Protein AF-A0A7K3L4Z4-F1 (afdb_monomer)

Radius of gyration: 36.58 Å; Cα contacts (8 Å, |Δi|>4): 1259; chains: 1; bounding box: 132×118×96 Å

Nearest PDB structures (foldseek):
  4g1m-assembly1_A  TM=2.854E-01  e=3.811E-04  Homo sapiens
  5mho-assembly1_A  TM=2.994E-01  e=3.470E-02  Homo sapiens
  1tza-assembly1_B  TM=4.484E-01  e=6.308E-01  Shewanella oneidensis MR-1
  8fsj-assembly1_C  TM=2.253E-01  e=1.834E-01  Homo sapiens
  3q6g-assembly1_H  TM=2.573E-01  e=1.949E+00  Macaca mulatta

Sequence (613 aa):
MKAVSTAMAVLLAVTVFDTTGLAPLVQDAAAAPSAPAGALAQPAATGEDAGDAATPSDDSAADAVPAGSSDPASSGDEPSSDAAGAAPSAGDAADAADPAEQDVVDEEVVKALMPTGLTAAEEVLPQVKGGTDDVLRRLSPALVLYGAPLASNGAFLVKGQRLKGAYELGNLSALLEGGYLGGSEQGDAVVLTFDVPYLYEAADGSLRTTLSQEEWKARRGITRPGALDRGGQRAALFAEGEPEGWSFWQQHGDGYLRLSADALKEGVSGRIVARWDGNGGKLDASTPVPNLEFGLVGSVDAAARATVTYGYEAHSFTPRATEADPAPAVQRGDALRKAAGSFTLVNDETTAKASLEAELASQPKIADGGGYLASLIRVSVPKDAPTVRTVAVSAAYPADNEGRHGVPLDALMAYRLDDLGATVENRDEAGAVDTSDATRADARFVGVPGKGGAVVLDVTALTDEQRATLDPADAGALEALGVSPLPYAVAEDGRIQVLLEGSDATVEPEGQRVLYVAAPYAEAALDASADDPAAFEPVEVVVDAQVTAIAKGSTVAIAQHAVLSAAFQREPQAPAVDPDAATDNPEPPAADDPAPADPEPPAAADPAPAPDG

Mean predicted aligned error: 13.96 Å

Solvent-accessible surface area (backbone atoms only — not comparable to full-atom values): 35281 Å² total; per-residue (Å²): 118,72,70,62,57,52,53,51,52,51,51,49,48,48,72,74,44,52,94,75,34,92,57,44,86,41,83,84,80,72,88,69,85,74,79,79,93,69,83,83,77,86,80,82,91,78,91,78,91,85,85,86,88,85,85,80,89,87,81,90,83,90,89,81,88,86,90,83,90,85,86,84,90,85,87,83,82,86,87,90,83,90,81,90,80,80,86,82,79,91,76,74,87,72,77,81,68,52,63,75,66,72,64,64,77,60,63,68,59,28,61,66,24,53,60,83,82,58,39,57,47,69,82,68,43,59,59,56,73,51,69,85,42,73,44,50,77,45,50,51,70,42,60,42,68,22,70,34,40,32,38,79,85,67,34,30,36,29,51,95,48,50,29,35,30,44,47,42,48,51,61,32,31,42,47,35,55,69,15,27,33,24,36,84,53,93,42,24,29,33,35,38,35,36,41,24,30,35,46,46,72,43,83,84,70,47,81,46,73,42,46,47,67,31,55,55,30,49,79,68,72,50,84,66,47,56,66,78,67,78,65,48,35,24,34,25,43,28,24,97,43,66,48,75,46,42,46,45,32,36,52,54,90,80,25,28,37,79,57,49,40,67,49,26,56,73,42,41,61,12,40,35,37,41,29,44,56,32,80,72,16,36,49,39,59,84,58,74,62,57,66,37,32,36,38,74,36,41,88,58,52,58,86,44,75,43,61,36,34,31,24,38,38,39,27,36,36,33,55,44,63,39,94,93,40,72,75,49,72,71,42,31,4,75,23,70,36,80,68,62,36,62,51,34,41,27,46,33,77,74,56,61,50,68,52,69,48,75,46,71,56,55,86,29,43,35,55,99,66,23,35,45,52,35,33,32,38,39,38,36,25,48,71,85,19,46,46,30,45,30,36,34,42,33,45,32,38,62,35,37,55,86,62,24,52,25,50,53,55,50,48,48,35,31,17,24,47,48,101,86,68,47,84,40,77,30,56,41,98,85,68,46,53,49,71,46,71,67,52,42,72,74,48,38,24,33,23,43,52,70,76,37,14,38,38,27,32,74,47,53,92,50,52,74,72,56,56,67,66,66,51,69,51,40,55,67,63,35,51,76,71,72,45,62,63,42,63,28,40,52,41,96,90,55,26,37,38,36,77,37,53,62,78,81,19,48,30,47,49,68,31,62,44,30,37,36,45,26,41,57,38,52,45,90,30,52,52,72,26,93,90,39,87,58,31,29,50,69,31,52,37,43,37,33,38,36,36,30,24,60,40,100,89,38,53,32,35,43,35,37,75,46,78,48,76,49,49,38,30,57,57,81,74,75,77,77,79,59,89,78,64,67,80,81,69,78,77,79,81,80,81,90,82,87,82,86,90,85,81,87,83,84,82,90,81,84,89,86,80,90,83,90,134

Foldseek 3Di:
DVVVVVVVVVVLVCVQDPVQPLPPPFPPPDPDDDDDDDDDDDDDDDDDDDDDDDDDDDDDDDDDDDDDDDDDDDDDDDDDDDDDDDDDDDDDPDPPPDLVVQQDFDPVLLVLQADPDFDFPLQAAQPFADADDPPQQLWDKTWNKFDFWAFSVQATAAAPHWIKTFIGRFQNQQSQLQWWFFLPDRRQWKKKKKAWWFWDQGSVRDIDTDLAQSSSCRRVVNRHHDDHPLQGKTKFKAACFQPPQKWKWRDHPRTTDTDGRVNRHSTDHHMMMIIGPPPNRTGGSVDRTDIMIIHIHHPADQPDKIKMFMWIWGFWIFHDADPVRNGGDIHGHTNTDRGPGMGMYGNHDFLADKDWDKDFLDAWADDPQKTKGKMKIKIAAAQRHFKWFKKKKKKFFRAGNVRFLGADLQQAQQWWADPVRDIDGQADPVRGHPSDPVCLVPTWGWDDAQPGHKFKKWCQVPDSVLSSVDGSNDPPSCVVSVIDIDIWGAHPSRMTMDMDGDPRRIAGHRGMTMMMIMGMHGNVRWAQDPVDNQKTDKTKMKMKMKIWGQTPNTIMIHIDIDIDIHIYGYDPPDPPPPPPPDPPPPDDDDDDDDDDDDDDDDDDDDDDDDDDD

Secondary structure (DSSP, 8-state):
-HHHHHHHHHHHHHHH--TT-SS-S-SSS-S---S---------------------------------------------------PPP---------TTTTTPPPHHHHHHTPPSSPEEHHHHS-------S--GGG---EEEEESSPEETTSEEE-TTS-EEEEEE---HHHHHTT-EES-SSTT---EEEEEE-EEEE-TTS-EEEES-HHHHHHHTT---SS---TTS-EEEEE-SS--TTEEEEEEETTEEEEPPHHHHHH-B-EEEEEEE-GGGG-B-TTPPPPEEEEEEESS--TT-EEEEEEEEEEEEEEPPP-SS-SSPPPEEEEEEEEEEEEEEEES---S---EEEEEESS--EEETTEEEEEEEEEEE--TTSPPEEEEEEEEE----TTS-SS--HHHHTSEEE-TTS-EEE-B-TTSSB---HHHHHH--B--BTTTBS-EEEE-TTS-HHHHTT--TT-HHHHHHTT--PPPBEE-TTS-EEEEE-HHHH-B-TT-EEEEEEEEEEEGGGSPBPSS-TTBB--EEEEEEEEEEEEETTEEEEEEEEEEEEE--EE--PPPP--TTS----PPPPPPP--PPP--PPPPP---------

pLDDT: mean 78.79, std 24.91, range [22.38, 98.25]

Structure (mmCIF, N/CA/C/O backbone):
data_AF-A0A7K3L4Z4-F1
#
_entry.id   AF-A0A7K3L4Z4-F1
#
loop_
_atom_site.group_PDB
_atom_site.id
_atom_site.type_symbol
_atom_site.label_atom_id
_atom_site.label_alt_id
_atom_site.label_comp_id
_atom_site.label_asym_id
_atom_site.label_entity_id
_atom_site.label_seq_id
_atom_site.pdbx_PDB_ins_code
_atom_site.Cartn_x
_atom_site.Cartn_y
_atom_site.Cartn_z
_atom_site.occupancy
_atom_site.B_iso_or_equiv
_atom_site.auth_seq_id
_atom_site.auth_comp_id
_atom_site.auth_asym_id
_atom_site.auth_atom_id
_atom_site.pdbx_PDB_model_num
ATOM 1 N N . MET A 1 1 ? -3.339 -38.626 16.111 1.00 33.72 1 MET A N 1
ATOM 2 C CA . MET A 1 1 ? -3.167 -38.087 14.741 1.00 33.72 1 MET A CA 1
ATOM 3 C C . MET A 1 1 ? -3.962 -36.811 14.450 1.00 33.72 1 MET A C 1
ATOM 5 O O . MET A 1 1 ? -3.432 -35.989 13.725 1.00 33.72 1 MET A O 1
ATOM 9 N N . LYS A 1 2 ? -5.163 -36.572 15.011 1.00 27.14 2 LYS A N 1
ATOM 10 C CA . LYS A 1 2 ? -5.924 -35.327 14.747 1.00 27.14 2 LYS A CA 1
ATOM 11 C C . LYS A 1 2 ? -5.312 -34.042 15.345 1.00 27.14 2 LYS A C 1
ATOM 13 O O . LYS A 1 2 ? -5.391 -33.007 14.708 1.00 27.14 2 LYS A O 1
ATOM 18 N N . ALA A 1 3 ? -4.636 -34.114 16.496 1.00 24.62 3 ALA A N 1
ATOM 19 C CA . ALA A 1 3 ? -4.062 -32.933 17.160 1.00 24.62 3 ALA A CA 1
ATOM 20 C C . ALA A 1 3 ? -2.827 -32.334 16.450 1.00 24.62 3 ALA A C 1
ATOM 22 O O . ALA A 1 3 ? -2.607 -31.133 16.510 1.00 24.62 3 ALA A O 1
ATOM 23 N N . VAL A 1 4 ? -2.052 -33.153 15.727 1.00 26.59 4 VAL A N 1
ATOM 24 C CA . VAL A 1 4 ? -0.869 -32.685 14.977 1.00 26.59 4 VAL A CA 1
ATOM 25 C C . VAL A 1 4 ? -1.280 -31.997 13.667 1.00 26.59 4 VAL A C 1
ATOM 27 O O . VAL A 1 4 ? -0.635 -31.050 13.242 1.00 26.59 4 VAL A O 1
ATOM 30 N N . SER A 1 5 ? -2.406 -32.406 13.066 1.00 27.70 5 SER A N 1
ATOM 31 C CA . SER A 1 5 ? -2.930 -31.804 11.831 1.00 27.70 5 SER A CA 1
ATOM 32 C C . SER A 1 5 ? -3.550 -30.421 12.051 1.00 27.70 5 SER A C 1
ATOM 34 O O . SER A 1 5 ? -3.483 -29.588 11.155 1.00 27.70 5 SER A O 1
ATOM 36 N N . THR A 1 6 ? -4.139 -30.166 13.224 1.00 27.92 6 THR A N 1
ATOM 37 C CA . THR A 1 6 ? -4.679 -28.844 13.581 1.00 27.92 6 THR A CA 1
ATOM 38 C C . THR A 1 6 ? -3.555 -27.875 13.948 1.00 27.92 6 THR A C 1
ATOM 40 O O . THR A 1 6 ? -3.563 -26.746 13.478 1.00 27.92 6 THR A O 1
ATOM 43 N N . ALA A 1 7 ? -2.534 -28.329 14.685 1.00 27.42 7 ALA A N 1
ATOM 44 C CA . ALA A 1 7 ? -1.373 -27.502 15.017 1.00 27.42 7 ALA A CA 1
ATOM 45 C C . ALA A 1 7 ? -0.543 -27.115 13.779 1.00 27.42 7 ALA A C 1
ATOM 47 O O . ALA A 1 7 ? -0.061 -25.994 13.706 1.00 27.42 7 ALA A O 1
ATOM 48 N N . MET A 1 8 ? -0.420 -27.996 12.777 1.00 28.31 8 MET A N 1
ATOM 49 C CA . MET A 1 8 ? 0.287 -27.659 11.535 1.00 28.31 8 MET A CA 1
ATOM 50 C C . MET A 1 8 ? -0.520 -26.740 10.605 1.00 28.31 8 MET A C 1
ATOM 52 O O . MET A 1 8 ? 0.080 -25.948 9.891 1.00 28.31 8 MET A O 1
ATOM 56 N N . ALA A 1 9 ? -1.858 -26.796 10.633 1.00 30.27 9 ALA A N 1
ATOM 57 C CA . ALA A 1 9 ? -2.707 -25.838 9.919 1.00 30.27 9 ALA A CA 1
ATOM 58 C C . ALA A 1 9 ? -2.660 -24.438 10.558 1.00 30.27 9 ALA A C 1
ATOM 60 O O . ALA A 1 9 ? -2.645 -23.451 9.834 1.00 30.27 9 ALA A O 1
ATOM 61 N N . VAL A 1 10 ? -2.565 -24.365 11.892 1.00 31.36 10 VAL A N 1
ATOM 62 C CA . VAL A 1 10 ? -2.358 -23.112 12.641 1.00 31.36 10 VAL A CA 1
ATOM 63 C C . VAL A 1 10 ? -0.946 -22.564 12.416 1.00 31.36 10 VAL A C 1
ATOM 65 O O . VAL A 1 10 ? -0.794 -21.381 12.151 1.00 31.36 10 VAL A O 1
ATOM 68 N N . LEU A 1 11 ? 0.091 -23.412 12.414 1.00 28.55 11 LEU A N 1
ATOM 69 C CA . LEU A 1 11 ? 1.459 -22.967 12.128 1.00 28.55 11 LEU A CA 1
ATOM 70 C C . LEU A 1 11 ? 1.606 -22.469 10.680 1.00 28.55 11 LEU A C 1
ATOM 72 O O . LEU A 1 11 ? 2.310 -21.496 10.450 1.00 28.55 11 LEU A O 1
ATOM 76 N N . LEU A 1 12 ? 0.912 -23.091 9.713 1.00 34.38 12 LEU A N 1
ATOM 77 C CA . LEU A 1 12 ? 0.917 -22.630 8.322 1.00 34.38 12 LEU A CA 1
ATOM 78 C C . LEU A 1 12 ? 0.081 -21.357 8.126 1.00 34.38 12 LEU A C 1
ATOM 80 O O . LEU A 1 12 ? 0.467 -20.506 7.330 1.00 34.38 12 LEU A O 1
ATOM 84 N N . ALA A 1 13 ? -1.034 -21.216 8.854 1.00 31.83 13 ALA A N 1
ATOM 85 C CA . ALA A 1 13 ? -1.795 -19.972 8.907 1.00 31.83 13 ALA A CA 1
ATOM 86 C C . ALA A 1 13 ? -0.911 -18.842 9.439 1.00 31.83 13 ALA A C 1
ATOM 88 O O . ALA A 1 13 ? -0.852 -17.822 8.783 1.00 31.83 13 ALA A O 1
ATOM 89 N N . VAL A 1 14 ? -0.116 -19.067 10.490 1.00 32.03 14 VAL A N 1
ATOM 90 C CA . VAL A 1 14 ? 0.830 -18.082 11.056 1.00 32.03 14 VAL A CA 1
ATOM 91 C C . VAL A 1 14 ? 2.070 -17.836 10.175 1.00 32.03 14 VAL A C 1
ATOM 93 O O . VAL A 1 14 ? 2.624 -16.751 10.203 1.00 32.03 14 VAL A O 1
ATOM 96 N N . THR A 1 15 ? 2.514 -18.777 9.334 1.00 37.88 15 THR A N 1
ATOM 97 C CA . THR A 1 15 ? 3.604 -18.494 8.366 1.00 37.88 15 THR A CA 1
ATOM 98 C C . THR A 1 15 ? 3.130 -17.812 7.078 1.00 37.88 15 THR A C 1
ATOM 100 O O . THR A 1 15 ? 3.952 -17.323 6.312 1.00 37.88 15 THR A O 1
ATOM 103 N N . VAL A 1 16 ? 1.820 -17.817 6.802 1.00 39.28 16 VAL A N 1
ATOM 104 C CA . VAL A 1 16 ? 1.197 -17.076 5.684 1.00 39.28 16 VAL A CA 1
ATOM 105 C C . VAL A 1 16 ? 0.550 -15.770 6.184 1.00 39.28 16 VAL A C 1
ATOM 107 O O . VAL A 1 16 ? 0.394 -14.828 5.415 1.00 39.28 16 VAL A O 1
ATOM 110 N N . PHE A 1 17 ? 0.221 -15.701 7.475 1.00 37.19 17 PHE A N 1
ATOM 111 C CA . PHE A 1 17 ? -0.118 -14.508 8.242 1.00 37.19 17 PHE A CA 1
ATOM 112 C C . PHE A 1 17 ? 1.053 -14.138 9.142 1.00 37.19 17 PHE A C 1
ATOM 114 O O . PHE A 1 17 ? 1.045 -14.412 10.342 1.00 37.19 17 PHE A O 1
ATOM 121 N N . ASP A 1 18 ? 2.034 -13.454 8.567 1.00 33.19 18 ASP A N 1
ATOM 122 C CA . ASP A 1 18 ? 2.778 -12.518 9.389 1.00 33.19 18 ASP A CA 1
ATOM 123 C C . ASP A 1 18 ? 1.788 -11.421 9.812 1.00 33.19 18 ASP A C 1
ATOM 125 O O . ASP A 1 18 ? 1.294 -10.652 8.983 1.00 33.19 18 ASP A O 1
ATOM 129 N N . THR A 1 19 ? 1.437 -11.373 11.097 1.00 34.94 19 THR A N 1
ATOM 130 C CA . THR A 1 19 ? 0.575 -10.338 11.694 1.00 34.94 19 THR A CA 1
ATOM 131 C C . THR A 1 19 ? 1.284 -8.979 11.779 1.00 34.94 19 THR A C 1
ATOM 133 O O . THR A 1 19 ? 0.999 -8.172 12.653 1.00 34.94 19 THR A O 1
ATOM 136 N N . THR A 1 20 ? 2.253 -8.735 10.899 1.00 38.78 20 THR A N 1
ATOM 137 C CA . THR A 1 20 ? 2.861 -7.436 10.615 1.00 38.78 20 THR A CA 1
ATOM 138 C C . THR A 1 20 ? 2.560 -6.963 9.185 1.00 38.78 20 THR A C 1
ATOM 140 O O . THR A 1 20 ? 2.729 -5.783 8.902 1.00 38.78 20 THR A O 1
ATOM 143 N N . GLY A 1 21 ? 2.014 -7.816 8.303 1.00 34.69 21 GLY A N 1
ATOM 144 C CA . GLY A 1 21 ? 1.863 -7.523 6.876 1.00 34.69 21 GLY A CA 1
ATOM 145 C C . GLY A 1 21 ? 0.483 -7.861 6.317 1.00 34.69 21 GLY A C 1
ATOM 146 O O . GLY A 1 21 ? 0.292 -8.912 5.717 1.00 34.69 21 GLY A O 1
ATOM 147 N N . LEU A 1 22 ? -0.473 -6.934 6.429 1.00 44.34 22 LEU A N 1
ATOM 148 C CA . LEU A 1 22 ? -1.529 -6.816 5.407 1.00 44.34 22 LEU A CA 1
ATOM 149 C C . LEU A 1 22 ? -1.116 -5.878 4.264 1.00 44.34 22 LEU A C 1
ATOM 151 O O . LEU A 1 22 ? -1.677 -5.978 3.180 1.00 44.34 22 LEU A O 1
ATOM 155 N N . ALA A 1 23 ? -0.035 -5.115 4.449 1.00 41.19 23 ALA A N 1
ATOM 156 C CA . ALA A 1 23 ? 0.979 -4.923 3.429 1.00 41.19 23 ALA A CA 1
ATOM 157 C C . ALA A 1 23 ? 2.328 -4.481 4.044 1.00 41.19 23 ALA A C 1
ATOM 159 O O . ALA A 1 23 ? 2.341 -3.900 5.124 1.00 41.19 23 ALA A O 1
ATOM 160 N N . PRO A 1 24 ? 3.439 -4.737 3.334 1.00 41.66 24 PRO A N 1
ATOM 161 C CA . PRO A 1 24 ? 3.475 -5.640 2.206 1.00 41.66 24 PRO A CA 1
ATOM 162 C C . PRO A 1 24 ? 3.669 -7.059 2.735 1.00 41.66 24 PRO A C 1
ATOM 164 O O . PRO A 1 24 ? 4.618 -7.359 3.454 1.00 41.66 24 PRO A O 1
ATOM 167 N N . LEU A 1 25 ? 2.805 -7.962 2.279 1.00 35.03 25 LEU A N 1
ATOM 168 C CA . LEU A 1 25 ? 3.093 -9.387 2.125 1.00 35.03 25 LEU A CA 1
ATOM 169 C C . LEU A 1 25 ? 4.268 -9.589 1.146 1.00 35.03 25 LEU A C 1
ATOM 171 O O . LEU A 1 25 ? 4.121 -10.277 0.150 1.00 35.03 25 LEU A O 1
ATOM 175 N N . VAL A 1 26 ? 5.410 -8.941 1.400 1.00 37.00 26 VAL A N 1
ATOM 176 C CA . VAL A 1 26 ? 6.740 -9.108 0.809 1.00 37.00 26 VAL A CA 1
ATOM 177 C C . VAL A 1 26 ? 7.742 -8.329 1.690 1.00 37.00 26 VAL A C 1
ATOM 179 O O . VAL A 1 26 ? 8.224 -7.267 1.304 1.00 37.00 26 VAL A O 1
ATOM 182 N N . GLN A 1 27 ? 8.086 -8.831 2.877 1.00 30.47 27 GLN A N 1
ATOM 183 C CA . GLN A 1 27 ? 9.375 -8.469 3.494 1.00 30.47 27 GLN A CA 1
ATOM 184 C C . GLN A 1 27 ? 10.293 -9.664 3.772 1.00 30.47 27 GLN A C 1
ATOM 186 O O . GLN A 1 27 ? 11.498 -9.457 3.803 1.00 30.47 27 GLN A O 1
ATOM 191 N N . ASP A 1 28 ? 9.796 -10.908 3.753 1.00 27.64 28 ASP A N 1
ATOM 192 C CA . ASP A 1 28 ? 10.644 -12.102 3.919 1.00 27.64 28 ASP A CA 1
ATOM 193 C C . ASP A 1 28 ? 10.406 -13.195 2.860 1.00 27.64 28 ASP A C 1
ATOM 195 O O . ASP A 1 28 ? 10.155 -14.365 3.149 1.00 27.64 28 ASP A O 1
ATOM 199 N N . ALA A 1 29 ? 10.563 -12.830 1.586 1.00 29.42 29 ALA A N 1
ATOM 200 C CA . ALA A 1 29 ? 10.849 -13.794 0.522 1.00 29.42 29 ALA A CA 1
ATOM 201 C C . ALA A 1 29 ? 12.264 -13.542 -0.028 1.00 29.42 29 ALA A C 1
ATOM 203 O O . ALA A 1 29 ? 12.453 -12.841 -1.017 1.00 29.42 29 ALA A O 1
ATOM 204 N N . ALA A 1 30 ? 13.243 -14.151 0.648 1.00 27.42 30 ALA A N 1
ATOM 205 C CA . ALA A 1 30 ? 14.653 -14.288 0.275 1.00 27.42 30 ALA A CA 1
ATOM 206 C C . ALA A 1 30 ? 15.482 -12.989 0.173 1.00 27.42 30 ALA A C 1
ATOM 208 O O . ALA A 1 30 ? 15.667 -12.407 -0.896 1.00 27.42 30 ALA A O 1
ATOM 209 N N . ALA A 1 31 ? 16.172 -12.649 1.266 1.00 24.00 31 ALA A N 1
ATOM 210 C CA . ALA A 1 31 ? 17.504 -12.069 1.141 1.00 24.00 31 ALA A CA 1
ATOM 211 C C . ALA A 1 31 ? 18.387 -13.049 0.333 1.00 24.00 31 ALA A C 1
ATOM 213 O O . ALA A 1 31 ? 18.683 -14.138 0.807 1.00 24.00 31 ALA A O 1
ATOM 214 N N . ALA A 1 32 ? 18.715 -12.664 -0.907 1.00 24.56 32 ALA A N 1
ATOM 215 C CA . ALA A 1 32 ? 19.722 -13.205 -1.831 1.00 24.56 32 ALA A CA 1
ATOM 216 C C . ALA A 1 32 ? 20.057 -14.720 -1.769 1.00 24.56 32 ALA A C 1
ATOM 218 O O . ALA A 1 32 ? 20.702 -15.169 -0.822 1.00 24.56 32 ALA A O 1
ATOM 219 N N . PRO A 1 33 ? 19.874 -15.503 -2.855 1.00 25.23 33 PRO A N 1
ATOM 220 C CA . PRO A 1 33 ? 20.852 -16.539 -3.137 1.00 25.23 33 PRO A CA 1
ATOM 221 C C . PRO A 1 33 ? 22.155 -15.839 -3.537 1.00 25.23 33 PRO A C 1
ATOM 223 O O . PRO A 1 33 ? 22.236 -15.136 -4.547 1.00 25.23 33 PRO A O 1
ATOM 226 N N . SER A 1 34 ? 23.178 -16.018 -2.710 1.00 26.22 34 SER A N 1
ATOM 227 C CA . SER A 1 34 ? 24.573 -15.798 -3.069 1.00 26.22 34 SER A CA 1
ATOM 228 C C . SER A 1 34 ? 24.851 -16.325 -4.482 1.00 26.22 34 SER A C 1
ATOM 230 O O . SER A 1 34 ? 24.345 -17.376 -4.874 1.00 26.22 34 SER A O 1
ATOM 232 N N . ALA A 1 35 ? 25.666 -15.576 -5.222 1.00 24.94 35 ALA A N 1
ATOM 233 C CA . ALA A 1 35 ? 26.183 -15.882 -6.553 1.00 24.94 35 ALA A CA 1
ATOM 234 C C . ALA A 1 35 ? 26.590 -17.371 -6.749 1.00 24.94 35 ALA A C 1
ATOM 236 O O . ALA A 1 35 ? 26.919 -18.065 -5.783 1.00 24.94 35 ALA A O 1
ATOM 237 N N . PRO A 1 36 ? 26.577 -17.871 -7.999 1.00 23.84 36 PRO A N 1
ATOM 238 C CA . PRO A 1 36 ? 26.465 -19.292 -8.313 1.00 23.84 36 PRO A CA 1
ATOM 239 C C . PRO A 1 36 ? 27.684 -20.095 -7.855 1.00 23.84 36 PRO A C 1
ATOM 241 O O . PRO A 1 36 ? 28.824 -19.640 -7.949 1.00 23.84 36 PRO A O 1
ATOM 244 N N . ALA A 1 37 ? 27.438 -21.330 -7.412 1.00 23.88 37 ALA A N 1
ATOM 245 C CA . ALA A 1 37 ? 28.469 -22.311 -7.106 1.00 23.88 37 ALA A CA 1
ATOM 246 C C . ALA A 1 37 ? 29.224 -22.719 -8.385 1.00 23.88 37 ALA A C 1
ATOM 248 O O . ALA A 1 37 ? 28.903 -23.707 -9.041 1.00 23.88 37 ALA A O 1
ATOM 249 N N . GLY A 1 38 ? 30.248 -21.941 -8.731 1.00 22.38 38 GLY A N 1
ATOM 250 C CA . GLY A 1 38 ? 31.360 -22.389 -9.555 1.00 22.38 38 GLY A CA 1
ATOM 251 C C . GLY A 1 38 ? 32.245 -23.345 -8.752 1.00 22.38 38 GLY A C 1
ATOM 252 O O . GLY A 1 38 ? 32.644 -23.039 -7.632 1.00 22.38 38 GLY A O 1
ATOM 253 N N . ALA A 1 39 ? 32.497 -24.513 -9.340 1.00 26.44 39 ALA A N 1
ATOM 254 C CA . ALA A 1 39 ? 33.484 -25.536 -8.996 1.00 26.44 39 ALA A CA 1
ATOM 255 C C . ALA A 1 39 ? 34.453 -25.214 -7.835 1.00 26.44 39 ALA A C 1
ATOM 257 O O . ALA A 1 39 ? 35.447 -24.509 -8.011 1.00 26.44 39 ALA A O 1
ATOM 258 N N . LEU A 1 40 ? 34.245 -25.848 -6.677 1.00 23.59 40 LEU A N 1
ATOM 259 C CA . LEU A 1 40 ? 35.298 -25.982 -5.672 1.00 23.59 40 LEU A CA 1
ATOM 260 C C . LEU A 1 40 ? 36.107 -27.250 -5.949 1.00 23.59 40 LEU A C 1
ATOM 262 O O . LEU A 1 40 ? 35.756 -28.357 -5.541 1.00 23.59 40 LEU A O 1
ATOM 266 N N . ALA A 1 41 ? 37.218 -27.051 -6.654 1.00 23.09 41 ALA A N 1
ATOM 267 C CA . ALA A 1 41 ? 38.372 -27.928 -6.573 1.00 23.09 41 ALA A CA 1
ATOM 268 C C . ALA A 1 41 ? 38.924 -27.901 -5.136 1.00 23.09 41 ALA A C 1
ATOM 270 O O . ALA A 1 41 ? 39.116 -26.834 -4.554 1.00 23.09 41 ALA A O 1
ATOM 271 N N . GLN A 1 42 ? 39.187 -29.082 -4.575 1.00 24.86 42 GLN A N 1
ATOM 272 C CA . GLN A 1 42 ? 39.940 -29.252 -3.332 1.00 24.86 42 GLN A CA 1
ATOM 273 C C . GLN A 1 42 ? 41.319 -28.583 -3.427 1.00 24.86 42 GLN A C 1
ATOM 275 O O . GLN A 1 42 ? 42.036 -28.820 -4.403 1.00 24.86 42 GLN A O 1
ATOM 280 N N . PRO A 1 43 ? 41.772 -27.904 -2.362 1.00 24.75 43 PRO A N 1
ATOM 281 C CA . PRO A 1 43 ? 43.183 -27.820 -2.056 1.00 24.75 43 PRO A CA 1
ATOM 282 C C . PRO A 1 43 ? 43.532 -28.606 -0.788 1.00 24.75 43 PRO A C 1
ATOM 284 O O . PRO A 1 43 ? 42.751 -28.761 0.149 1.00 24.75 43 PRO A O 1
ATOM 287 N N . ALA A 1 44 ? 44.745 -29.138 -0.844 1.00 22.88 44 ALA A N 1
ATOM 288 C CA . ALA A 1 44 ? 45.369 -30.060 0.077 1.00 22.88 44 ALA A CA 1
ATOM 289 C C . ALA A 1 44 ? 45.643 -29.494 1.482 1.00 22.88 44 ALA A C 1
ATOM 291 O O . ALA A 1 44 ? 45.697 -28.290 1.717 1.00 22.88 44 ALA A O 1
ATOM 292 N N . ALA A 1 45 ? 45.870 -30.446 2.383 1.00 23.97 45 ALA A N 1
ATOM 293 C CA . ALA A 1 45 ? 46.240 -30.312 3.781 1.00 23.97 45 ALA A CA 1
ATOM 294 C C . ALA A 1 45 ? 47.558 -29.564 4.053 1.00 23.97 45 ALA A C 1
ATOM 296 O O . ALA A 1 45 ? 48.540 -29.785 3.351 1.00 23.97 45 ALA A O 1
ATOM 297 N N . THR A 1 46 ? 47.582 -28.847 5.182 1.00 25.38 46 THR A N 1
ATOM 298 C CA . THR A 1 46 ? 48.703 -28.648 6.135 1.00 25.38 46 THR A CA 1
ATOM 299 C C . THR A 1 46 ? 48.060 -28.181 7.457 1.00 25.38 46 THR A C 1
ATOM 301 O O . THR A 1 46 ? 47.283 -27.234 7.401 1.00 25.38 46 THR A O 1
ATOM 304 N N . GLY A 1 47 ? 48.094 -28.951 8.560 1.00 22.91 47 GLY A N 1
ATOM 305 C CA . GLY A 1 47 ? 49.055 -28.823 9.689 1.00 22.91 47 GLY A CA 1
ATOM 306 C C . GLY A 1 47 ? 48.755 -27.560 10.525 1.00 22.91 47 GLY A C 1
ATOM 307 O O . GLY A 1 47 ? 48.612 -26.506 9.928 1.00 22.91 47 GLY A O 1
ATOM 308 N N . GLU A 1 48 ? 48.568 -27.506 11.847 1.00 25.92 48 GLU A N 1
ATOM 309 C CA . GLU A 1 48 ? 48.989 -28.249 13.051 1.00 25.92 48 GLU A CA 1
ATOM 310 C C . GLU A 1 48 ? 47.997 -27.848 14.190 1.00 25.92 48 GLU A C 1
ATOM 312 O O . GLU A 1 48 ? 47.446 -26.752 14.136 1.00 25.92 48 GLU A O 1
ATOM 317 N N . ASP A 1 49 ? 47.534 -28.777 15.043 1.00 24.67 49 ASP A N 1
ATOM 318 C CA . ASP A 1 49 ? 47.865 -28.927 16.493 1.00 24.67 49 ASP A CA 1
ATOM 319 C C . ASP A 1 49 ? 47.406 -27.734 17.392 1.00 24.67 49 ASP A C 1
ATOM 321 O O . ASP A 1 49 ? 47.629 -26.583 17.045 1.00 24.67 49 ASP A O 1
ATOM 325 N N . ALA A 1 50 ? 46.755 -27.837 18.561 1.00 25.91 50 ALA A N 1
ATOM 326 C CA . ALA A 1 50 ? 46.633 -28.883 19.579 1.00 25.91 50 ALA A CA 1
ATOM 327 C C . ALA A 1 50 ? 45.518 -28.530 20.611 1.00 25.91 50 ALA A C 1
ATOM 329 O O . ALA A 1 50 ? 45.185 -27.356 20.777 1.00 25.91 50 ALA A O 1
ATOM 330 N N . GLY A 1 51 ? 45.072 -29.529 21.395 1.00 24.94 51 GLY A N 1
ATOM 331 C CA . GLY A 1 51 ? 44.535 -29.381 22.770 1.00 24.94 51 GLY A CA 1
ATOM 332 C C . GLY A 1 51 ? 43.015 -29.569 22.919 1.00 24.94 51 GLY A C 1
ATOM 333 O O . GLY A 1 51 ? 42.274 -28.613 22.746 1.00 24.94 51 GLY A O 1
ATOM 334 N N . ASP A 1 52 ? 42.453 -30.773 23.072 1.00 25.56 52 ASP A N 1
ATOM 335 C CA . ASP A 1 52 ? 42.532 -31.779 24.160 1.00 25.56 52 ASP A CA 1
ATOM 336 C C . ASP A 1 52 ? 41.504 -31.590 25.303 1.00 25.56 52 ASP A C 1
ATOM 338 O O . ASP A 1 52 ? 41.239 -30.480 25.760 1.00 25.56 52 ASP A O 1
ATOM 342 N N . ALA A 1 53 ? 41.022 -32.749 25.771 1.00 27.22 53 ALA A N 1
ATOM 343 C CA . ALA A 1 53 ? 40.182 -33.089 26.922 1.00 27.22 53 ALA A CA 1
ATOM 344 C C . ALA A 1 53 ? 38.650 -32.987 26.743 1.00 27.22 53 ALA A C 1
ATOM 346 O O . ALA A 1 53 ? 38.108 -31.948 26.402 1.00 27.22 53 ALA A O 1
ATOM 347 N N . ALA A 1 54 ? 37.837 -34.000 27.052 1.00 26.94 54 ALA A N 1
ATOM 348 C CA . ALA A 1 54 ? 38.072 -35.383 27.458 1.00 26.94 54 ALA A CA 1
ATOM 349 C C . ALA A 1 54 ? 36.727 -36.132 27.373 1.00 26.94 54 ALA A C 1
ATOM 351 O O . ALA A 1 54 ? 35.692 -35.601 27.769 1.00 26.94 54 ALA A O 1
ATOM 352 N N . THR A 1 55 ? 36.763 -37.387 26.927 1.00 32.19 55 THR A N 1
ATOM 353 C CA . THR A 1 55 ? 35.734 -38.402 27.227 1.00 32.19 55 THR A CA 1
ATOM 354 C C . THR A 1 55 ? 36.424 -39.546 27.974 1.00 32.19 55 THR A C 1
ATOM 356 O O . THR A 1 55 ? 37.611 -39.782 27.743 1.00 32.19 55 THR A O 1
ATOM 359 N N . PRO A 1 56 ? 35.703 -40.275 28.835 1.00 34.94 56 PRO A N 1
ATOM 360 C CA . PRO A 1 56 ? 35.771 -41.742 28.801 1.00 34.94 56 PRO A CA 1
ATOM 361 C C . PRO A 1 56 ? 34.344 -42.330 28.705 1.00 34.94 56 PRO A C 1
ATOM 363 O O . PRO A 1 56 ? 33.440 -41.843 29.381 1.00 34.94 56 PRO A O 1
ATOM 366 N N . SER A 1 57 ? 34.039 -43.182 27.713 1.00 29.31 57 SER A N 1
ATOM 367 C CA . SER A 1 57 ? 34.207 -44.664 27.696 1.00 29.31 57 SER A CA 1
ATOM 368 C C . SER A 1 57 ? 33.324 -45.327 28.763 1.00 29.31 57 SER A C 1
ATOM 370 O O . SER A 1 57 ? 33.419 -44.961 29.928 1.00 29.31 57 SER A O 1
ATOM 372 N N . ASP A 1 58 ? 32.376 -46.222 28.469 1.00 27.75 58 ASP A N 1
ATOM 373 C CA . ASP A 1 58 ? 32.490 -47.594 27.919 1.00 27.75 58 ASP A CA 1
ATOM 374 C C . ASP A 1 58 ? 31.059 -48.218 28.010 1.00 27.75 58 ASP A C 1
ATOM 376 O O . ASP A 1 58 ? 30.254 -47.729 28.801 1.00 27.75 58 ASP A O 1
ATOM 380 N N . ASP A 1 59 ? 30.602 -49.293 27.358 1.00 30.25 59 ASP A N 1
ATOM 381 C CA . ASP A 1 59 ? 31.128 -50.210 26.345 1.00 30.25 59 ASP A CA 1
ATOM 382 C C . ASP A 1 59 ? 29.967 -51.119 25.837 1.00 30.25 59 ASP A C 1
ATOM 384 O O . ASP A 1 59 ? 29.011 -51.392 26.565 1.00 30.25 59 ASP A O 1
ATOM 388 N N . SER A 1 60 ? 30.132 -51.610 24.603 1.00 33.69 60 SER A N 1
ATOM 389 C CA . SER A 1 60 ? 29.817 -52.947 24.053 1.00 33.69 60 SER A CA 1
ATOM 390 C C . SER A 1 60 ? 28.412 -53.587 24.032 1.00 33.69 60 SER A C 1
ATOM 392 O O . SER A 1 60 ? 27.842 -53.956 25.055 1.00 33.69 60 SER A O 1
ATOM 394 N N . ALA A 1 61 ? 27.952 -53.934 22.814 1.00 31.48 61 ALA A N 1
ATOM 395 C CA . ALA A 1 61 ? 28.110 -55.267 22.167 1.00 31.48 61 ALA A CA 1
ATOM 396 C C . ALA A 1 61 ? 27.091 -55.401 20.998 1.00 31.48 61 ALA A C 1
ATOM 398 O O . ALA A 1 61 ? 25.889 -55.297 21.214 1.00 31.48 61 ALA A O 1
ATOM 399 N N . ALA A 1 62 ? 27.504 -55.380 19.723 1.00 30.36 62 ALA A N 1
ATOM 400 C CA . ALA A 1 62 ? 28.006 -56.490 18.891 1.00 30.36 62 ALA A CA 1
ATOM 401 C C . ALA A 1 62 ? 26.917 -57.451 18.358 1.00 30.36 62 ALA A C 1
ATOM 403 O O . ALA A 1 62 ? 26.357 -58.222 19.126 1.00 30.36 62 ALA A O 1
ATOM 404 N N . ASP A 1 63 ? 26.711 -57.467 17.032 1.00 28.61 63 ASP A N 1
ATOM 405 C CA . ASP A 1 63 ? 26.856 -58.704 16.244 1.00 28.61 63 ASP A CA 1
ATOM 406 C C . ASP A 1 63 ? 27.116 -58.413 14.750 1.00 28.61 63 ASP A C 1
ATOM 408 O O . ASP A 1 63 ? 26.684 -57.390 14.212 1.00 28.61 63 ASP A O 1
ATOM 412 N N . ALA A 1 64 ? 27.872 -59.299 14.100 1.00 31.98 64 ALA A N 1
ATOM 413 C CA . ALA A 1 64 ? 28.495 -59.117 12.790 1.00 31.98 64 ALA A CA 1
ATOM 414 C C . ALA A 1 64 ? 27.982 -60.099 11.706 1.00 31.98 64 ALA A C 1
ATOM 416 O O . ALA A 1 64 ? 27.639 -61.244 11.972 1.00 31.98 64 ALA A O 1
ATOM 417 N N . VAL A 1 65 ? 27.999 -59.595 10.464 1.00 35.28 65 VAL A N 1
ATOM 418 C CA . VAL A 1 65 ? 28.083 -60.212 9.107 1.00 35.28 65 VAL A CA 1
ATOM 419 C C . VAL A 1 65 ? 28.860 -61.557 9.006 1.00 35.28 65 VAL A C 1
ATOM 421 O O . VAL A 1 65 ? 29.717 -61.756 9.868 1.00 35.28 65 VAL A O 1
ATOM 424 N N . PRO A 1 66 ? 28.729 -62.429 7.945 1.00 44.91 66 PRO A N 1
ATOM 425 C CA . PRO A 1 66 ? 28.957 -62.032 6.528 1.00 44.91 66 PRO A CA 1
ATOM 426 C C . PRO A 1 66 ? 28.461 -62.891 5.311 1.00 44.91 66 PRO A C 1
ATOM 428 O O . PRO A 1 66 ? 28.076 -64.046 5.422 1.00 44.91 66 PRO A O 1
ATOM 431 N N . ALA A 1 67 ? 28.568 -62.244 4.130 1.00 31.33 67 ALA A N 1
ATOM 432 C CA . ALA A 1 67 ? 29.044 -62.648 2.778 1.00 31.33 67 ALA A CA 1
ATOM 433 C C . ALA A 1 67 ? 28.610 -63.940 2.029 1.00 31.33 67 ALA A C 1
ATOM 435 O O . ALA A 1 67 ? 28.634 -65.040 2.568 1.00 31.33 67 ALA A O 1
ATOM 436 N N . GLY A 1 68 ? 28.456 -63.813 0.692 1.00 25.30 68 GLY A N 1
ATOM 437 C CA . GLY A 1 68 ? 28.701 -64.907 -0.273 1.00 25.30 68 GLY A CA 1
ATOM 438 C C . GLY A 1 68 ? 28.091 -64.748 -1.682 1.00 25.30 68 GLY A C 1
ATOM 439 O O . GLY A 1 68 ? 26.879 -64.828 -1.835 1.00 25.30 68 GLY A O 1
ATOM 440 N N . SER A 1 69 ? 28.943 -64.582 -2.705 1.00 30.48 69 SER A N 1
ATOM 441 C CA . SER A 1 69 ? 28.660 -64.573 -4.159 1.00 30.48 69 SER A CA 1
ATOM 442 C C . SER A 1 69 ? 28.106 -65.888 -4.724 1.00 30.48 69 SER A C 1
ATOM 444 O O . SER A 1 69 ? 28.526 -66.947 -4.264 1.00 30.48 69 SER A O 1
ATOM 446 N N . SER A 1 70 ? 27.353 -65.847 -5.838 1.00 30.03 70 SER A N 1
ATOM 447 C CA . SER A 1 70 ? 27.543 -66.753 -7.002 1.00 30.03 70 SER A CA 1
ATOM 448 C C . SER A 1 70 ? 26.806 -66.257 -8.264 1.00 30.03 70 SER A C 1
ATOM 450 O O . SER A 1 70 ? 25.607 -66.009 -8.223 1.00 30.03 70 SER A O 1
ATOM 452 N N . ASP A 1 71 ? 27.527 -66.196 -9.383 1.00 32.25 71 ASP A N 1
ATOM 453 C CA . ASP A 1 71 ? 27.046 -66.377 -10.768 1.00 32.25 71 ASP A CA 1
ATOM 454 C C . ASP A 1 71 ? 27.542 -67.788 -11.193 1.00 32.25 71 ASP A C 1
ATOM 456 O O . ASP A 1 71 ? 28.576 -68.206 -10.644 1.00 32.25 71 ASP A O 1
ATOM 460 N N . PRO A 1 72 ? 26.868 -68.582 -12.062 1.00 43.12 72 PRO A N 1
ATOM 461 C CA . PRO A 1 72 ? 27.131 -68.458 -13.506 1.00 43.12 72 PRO A CA 1
ATOM 462 C C . PRO A 1 72 ? 25.988 -68.872 -14.479 1.00 43.12 72 PRO A C 1
ATOM 464 O O . PRO A 1 72 ? 25.200 -69.779 -14.226 1.00 43.12 72 PRO A O 1
ATOM 467 N N . ALA A 1 73 ? 26.021 -68.255 -15.665 1.00 29.03 73 ALA A N 1
ATOM 468 C CA . ALA A 1 73 ? 25.895 -68.796 -17.035 1.00 29.03 73 ALA A CA 1
ATOM 469 C C . ALA A 1 73 ? 24.939 -69.972 -17.382 1.00 29.03 73 ALA A C 1
ATOM 471 O O . ALA A 1 73 ? 25.073 -71.104 -16.915 1.00 29.03 73 ALA A O 1
ATOM 472 N N . SER A 1 74 ? 24.146 -69.768 -18.446 1.00 31.09 74 SER A N 1
ATOM 473 C CA . SER A 1 74 ? 23.945 -70.783 -19.495 1.00 31.09 74 SER A CA 1
ATOM 474 C C . SER A 1 74 ? 23.705 -70.158 -20.871 1.00 31.09 74 SER A C 1
ATOM 476 O O . SER A 1 74 ? 22.853 -69.294 -21.058 1.00 31.09 74 SER A O 1
ATOM 478 N N . SER A 1 75 ? 24.524 -70.633 -21.801 1.00 31.98 75 SER A N 1
ATOM 479 C CA . SER A 1 75 ? 24.641 -70.349 -23.229 1.00 31.98 75 SER A CA 1
ATOM 480 C C . SER A 1 75 ? 23.604 -71.119 -24.057 1.00 31.98 75 SER A C 1
ATOM 482 O O . SER A 1 75 ? 23.138 -72.177 -23.635 1.00 31.98 75 SER A O 1
ATOM 484 N N . GLY A 1 76 ? 23.3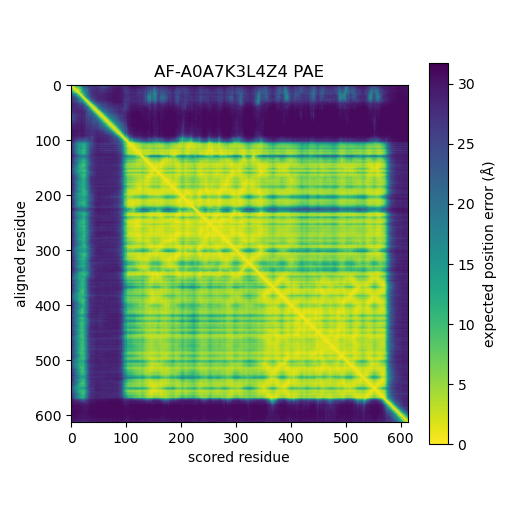22 -70.643 -25.273 1.00 27.22 76 GLY A N 1
ATOM 485 C CA . GLY A 1 76 ? 22.547 -71.375 -26.280 1.00 27.22 76 GLY A CA 1
ATOM 486 C C . GLY A 1 76 ? 22.638 -70.753 -27.679 1.00 27.22 76 GLY A C 1
ATOM 487 O O . GLY A 1 76 ? 21.796 -69.941 -28.034 1.00 27.22 76 GLY A O 1
ATOM 488 N N . ASP A 1 77 ? 23.704 -71.136 -28.386 1.00 28.97 77 ASP A N 1
ATOM 489 C CA . ASP A 1 77 ? 23.969 -71.243 -29.838 1.00 28.97 77 ASP A CA 1
ATOM 490 C C . ASP A 1 77 ? 23.192 -70.455 -30.933 1.00 28.97 77 ASP A C 1
ATOM 492 O O . ASP A 1 77 ? 21.975 -70.535 -31.089 1.00 28.97 77 ASP A O 1
ATOM 496 N N . GLU A 1 78 ? 24.008 -69.826 -31.795 1.00 35.78 78 GLU A N 1
ATOM 497 C CA . GLU A 1 78 ? 23.846 -69.418 -33.214 1.00 35.78 78 GLU A CA 1
ATOM 498 C C . GLU A 1 78 ? 23.790 -70.657 -34.183 1.00 35.78 78 GLU A C 1
ATOM 500 O O . GLU A 1 78 ? 23.963 -71.758 -33.654 1.00 35.78 78 GLU A O 1
ATOM 505 N N . PRO A 1 79 ? 23.624 -70.610 -35.554 1.00 43.09 79 PRO A N 1
ATOM 506 C CA . PRO A 1 79 ? 24.112 -69.562 -36.484 1.00 43.09 79 PRO A CA 1
ATOM 507 C C . PRO A 1 79 ? 23.455 -69.322 -37.887 1.00 43.09 79 PRO A C 1
ATOM 509 O O . PRO A 1 79 ? 22.672 -70.106 -38.410 1.00 43.09 79 PRO A O 1
ATOM 512 N N . SER A 1 80 ? 23.955 -68.244 -38.526 1.00 29.94 80 SER A N 1
ATOM 513 C CA . SER A 1 80 ? 24.294 -68.023 -39.962 1.00 29.94 80 SER A CA 1
ATOM 514 C C . SER A 1 80 ? 23.228 -67.928 -41.078 1.00 29.94 80 SER A C 1
ATOM 516 O O . SER A 1 80 ? 22.591 -68.908 -41.449 1.00 29.94 80 SER A O 1
ATOM 518 N N . SER A 1 81 ? 23.215 -66.800 -41.813 1.00 32.28 81 SER A N 1
ATOM 519 C CA . SER A 1 81 ? 23.872 -66.685 -43.144 1.00 32.28 81 SER A CA 1
ATOM 520 C C . SER A 1 81 ? 23.742 -65.289 -43.795 1.00 32.28 81 SER A C 1
ATOM 522 O O . SER A 1 81 ? 22.734 -64.601 -43.658 1.00 32.28 81 SER A O 1
ATOM 524 N N . ASP A 1 82 ? 24.811 -64.914 -44.506 1.00 28.20 82 ASP A N 1
ATOM 525 C CA . ASP A 1 82 ? 25.056 -63.700 -45.296 1.00 28.20 82 ASP A CA 1
ATOM 526 C C . ASP A 1 82 ? 24.038 -63.395 -46.410 1.00 28.20 82 ASP A C 1
ATOM 528 O O . ASP A 1 82 ? 23.648 -64.283 -47.168 1.00 28.20 82 ASP A O 1
ATOM 532 N N . ALA A 1 83 ? 23.804 -62.098 -46.655 1.00 32.53 83 ALA A N 1
ATOM 533 C CA . ALA A 1 83 ? 23.768 -61.548 -48.015 1.00 32.53 83 ALA A CA 1
ATOM 534 C C . ALA A 1 83 ? 24.087 -60.040 -48.012 1.00 32.53 83 ALA A C 1
ATOM 536 O O . ALA A 1 83 ? 23.402 -59.230 -47.391 1.00 32.53 83 ALA A O 1
ATOM 537 N N . ALA A 1 84 ? 25.148 -59.687 -48.736 1.00 32.31 84 ALA A N 1
ATOM 538 C CA . ALA A 1 84 ? 25.691 -58.348 -48.920 1.00 32.31 84 ALA A CA 1
ATOM 539 C C . ALA A 1 84 ? 24.765 -57.393 -49.699 1.00 32.31 84 ALA A C 1
ATOM 541 O O . ALA A 1 84 ? 24.074 -57.802 -50.631 1.00 32.31 84 ALA A O 1
ATOM 542 N N . GLY A 1 85 ? 24.858 -56.091 -49.397 1.00 27.70 85 GLY A N 1
ATOM 543 C CA . GLY A 1 85 ? 24.212 -55.040 -50.186 1.00 27.70 85 GLY A CA 1
ATOM 544 C C . GLY A 1 85 ? 24.497 -53.610 -49.715 1.00 27.70 85 GLY A C 1
ATOM 545 O O . GLY A 1 85 ? 23.624 -52.985 -49.139 1.00 27.70 85 GLY A O 1
ATOM 546 N N . ALA A 1 86 ? 25.705 -53.117 -50.015 1.00 28.45 86 ALA A N 1
ATOM 547 C CA . ALA A 1 86 ? 26.085 -51.711 -50.239 1.00 28.45 86 ALA A CA 1
ATOM 548 C C . ALA A 1 86 ? 25.773 -50.633 -49.170 1.00 28.45 86 ALA A C 1
ATOM 550 O O . ALA A 1 86 ? 24.660 -50.135 -49.039 1.00 28.45 86 ALA A O 1
ATOM 551 N N . ALA A 1 87 ? 26.842 -50.142 -48.535 1.00 31.05 87 ALA A N 1
ATOM 552 C CA . ALA A 1 87 ? 26.891 -48.821 -47.912 1.00 31.05 87 ALA A CA 1
ATOM 553 C C . ALA A 1 87 ? 26.855 -47.693 -48.964 1.00 31.05 87 ALA A C 1
ATOM 555 O O . ALA A 1 87 ? 27.446 -47.841 -50.039 1.00 31.05 87 ALA A O 1
ATOM 556 N N . PRO A 1 88 ? 26.329 -46.513 -48.605 1.00 33.47 88 PRO A N 1
ATOM 557 C CA . PRO A 1 88 ? 27.002 -45.259 -48.877 1.00 33.47 88 PRO A CA 1
ATOM 558 C C . PRO A 1 88 ? 27.687 -44.746 -47.608 1.00 33.47 88 PRO A C 1
ATOM 560 O O . PRO A 1 88 ? 27.175 -44.825 -46.494 1.00 33.47 88 PRO A O 1
ATOM 563 N N . SER A 1 89 ? 28.904 -44.280 -47.839 1.00 28.84 89 SER A N 1
ATOM 564 C CA . SER A 1 89 ? 29.889 -43.793 -46.892 1.00 28.84 89 SER A CA 1
ATOM 565 C C . SER A 1 89 ? 29.418 -42.645 -46.002 1.00 28.84 89 SER A C 1
ATOM 567 O O . SER A 1 89 ? 28.571 -41.840 -46.379 1.00 28.84 89 SER A O 1
ATOM 569 N N . ALA A 1 90 ? 30.085 -42.568 -44.850 1.00 41.97 90 ALA A N 1
ATOM 570 C CA . ALA A 1 90 ? 30.130 -41.454 -43.919 1.00 41.97 90 ALA A CA 1
ATOM 571 C C . ALA A 1 90 ? 30.143 -40.071 -44.597 1.00 41.97 90 ALA A C 1
ATOM 573 O O . ALA A 1 90 ? 30.958 -39.806 -45.482 1.00 41.97 90 ALA A O 1
ATOM 574 N N . GLY A 1 91 ? 29.275 -39.193 -44.101 1.00 27.00 91 GLY A N 1
ATOM 575 C CA . GLY A 1 91 ? 29.306 -37.752 -44.302 1.00 27.00 91 GLY A CA 1
ATOM 576 C C . GLY A 1 91 ? 28.726 -37.097 -43.052 1.00 27.00 91 GLY A C 1
ATOM 577 O O . GLY A 1 91 ? 27.569 -37.344 -42.735 1.00 27.00 91 GLY A O 1
ATOM 578 N N . ASP A 1 92 ? 29.583 -36.362 -42.344 1.00 29.14 92 ASP A N 1
ATOM 579 C CA . ASP A 1 92 ? 29.341 -35.510 -41.177 1.00 29.14 92 ASP A CA 1
ATOM 580 C C . ASP A 1 92 ? 28.474 -36.076 -40.046 1.00 29.14 92 ASP A C 1
ATOM 582 O O . ASP A 1 92 ? 27.249 -35.959 -40.014 1.00 29.14 92 ASP A O 1
ATOM 586 N N . ALA A 1 93 ? 29.161 -36.576 -39.015 1.00 33.66 93 ALA A N 1
ATOM 587 C CA . ALA A 1 93 ? 28.691 -36.359 -37.657 1.00 33.66 93 ALA A CA 1
ATOM 588 C C . ALA A 1 93 ? 28.637 -34.837 -37.451 1.00 33.66 93 ALA A C 1
ATOM 590 O O . ALA A 1 93 ? 29.664 -34.208 -37.206 1.00 33.66 93 ALA A O 1
ATOM 591 N N . ALA A 1 94 ? 27.457 -34.249 -37.652 1.00 39.09 94 ALA A N 1
ATOM 592 C CA . ALA A 1 94 ? 27.183 -32.897 -37.208 1.00 39.09 94 ALA A CA 1
ATOM 593 C C . ALA A 1 94 ? 27.503 -32.854 -35.714 1.00 39.09 94 ALA A C 1
ATOM 595 O O . ALA A 1 94 ? 26.940 -33.629 -34.937 1.00 39.09 94 ALA A O 1
ATOM 596 N N . ASP A 1 95 ? 28.468 -32.007 -35.372 1.00 36.88 95 ASP A N 1
ATOM 597 C CA . ASP A 1 95 ? 28.838 -31.645 -34.015 1.00 36.88 95 ASP A CA 1
ATOM 598 C C . ASP A 1 95 ? 27.545 -31.441 -33.219 1.00 36.88 95 ASP A C 1
ATOM 600 O O . ASP A 1 95 ? 26.761 -30.532 -33.510 1.00 36.88 95 ASP A O 1
ATOM 604 N N . ALA A 1 96 ? 27.259 -32.334 -32.272 1.00 43.44 96 ALA A N 1
ATOM 605 C CA . ALA A 1 96 ? 26.214 -32.085 -31.297 1.00 43.44 96 ALA A CA 1
ATOM 606 C C . ALA A 1 96 ? 26.787 -31.025 -30.356 1.00 43.44 96 ALA A C 1
ATOM 608 O O . ALA A 1 96 ? 27.339 -31.361 -29.310 1.00 43.44 96 ALA A O 1
ATOM 609 N N . ALA A 1 97 ? 26.743 -29.767 -30.808 1.00 44.66 97 ALA A N 1
ATOM 610 C CA . ALA A 1 97 ? 27.170 -28.612 -30.038 1.00 44.66 97 ALA A CA 1
ATOM 611 C C . ALA A 1 97 ? 26.522 -28.695 -28.657 1.00 44.66 97 ALA A C 1
ATOM 613 O O . ALA A 1 97 ? 25.327 -29.007 -28.559 1.00 44.66 97 ALA A O 1
ATOM 614 N N . ASP A 1 98 ? 27.323 -28.454 -27.620 1.00 44.12 98 ASP A N 1
ATOM 615 C CA . ASP A 1 98 ? 26.876 -28.448 -26.232 1.00 44.12 98 ASP A CA 1
ATOM 616 C C . ASP A 1 98 ? 25.585 -27.608 -26.141 1.00 44.12 98 ASP A C 1
ATOM 618 O O . ASP A 1 98 ? 25.561 -26.489 -26.665 1.00 44.12 98 ASP A O 1
ATOM 622 N N . PRO A 1 99 ? 24.485 -28.101 -25.542 1.00 50.28 99 PRO A N 1
ATOM 623 C CA . PRO A 1 99 ? 23.279 -27.293 -25.358 1.00 50.28 99 PRO A CA 1
ATOM 624 C C . PRO A 1 99 ? 23.566 -25.946 -24.667 1.00 50.28 99 PRO A C 1
ATOM 626 O O . PRO A 1 99 ? 22.815 -24.995 -24.876 1.00 50.28 99 PRO A O 1
ATOM 629 N N . ALA A 1 100 ? 24.669 -25.824 -23.914 1.00 52.41 100 ALA A N 1
ATOM 630 C CA . ALA A 1 100 ? 25.149 -24.551 -23.375 1.00 52.41 100 ALA A CA 1
ATOM 631 C C . ALA A 1 100 ? 25.723 -23.586 -24.439 1.00 52.41 100 ALA A C 1
ATOM 633 O O . ALA A 1 100 ? 25.560 -22.375 -24.302 1.00 52.41 100 ALA A O 1
ATOM 634 N N . GLU A 1 101 ? 26.356 -24.084 -25.506 1.00 49.56 101 GLU A N 1
ATOM 635 C CA . GLU A 1 101 ? 26.866 -23.268 -26.624 1.00 49.56 101 GLU A CA 1
ATOM 636 C C . GLU A 1 101 ? 25.743 -22.807 -27.569 1.00 49.56 101 GLU A C 1
ATOM 638 O O . GLU A 1 101 ? 25.853 -21.750 -28.188 1.00 49.56 101 GLU A O 1
ATOM 643 N N . GLN A 1 102 ? 24.633 -23.550 -27.642 1.00 52.28 102 GLN A N 1
ATOM 644 C CA . GLN A 1 102 ? 23.454 -23.180 -28.442 1.00 52.28 102 GLN A CA 1
ATOM 645 C C . GLN A 1 102 ? 22.612 -22.056 -27.819 1.00 52.28 102 GLN A C 1
ATOM 647 O O . GLN A 1 102 ? 21.760 -21.484 -28.497 1.00 52.28 102 GLN A O 1
ATOM 652 N N . ASP A 1 103 ? 22.845 -21.726 -26.546 1.00 63.50 103 ASP A N 1
ATOM 653 C CA . ASP A 1 103 ? 22.096 -20.698 -25.814 1.00 63.50 103 ASP A CA 1
ATOM 654 C C . ASP A 1 103 ? 22.845 -19.347 -25.749 1.00 63.50 103 ASP A C 1
ATOM 656 O O . ASP A 1 103 ? 22.426 -18.420 -25.044 1.00 63.50 103 ASP A O 1
ATOM 660 N N . VAL A 1 104 ? 23.954 -19.212 -26.489 1.00 72.69 104 VAL A N 1
ATOM 661 C CA . VAL A 1 104 ? 24.706 -17.957 -26.642 1.00 72.69 104 VAL A CA 1
ATOM 662 C C . VAL A 1 104 ? 24.078 -17.118 -27.756 1.00 72.69 104 VAL A C 1
ATOM 664 O O . VAL A 1 104 ? 23.951 -17.558 -28.897 1.00 72.69 104 VAL A O 1
ATOM 667 N N . VAL A 1 105 ? 23.689 -15.886 -27.430 1.00 82.00 105 VAL A N 1
ATOM 668 C CA . VAL A 1 105 ? 23.118 -14.933 -28.390 1.00 82.00 105 VAL A CA 1
ATOM 669 C C . VAL A 1 105 ? 24.226 -14.039 -28.935 1.00 82.00 105 VAL A C 1
ATOM 671 O O . VAL A 1 105 ? 25.004 -13.485 -28.164 1.00 82.00 105 VAL A O 1
ATOM 674 N N . ASP A 1 106 ? 24.277 -13.872 -30.256 1.00 85.94 106 ASP A N 1
ATOM 675 C CA . ASP A 1 106 ? 25.216 -12.960 -30.915 1.00 85.94 106 ASP A CA 1
ATOM 676 C C . ASP A 1 106 ? 24.934 -11.496 -30.518 1.00 85.94 106 ASP A C 1
ATOM 678 O O . ASP A 1 106 ? 23.853 -10.956 -30.780 1.00 85.94 106 ASP A O 1
ATOM 682 N N . GLU A 1 107 ? 25.918 -10.845 -29.893 1.00 87.44 107 GLU A N 1
ATOM 683 C CA . GLU A 1 107 ? 25.832 -9.452 -29.442 1.00 87.44 107 GLU A CA 1
ATOM 684 C C . GLU A 1 107 ? 25.557 -8.469 -30.589 1.00 87.44 107 GLU A C 1
ATOM 686 O O . GLU A 1 107 ? 24.837 -7.486 -30.395 1.00 87.44 107 GLU A O 1
ATOM 691 N N . GLU A 1 108 ? 26.061 -8.729 -31.800 1.00 88.25 108 GLU A N 1
ATOM 692 C CA . GLU A 1 108 ? 25.797 -7.870 -32.960 1.00 88.25 108 GLU A CA 1
ATOM 693 C C . GLU A 1 108 ? 24.331 -7.978 -33.403 1.00 88.25 108 GLU A C 1
ATOM 695 O O . GLU A 1 108 ? 23.732 -6.979 -33.815 1.00 88.25 108 GLU A O 1
ATOM 700 N N . VAL A 1 109 ? 23.706 -9.152 -33.243 1.00 88.12 109 VAL A N 1
ATOM 701 C CA . VAL A 1 109 ? 22.263 -9.329 -33.477 1.00 88.12 109 VAL A CA 1
ATOM 702 C C . VAL A 1 109 ? 21.453 -8.564 -32.431 1.00 88.12 109 VAL A C 1
ATOM 704 O O . VAL A 1 109 ? 20.516 -7.851 -32.793 1.00 88.12 109 VAL A O 1
ATOM 707 N N . VAL A 1 110 ? 21.827 -8.651 -31.150 1.00 89.62 110 VAL A N 1
ATOM 708 C CA . VAL A 1 110 ? 21.176 -7.890 -30.064 1.00 89.62 110 VAL A CA 1
ATOM 709 C C . VAL A 1 110 ? 21.279 -6.387 -30.330 1.00 89.62 110 VAL A C 1
ATOM 711 O O . VAL A 1 110 ? 20.281 -5.666 -30.280 1.00 89.62 110 VAL A O 1
ATOM 714 N N . LYS A 1 111 ? 22.468 -5.910 -30.698 1.00 89.44 111 LYS A N 1
ATOM 715 C CA . LYS A 1 111 ? 22.723 -4.501 -31.011 1.00 89.44 111 LYS A CA 1
ATOM 716 C C . LYS A 1 111 ? 21.931 -4.016 -32.225 1.00 89.44 111 LYS A C 1
ATOM 718 O O . LYS A 1 111 ? 21.424 -2.896 -32.209 1.00 89.44 111 LYS A O 1
ATOM 723 N N . ALA A 1 112 ? 21.772 -4.850 -33.253 1.00 90.62 112 ALA A N 1
ATOM 724 C CA . ALA A 1 112 ? 20.974 -4.5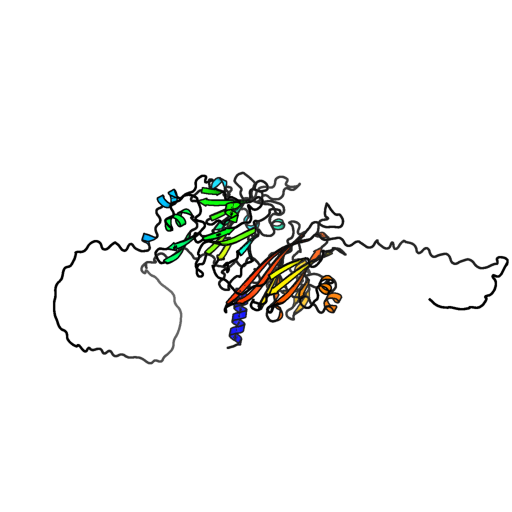24 -34.435 1.00 90.62 112 ALA A CA 1
ATOM 725 C C . ALA A 1 112 ? 19.465 -4.392 -34.143 1.00 90.62 112 ALA A C 1
ATOM 727 O O . ALA A 1 112 ? 18.742 -3.776 -34.928 1.00 90.62 112 ALA A O 1
ATOM 728 N N . LEU A 1 113 ? 18.981 -4.955 -33.031 1.00 92.12 113 LEU A N 1
ATOM 729 C CA . LEU A 1 113 ? 17.571 -4.918 -32.627 1.00 92.12 113 LEU A CA 1
ATOM 730 C C . LEU A 1 113 ? 17.196 -3.703 -31.770 1.00 92.12 113 LEU A C 1
ATOM 732 O O . LEU A 1 113 ? 15.997 -3.476 -31.551 1.00 92.12 113 LEU A O 1
ATOM 736 N N . MET A 1 114 ? 18.191 -2.925 -31.335 1.00 91.62 114 MET A N 1
ATOM 737 C CA . MET A 1 114 ? 17.998 -1.745 -30.497 1.00 91.62 114 MET A CA 1
ATOM 738 C C . MET A 1 114 ? 17.051 -0.730 -31.152 1.00 91.62 114 MET A C 1
ATOM 740 O O . MET A 1 114 ? 17.122 -0.495 -32.365 1.00 91.62 114 MET A O 1
ATOM 744 N N . PRO A 1 115 ? 16.149 -0.105 -30.378 1.00 92.00 115 PRO A N 1
ATOM 745 C CA . PRO A 1 115 ? 15.327 0.981 -30.885 1.00 92.00 115 PRO A CA 1
ATOM 746 C C . PRO A 1 115 ? 16.165 2.243 -31.137 1.00 92.00 115 PRO A C 1
ATOM 748 O O . PRO A 1 115 ? 17.232 2.458 -30.566 1.00 92.00 115 PRO A O 1
ATOM 751 N N . THR A 1 116 ? 15.649 3.118 -31.995 1.00 91.38 116 THR A N 1
ATOM 752 C CA . THR A 1 116 ? 16.195 4.464 -32.205 1.00 91.38 116 THR A CA 1
ATOM 753 C C . THR A 1 116 ? 15.582 5.461 -31.223 1.00 91.38 116 THR A C 1
ATOM 755 O O . THR A 1 116 ? 14.454 5.260 -30.783 1.00 91.38 116 THR A O 1
ATOM 758 N N . GLY A 1 117 ? 16.256 6.589 -30.978 1.00 92.44 117 GLY A N 1
ATOM 759 C CA . GLY A 1 117 ? 15.712 7.669 -30.142 1.00 92.44 117 GLY A CA 1
ATOM 760 C C . GLY A 1 117 ? 15.855 7.418 -28.641 1.00 92.44 117 GLY A C 1
ATOM 761 O O . GLY A 1 117 ? 15.010 7.859 -27.871 1.00 92.44 117 GLY A O 1
ATOM 762 N N . LEU A 1 118 ? 16.903 6.693 -28.245 1.00 96.19 118 LEU A N 1
ATOM 763 C CA . LEU A 1 118 ? 17.237 6.470 -26.845 1.00 96.19 118 LEU A CA 1
ATOM 764 C C . LEU A 1 118 ? 17.748 7.754 -26.190 1.00 96.19 118 LEU A C 1
ATOM 766 O O . LEU A 1 118 ? 18.602 8.451 -26.740 1.00 96.19 118 LEU A O 1
ATOM 770 N N . THR A 1 119 ? 17.239 8.014 -24.996 1.00 97.75 119 THR A N 1
ATOM 771 C CA . THR A 1 119 ? 17.715 9.031 -24.066 1.00 97.75 119 THR A CA 1
ATOM 772 C C . THR A 1 119 ? 18.851 8.454 -23.223 1.00 97.75 119 THR A C 1
ATOM 774 O O . THR A 1 119 ? 18.827 7.276 -22.857 1.00 97.75 119 THR A O 1
ATOM 777 N N . ALA A 1 120 ? 19.864 9.271 -22.936 1.00 97.12 120 ALA A N 1
ATOM 778 C CA . ALA A 1 120 ? 21.000 8.860 -22.119 1.00 97.12 120 ALA A CA 1
ATOM 779 C C . ALA A 1 120 ? 20.574 8.602 -20.663 1.00 97.12 120 ALA A C 1
ATOM 781 O O . ALA A 1 120 ? 19.644 9.235 -20.156 1.00 97.12 120 ALA A O 1
ATOM 782 N N . ALA A 1 121 ? 21.255 7.680 -19.979 1.00 95.56 121 ALA A N 1
ATOM 783 C CA . ALA A 1 121 ? 20.946 7.336 -18.592 1.00 95.56 121 ALA A CA 1
ATOM 784 C C . ALA A 1 121 ? 21.011 8.555 -17.660 1.00 95.56 121 ALA A C 1
ATOM 786 O O . ALA A 1 121 ? 20.225 8.648 -16.718 1.00 95.56 121 ALA A O 1
ATOM 787 N N . GLU A 1 122 ? 21.898 9.505 -17.956 1.00 93.94 122 GLU A N 1
ATOM 788 C CA . GLU A 1 122 ? 22.124 10.706 -17.157 1.00 93.94 122 GLU A CA 1
ATOM 789 C C . GLU A 1 122 ? 20.939 11.683 -17.158 1.00 93.94 122 GLU A C 1
ATOM 791 O O . GLU A 1 122 ? 20.822 12.523 -16.269 1.00 93.94 122 GLU A O 1
ATOM 796 N N . GLU A 1 123 ? 20.048 11.577 -18.146 1.00 94.56 123 GLU A N 1
ATOM 797 C CA . GLU A 1 123 ? 18.852 12.419 -18.258 1.00 94.56 123 GLU A CA 1
ATOM 798 C C . GLU A 1 123 ? 17.615 11.795 -17.590 1.00 94.56 123 GLU A C 1
ATOM 800 O O . GLU A 1 123 ? 16.637 12.500 -17.332 1.00 94.56 123 GLU A O 1
ATOM 805 N N . VAL A 1 124 ? 17.644 10.486 -17.312 1.00 96.06 124 VAL A N 1
ATOM 806 C CA . VAL A 1 124 ? 16.505 9.726 -16.766 1.00 96.06 124 VAL A CA 1
ATOM 807 C C . VAL A 1 124 ? 16.732 9.335 -15.311 1.00 96.06 124 VAL A C 1
ATOM 809 O O . VAL A 1 124 ? 15.827 9.456 -14.488 1.00 96.06 124 VAL A O 1
ATOM 812 N N . LEU A 1 125 ? 17.928 8.847 -14.988 1.00 95.00 125 LEU A N 1
ATOM 813 C CA . LEU A 1 125 ? 18.249 8.374 -13.650 1.00 95.00 125 LEU A CA 1
ATOM 814 C C . LEU A 1 125 ? 18.720 9.518 -12.744 1.00 95.00 125 LEU A C 1
ATOM 816 O O . LEU A 1 125 ? 19.259 10.513 -13.236 1.00 95.00 125 LEU A O 1
ATOM 820 N N . PRO A 1 126 ? 18.602 9.360 -11.418 1.00 93.31 126 PRO A N 1
ATOM 821 C CA . PRO A 1 126 ? 19.179 10.302 -10.469 1.00 93.31 126 PRO A CA 1
ATOM 822 C C . PRO A 1 126 ? 20.709 10.426 -10.633 1.00 93.31 126 PRO A C 1
ATOM 824 O O . PRO A 1 126 ? 21.440 9.432 -10.637 1.00 93.31 126 PRO A O 1
ATOM 827 N N . GLN A 1 127 ? 21.194 11.661 -10.793 1.00 91.81 127 GLN A N 1
ATOM 828 C CA . GLN A 1 127 ? 22.614 11.991 -11.007 1.00 91.81 127 GLN A CA 1
ATOM 829 C C . GLN A 1 127 ? 23.301 12.532 -9.760 1.00 91.81 127 GLN A C 1
ATOM 831 O O . GLN A 1 127 ? 24.512 12.368 -9.596 1.00 91.81 127 GLN A O 1
ATOM 836 N N . VAL A 1 128 ? 22.535 13.187 -8.889 1.00 85.06 128 VAL A N 1
ATOM 837 C CA . VAL A 1 128 ? 23.031 13.640 -7.592 1.00 85.06 128 VAL A CA 1
ATOM 838 C C . VAL A 1 128 ? 23.359 12.402 -6.775 1.00 85.06 128 VAL A C 1
ATOM 840 O O . VAL A 1 128 ? 22.508 11.544 -6.626 1.00 85.06 128 VAL A O 1
ATOM 843 N N . LYS A 1 129 ? 24.597 12.274 -6.298 1.00 81.12 129 LYS A N 1
ATOM 844 C CA . LYS A 1 129 ? 25.044 11.142 -5.476 1.00 81.12 129 LYS A CA 1
ATOM 845 C C . LYS A 1 129 ? 25.946 11.615 -4.352 1.00 81.12 129 LYS A C 1
ATOM 847 O O . LYS A 1 129 ? 26.596 12.662 -4.465 1.00 81.12 129 LYS A O 1
ATOM 852 N N . GLY A 1 130 ? 26.050 10.787 -3.324 1.00 74.25 130 GLY A N 1
ATOM 853 C CA . GLY A 1 130 ? 26.937 10.986 -2.189 1.00 74.25 130 GLY A CA 1
ATOM 854 C C . GLY A 1 130 ? 26.312 11.791 -1.055 1.00 74.25 130 GLY A C 1
ATOM 855 O O . GLY A 1 130 ? 25.143 12.157 -1.075 1.00 74.25 130 GLY A O 1
ATOM 856 N N . GLY A 1 131 ? 27.134 12.060 -0.043 1.00 82.12 131 GLY A N 1
ATOM 857 C CA . GLY A 1 131 ? 26.677 12.529 1.261 1.00 82.12 131 GLY A CA 1
ATOM 858 C C . GLY A 1 131 ? 26.540 11.373 2.253 1.00 82.12 131 GLY A C 1
ATOM 859 O O . GLY A 1 131 ? 26.827 10.220 1.932 1.00 82.12 131 GLY A O 1
ATOM 860 N N . THR A 1 132 ? 26.205 11.698 3.495 1.00 79.50 132 THR A N 1
ATOM 861 C CA . THR A 1 132 ? 26.101 10.730 4.602 1.00 79.50 132 THR A CA 1
ATOM 862 C C . THR A 1 132 ? 24.790 10.872 5.365 1.00 79.50 132 THR A C 1
ATOM 864 O O . THR A 1 132 ? 24.641 10.267 6.426 1.00 79.50 132 THR A O 1
ATOM 867 N N . ASP A 1 133 ? 23.874 11.705 4.867 1.00 85.88 133 ASP A N 1
ATOM 868 C CA . ASP A 1 133 ? 22.584 11.919 5.505 1.00 85.88 133 ASP A CA 1
ATOM 869 C C . ASP A 1 133 ? 21.664 10.723 5.266 1.00 85.88 133 ASP A C 1
ATOM 871 O O . ASP A 1 133 ? 21.800 9.974 4.296 1.00 85.88 133 ASP A O 1
ATOM 875 N N . ASP A 1 134 ? 20.703 10.540 6.164 1.00 82.44 134 ASP A N 1
ATOM 876 C CA . ASP A 1 134 ? 19.796 9.401 6.114 1.00 82.44 134 ASP A CA 1
ATOM 877 C C . ASP A 1 134 ? 18.524 9.717 5.324 1.00 82.44 134 ASP A C 1
ATOM 879 O O . ASP A 1 134 ? 17.436 9.894 5.876 1.00 82.44 134 ASP A O 1
ATOM 883 N N . VAL A 1 135 ? 18.676 9.804 4.003 1.00 88.12 135 VAL A N 1
ATOM 884 C CA . VAL A 1 135 ? 17.546 9.974 3.078 1.00 88.12 135 VAL A CA 1
ATOM 885 C C . VAL A 1 135 ? 16.662 8.716 3.056 1.00 88.12 135 VAL A C 1
ATOM 887 O O . VAL A 1 135 ? 15.462 8.818 2.824 1.00 88.12 135 VAL A O 1
ATOM 890 N N . LEU A 1 136 ? 17.207 7.530 3.364 1.00 84.19 136 LEU A N 1
ATOM 891 C CA . LEU A 1 136 ? 16.443 6.274 3.388 1.00 84.19 136 LEU A CA 1
ATOM 892 C C . LEU A 1 136 ? 15.317 6.300 4.423 1.00 84.19 136 LEU A C 1
ATOM 894 O O . LEU A 1 136 ? 14.228 5.820 4.126 1.00 84.19 136 LEU A O 1
ATOM 898 N N . ARG A 1 137 ? 15.546 6.901 5.598 1.00 86.81 137 ARG A N 1
ATOM 899 C CA . ARG A 1 137 ? 14.517 7.068 6.642 1.00 86.81 137 ARG A CA 1
ATOM 900 C C . ARG A 1 137 ? 13.349 7.974 6.241 1.00 86.81 137 ARG A C 1
ATOM 902 O O . ARG A 1 137 ? 12.364 8.023 6.966 1.00 86.81 137 ARG A O 1
ATOM 909 N N . ARG A 1 138 ? 13.443 8.693 5.118 1.00 90.88 138 ARG A N 1
ATOM 910 C CA . ARG A 1 138 ? 12.386 9.585 4.609 1.00 90.88 138 ARG A CA 1
ATOM 911 C C . ARG A 1 138 ? 11.350 8.865 3.744 1.00 90.88 138 ARG A C 1
ATOM 913 O O . ARG A 1 138 ? 10.414 9.499 3.269 1.00 90.88 138 ARG A O 1
ATOM 920 N N . LEU A 1 139 ? 11.523 7.563 3.517 1.00 87.25 139 LEU A N 1
ATOM 921 C CA . LEU A 1 139 ? 10.658 6.736 2.685 1.00 87.25 139 LEU A CA 1
ATOM 922 C C . LEU A 1 139 ? 10.403 5.393 3.371 1.00 87.25 139 LEU A C 1
ATOM 924 O O . LEU A 1 139 ? 11.325 4.780 3.902 1.00 87.25 139 LEU A O 1
ATOM 928 N N . SER A 1 140 ? 9.177 4.885 3.263 1.00 84.69 140 SER A N 1
ATOM 929 C CA . SER A 1 140 ? 8.853 3.492 3.592 1.00 84.69 140 SER A CA 1
ATOM 930 C C . SER A 1 140 ? 8.102 2.852 2.421 1.00 84.69 140 SER A C 1
ATOM 932 O O . SER A 1 140 ? 6.877 2.747 2.441 1.00 84.69 140 SER A O 1
ATOM 934 N N . PRO A 1 141 ? 8.808 2.517 1.327 1.00 83.94 141 PRO A N 1
ATOM 935 C CA . PRO A 1 141 ? 8.157 2.124 0.095 1.00 83.94 141 PRO A CA 1
ATOM 936 C C . PRO A 1 141 ? 7.656 0.684 0.136 1.00 83.94 141 PRO A C 1
ATOM 938 O O . PRO A 1 141 ? 8.389 -0.240 0.498 1.00 83.94 141 PRO A O 1
ATOM 941 N N . ALA A 1 142 ? 6.431 0.494 -0.335 1.00 84.94 142 ALA A N 1
ATOM 942 C CA . ALA A 1 142 ? 5.764 -0.792 -0.444 1.00 84.94 142 ALA A CA 1
ATOM 943 C C . ALA A 1 142 ? 4.967 -0.867 -1.752 1.00 84.94 142 ALA A C 1
ATOM 945 O O . ALA A 1 142 ? 4.611 0.149 -2.342 1.00 84.94 142 ALA A O 1
ATOM 946 N N . LEU A 1 143 ? 4.689 -2.083 -2.214 1.00 88.25 143 LEU A N 1
ATOM 947 C CA . LEU A 1 143 ? 3.747 -2.315 -3.304 1.00 88.25 143 LEU A CA 1
ATOM 948 C C . LEU A 1 143 ? 2.619 -3.190 -2.764 1.00 88.25 143 LEU A C 1
ATOM 950 O O . LEU A 1 143 ? 2.817 -4.383 -2.521 1.00 88.25 143 LEU A O 1
ATOM 954 N N . VAL A 1 144 ? 1.450 -2.591 -2.556 1.00 89.19 144 VAL A N 1
ATOM 955 C CA . VAL A 1 144 ? 0.256 -3.291 -2.078 1.00 89.19 144 VAL A CA 1
ATOM 956 C C . VAL A 1 144 ? -0.372 -4.026 -3.254 1.00 89.19 144 VAL A C 1
ATOM 958 O O . VAL A 1 144 ? -0.836 -3.404 -4.209 1.00 89.19 144 VAL A O 1
ATOM 961 N N . LEU A 1 145 ? -0.359 -5.359 -3.208 1.00 92.94 145 LEU A N 1
ATOM 962 C CA . LEU A 1 145 ? -0.799 -6.229 -4.300 1.00 92.94 145 LEU A CA 1
ATOM 963 C C . LEU A 1 145 ? -2.169 -6.843 -4.001 1.00 92.94 145 LEU A C 1
ATOM 965 O O . LEU A 1 145 ? -2.353 -7.488 -2.971 1.00 92.94 145 LEU A O 1
ATOM 969 N N . TYR A 1 146 ? -3.124 -6.686 -4.917 1.00 93.00 146 TYR A N 1
ATOM 970 C CA . TYR A 1 146 ? -4.513 -7.102 -4.701 1.00 93.00 146 TYR A CA 1
ATOM 971 C C . TYR A 1 146 ? -5.248 -7.434 -6.007 1.00 93.00 146 TYR A C 1
ATOM 973 O O . TYR A 1 146 ? -4.731 -7.265 -7.109 1.00 93.00 146 TYR A O 1
ATOM 981 N N . GLY A 1 147 ? -6.473 -7.955 -5.911 1.00 91.06 147 GLY A N 1
ATOM 982 C CA . GLY A 1 147 ? -7.315 -8.223 -7.085 1.00 91.06 147 GLY A CA 1
ATOM 983 C C . GLY A 1 147 ? -7.000 -9.510 -7.862 1.00 91.06 147 GLY A C 1
ATOM 984 O O . GLY A 1 147 ? -7.780 -9.875 -8.737 1.00 91.06 147 GLY A O 1
ATOM 985 N N . ALA A 1 148 ? -5.934 -10.242 -7.515 1.00 93.38 148 ALA A N 1
ATOM 986 C CA . ALA A 1 148 ? -5.714 -11.618 -7.963 1.00 93.38 148 ALA A CA 1
ATOM 987 C C . ALA A 1 148 ? -5.452 -12.550 -6.761 1.00 93.38 148 ALA A C 1
ATOM 989 O O . ALA A 1 148 ? -4.807 -12.132 -5.799 1.00 93.38 148 ALA A O 1
ATOM 990 N N . PRO A 1 149 ? -5.921 -13.812 -6.788 1.00 93.69 149 PRO A N 1
ATOM 991 C CA . PRO A 1 149 ? -5.695 -14.750 -5.695 1.00 93.69 149 PRO A CA 1
ATOM 992 C C . PRO A 1 149 ? -4.219 -15.137 -5.545 1.00 93.69 149 PRO A C 1
ATOM 994 O O . PRO A 1 149 ? -3.534 -15.391 -6.536 1.00 93.69 149 PRO A O 1
ATOM 997 N N . LEU A 1 150 ? -3.756 -15.250 -4.305 1.00 93.25 150 LEU A N 1
ATOM 998 C CA . LEU A 1 150 ? -2.409 -15.663 -3.921 1.00 93.25 150 LEU A CA 1
ATOM 999 C C . LEU A 1 150 ? -2.431 -17.120 -3.453 1.00 93.25 150 LEU A C 1
ATOM 1001 O O . LEU A 1 150 ? -3.102 -17.467 -2.481 1.00 93.25 150 LEU A O 1
ATOM 1005 N N . ALA A 1 151 ? -1.706 -17.996 -4.139 1.00 90.19 151 ALA A N 1
ATOM 1006 C CA . ALA A 1 151 ? -1.562 -19.385 -3.721 1.00 90.19 151 ALA A CA 1
ATOM 1007 C C . ALA A 1 151 ? -0.604 -19.519 -2.526 1.00 90.19 151 ALA A C 1
ATOM 1009 O O . ALA A 1 151 ? 0.316 -18.723 -2.351 1.00 90.19 151 ALA A O 1
ATOM 1010 N N . SER A 1 152 ? -0.750 -20.597 -1.750 1.00 85.06 152 SER A N 1
ATOM 1011 C CA . SER A 1 152 ? 0.094 -20.898 -0.579 1.00 85.06 152 SER A CA 1
ATOM 1012 C C . SER A 1 152 ? 1.598 -21.030 -0.865 1.00 85.06 152 SER A C 1
ATOM 1014 O O . SER A 1 152 ? 2.388 -21.141 0.063 1.00 85.06 152 SER A O 1
ATOM 1016 N N . ASN A 1 153 ? 2.003 -21.076 -2.135 1.00 82.88 153 ASN A N 1
ATOM 1017 C CA . ASN A 1 153 ? 3.401 -21.093 -2.567 1.00 82.88 153 ASN A CA 1
ATOM 1018 C C . ASN A 1 153 ? 3.951 -19.689 -2.901 1.00 82.88 153 ASN A C 1
ATOM 1020 O O . ASN A 1 153 ? 5.009 -19.603 -3.529 1.00 82.88 153 ASN A O 1
ATOM 1024 N N . GLY A 1 154 ? 3.215 -18.624 -2.561 1.00 87.12 154 GLY A N 1
ATOM 1025 C CA . GLY A 1 154 ? 3.606 -17.227 -2.764 1.00 87.12 154 GLY A CA 1
ATOM 1026 C C . GLY A 1 154 ? 3.404 -16.689 -4.186 1.00 87.12 154 GLY A C 1
ATOM 1027 O O . GLY A 1 154 ? 3.910 -15.615 -4.500 1.00 87.12 154 GLY A O 1
ATOM 1028 N N . ALA A 1 155 ? 2.713 -17.418 -5.072 1.00 92.00 155 ALA A N 1
ATOM 1029 C CA . ALA A 1 155 ? 2.461 -16.972 -6.444 1.00 92.00 155 ALA A CA 1
ATOM 1030 C C . ALA A 1 155 ? 1.020 -16.488 -6.661 1.00 92.00 155 ALA A C 1
ATOM 1032 O O . ALA A 1 155 ? 0.061 -17.133 -6.233 1.00 92.00 155 ALA A O 1
ATOM 1033 N N . PHE A 1 156 ? 0.874 -15.386 -7.392 1.00 95.38 156 PHE A N 1
ATOM 1034 C CA . PHE A 1 156 ? -0.408 -14.835 -7.809 1.00 95.38 156 PHE A CA 1
ATOM 1035 C C . PHE A 1 156 ? -0.947 -15.545 -9.055 1.00 95.38 156 PHE A C 1
ATOM 1037 O O . PHE A 1 156 ? -0.259 -15.685 -10.071 1.00 95.38 156 PHE A O 1
ATOM 1044 N N . LEU A 1 157 ? -2.207 -15.966 -8.967 1.00 94.75 157 LEU A N 1
ATOM 1045 C CA . LEU A 1 157 ? -2.946 -16.708 -9.984 1.00 94.75 157 LEU A CA 1
ATOM 1046 C C . LEU A 1 157 ? -3.634 -15.727 -10.948 1.00 94.75 157 LEU A C 1
ATOM 1048 O O . LEU A 1 157 ? -4.749 -15.259 -10.698 1.00 94.75 157 LEU A O 1
ATOM 1052 N N . VAL A 1 158 ? -2.960 -15.387 -12.049 1.00 95.56 158 VAL A N 1
ATOM 1053 C CA . VAL A 1 158 ? -3.369 -14.287 -12.949 1.00 95.56 158 VAL A CA 1
ATOM 1054 C C . VAL A 1 158 ? -4.017 -14.755 -14.255 1.00 95.56 158 VAL A C 1
ATOM 1056 O O . VAL A 1 158 ? -4.161 -13.986 -15.205 1.00 95.56 158 VAL A O 1
ATOM 1059 N N . LYS A 1 159 ? -4.444 -16.016 -14.353 1.00 93.62 159 LYS A N 1
ATOM 1060 C CA . LYS A 1 159 ? -5.152 -16.474 -15.553 1.00 93.62 159 LYS A CA 1
ATOM 1061 C C . LYS A 1 159 ? -6.523 -15.796 -15.657 1.00 93.62 159 LYS A C 1
ATOM 1063 O O . LYS A 1 159 ? -7.408 -16.024 -14.838 1.00 93.62 159 LYS A O 1
ATOM 1068 N N . GLY A 1 160 ? -6.704 -14.979 -16.696 1.00 87.56 160 GLY A N 1
ATOM 1069 C CA . GLY A 1 160 ? -7.969 -14.290 -16.985 1.00 87.56 160 GLY A CA 1
ATOM 1070 C C . GLY A 1 1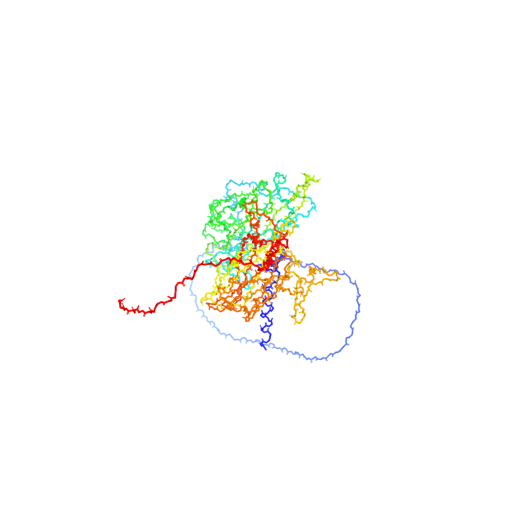60 ? -8.231 -13.019 -16.168 1.00 87.56 160 GLY A C 1
ATOM 1071 O O . GLY A 1 160 ? -9.311 -12.449 -16.287 1.00 87.56 160 GLY A O 1
ATOM 1072 N N . GLN A 1 161 ? -7.263 -12.560 -15.372 1.00 93.12 161 GLN A N 1
ATOM 1073 C CA . GLN A 1 161 ? -7.342 -11.324 -14.589 1.00 93.12 161 GLN A CA 1
ATOM 1074 C C . GLN A 1 161 ? -5.952 -10.699 -14.446 1.00 93.12 161 GLN A C 1
ATOM 1076 O O . GLN A 1 161 ? -4.945 -11.345 -14.723 1.00 93.12 161 GLN A O 1
ATOM 1081 N N . ARG A 1 162 ? -5.882 -9.445 -14.009 1.00 95.19 162 ARG A N 1
ATOM 1082 C CA . ARG A 1 162 ? -4.611 -8.789 -13.694 1.00 95.19 162 ARG A CA 1
ATOM 1083 C C . ARG A 1 162 ? -4.508 -8.568 -12.197 1.00 95.19 162 ARG A C 1
ATOM 1085 O O . ARG A 1 162 ? -5.503 -8.281 -11.537 1.00 95.19 162 ARG A O 1
ATOM 1092 N N . LEU A 1 163 ? -3.295 -8.717 -11.686 1.00 96.69 163 LEU A N 1
ATOM 1093 C CA . LEU A 1 163 ? -2.946 -8.322 -10.334 1.00 96.69 163 LEU A CA 1
ATOM 1094 C C . LEU A 1 163 ? -2.857 -6.796 -10.295 1.00 96.69 163 LEU A C 1
ATOM 1096 O O . LEU A 1 163 ? -2.176 -6.216 -11.132 1.00 96.69 163 LEU A O 1
ATOM 1100 N N . LYS A 1 164 ? -3.519 -6.149 -9.348 1.00 95.75 164 LYS A N 1
ATOM 1101 C CA . LYS A 1 164 ? -3.406 -4.709 -9.111 1.00 95.75 164 LYS A CA 1
ATOM 1102 C C . LYS A 1 164 ? -2.279 -4.440 -8.120 1.00 95.75 164 LYS A C 1
ATOM 1104 O O . LYS A 1 164 ? -2.035 -5.260 -7.237 1.00 95.75 164 LYS A O 1
ATOM 1109 N N . GLY A 1 165 ? -1.606 -3.307 -8.276 1.00 93.56 165 GLY A N 1
ATOM 1110 C CA . GLY A 1 165 ? -0.531 -2.845 -7.410 1.00 93.56 165 GLY A CA 1
ATOM 1111 C C . GLY A 1 165 ? -0.668 -1.356 -7.116 1.00 93.56 165 GLY A C 1
ATOM 1112 O O . GLY A 1 165 ? -0.524 -0.547 -8.032 1.00 93.56 165 GLY A O 1
ATOM 1113 N N . ALA A 1 166 ? -0.919 -0.998 -5.859 1.00 90.31 166 ALA A N 1
ATOM 1114 C CA . ALA A 1 166 ? -0.827 0.381 -5.383 1.00 90.31 166 ALA A CA 1
ATOM 1115 C C . ALA A 1 166 ? 0.575 0.597 -4.805 1.00 90.31 166 ALA A C 1
ATOM 1117 O O . ALA A 1 166 ? 0.981 -0.102 -3.874 1.00 90.31 166 ALA A O 1
ATOM 1118 N N . TYR A 1 167 ? 1.354 1.495 -5.411 1.00 89.12 167 TYR A N 1
ATOM 1119 C CA . TYR A 1 167 ? 2.676 1.823 -4.888 1.00 89.12 167 TYR A CA 1
ATOM 1120 C C . TYR A 1 167 ? 2.515 2.803 -3.729 1.00 89.12 167 TYR A C 1
ATOM 1122 O O . TYR A 1 167 ? 1.923 3.857 -3.907 1.00 89.12 167 TYR A O 1
ATOM 1130 N N . GLU A 1 168 ? 3.068 2.494 -2.567 1.00 86.81 168 GLU A N 1
ATOM 1131 C CA . GLU A 1 168 ? 3.068 3.371 -1.398 1.00 86.81 168 GLU A CA 1
ATOM 1132 C C . GLU A 1 168 ? 4.502 3.803 -1.084 1.00 86.81 168 GLU A C 1
ATOM 1134 O O . GLU A 1 168 ? 5.454 3.064 -1.336 1.00 86.81 168 GLU A O 1
ATOM 1139 N N . LEU A 1 169 ? 4.669 5.008 -0.535 1.00 87.06 169 LEU A N 1
ATOM 1140 C CA . LEU A 1 169 ? 5.962 5.544 -0.084 1.00 87.06 169 LEU A CA 1
ATOM 1141 C C . LEU A 1 169 ? 6.022 5.724 1.443 1.00 87.06 169 LEU A C 1
ATOM 1143 O O . LEU A 1 169 ? 6.958 6.333 1.966 1.00 87.06 169 LEU A O 1
ATOM 1147 N N . GLY A 1 170 ? 5.038 5.165 2.150 1.00 85.94 170 GLY A N 1
ATOM 1148 C CA . GLY A 1 170 ? 4.774 5.414 3.562 1.00 85.94 170 GLY A CA 1
ATOM 1149 C C . GLY A 1 170 ? 3.989 6.708 3.775 1.00 85.94 170 GLY A C 1
ATOM 1150 O O . GLY A 1 170 ? 3.562 7.365 2.825 1.00 85.94 170 GLY A O 1
ATOM 1151 N N . ASN A 1 171 ? 3.815 7.092 5.040 1.00 87.00 171 ASN A N 1
ATOM 1152 C CA . ASN A 1 171 ? 3.184 8.356 5.407 1.00 87.00 171 ASN A CA 1
ATOM 1153 C C . ASN A 1 171 ? 4.137 9.533 5.127 1.00 87.00 171 ASN A C 1
ATOM 1155 O O . ASN A 1 171 ? 4.848 10.003 6.017 1.00 87.00 171 ASN A O 1
ATOM 1159 N N . LEU A 1 172 ? 4.177 9.984 3.871 1.00 90.25 172 LEU A N 1
ATOM 1160 C CA . LEU A 1 172 ? 5.073 11.052 3.423 1.00 90.25 172 LEU A CA 1
ATOM 1161 C C . LEU A 1 172 ? 4.873 12.360 4.189 1.00 90.25 172 LEU A C 1
ATOM 1163 O O . LEU A 1 172 ? 5.851 13.072 4.404 1.00 90.25 172 LEU A O 1
ATOM 1167 N N . SER A 1 173 ? 3.652 12.668 4.633 1.00 88.00 173 SER A N 1
ATOM 1168 C CA . SER A 1 173 ? 3.393 13.853 5.453 1.00 88.00 173 SER A CA 1
ATOM 1169 C C . SER A 1 173 ? 4.247 13.828 6.715 1.00 88.00 173 SER A C 1
ATOM 1171 O O . SER A 1 173 ? 5.007 14.765 6.949 1.00 88.00 173 SER A O 1
ATOM 1173 N N . ALA A 1 174 ? 4.216 12.723 7.463 1.00 86.88 174 ALA A N 1
ATOM 1174 C CA . ALA A 1 174 ? 5.057 12.543 8.642 1.00 86.88 174 ALA A CA 1
ATOM 1175 C C . ALA A 1 174 ? 6.552 12.431 8.291 1.00 86.88 174 ALA A C 1
ATOM 1177 O O . ALA A 1 174 ? 7.380 13.111 8.891 1.00 86.88 174 ALA A O 1
ATOM 1178 N N . LEU A 1 175 ? 6.912 11.610 7.298 1.00 90.69 175 LEU A N 1
ATOM 1179 C CA . LEU A 1 175 ? 8.312 11.298 6.973 1.00 90.69 175 LEU A CA 1
ATOM 1180 C C . LEU A 1 175 ? 9.094 12.500 6.414 1.00 90.69 175 LEU A C 1
ATOM 1182 O O . LEU A 1 175 ? 10.292 12.657 6.682 1.00 90.69 175 LEU A O 1
ATOM 1186 N N . LEU A 1 176 ? 8.435 13.349 5.622 1.00 93.25 176 LEU A N 1
ATOM 1187 C CA . LEU A 1 176 ? 9.059 14.509 4.983 1.00 93.25 176 LEU A CA 1
ATOM 1188 C C . LEU A 1 176 ? 8.972 15.773 5.834 1.00 93.25 176 LEU A C 1
ATOM 1190 O O . LEU A 1 176 ? 9.639 16.753 5.511 1.00 93.25 176 LEU A O 1
ATOM 1194 N N . GLU A 1 177 ? 8.171 15.778 6.899 1.00 91.25 177 GLU A N 1
ATOM 1195 C CA . GLU A 1 177 ? 8.021 16.917 7.813 1.00 91.25 177 GLU A CA 1
ATOM 1196 C C . GLU A 1 177 ? 7.626 18.225 7.083 1.00 91.25 177 GLU A C 1
ATOM 1198 O O . GLU A 1 177 ? 7.973 19.335 7.495 1.00 91.25 177 GLU A O 1
ATOM 1203 N N . GLY A 1 178 ? 6.889 18.111 5.972 1.00 90.31 178 GLY A N 1
ATOM 1204 C CA . GLY A 1 178 ? 6.527 19.227 5.083 1.00 90.31 178 GLY A CA 1
ATOM 1205 C C . GLY A 1 178 ? 7.638 19.686 4.121 1.00 90.31 178 GLY A C 1
ATOM 1206 O O . GLY A 1 178 ? 7.500 20.727 3.475 1.00 90.31 178 GLY A O 1
ATOM 1207 N N . GLY A 1 179 ? 8.752 18.956 4.057 1.00 94.75 179 GLY A N 1
ATOM 1208 C CA . GLY A 1 179 ? 9.799 19.073 3.043 1.00 94.75 179 GLY A CA 1
ATOM 1209 C C . GLY A 1 179 ? 9.500 18.249 1.786 1.00 94.75 179 GLY A C 1
ATOM 1210 O O . GLY A 1 179 ? 8.357 17.875 1.526 1.00 94.75 179 GLY A O 1
ATOM 1211 N N . TYR A 1 180 ? 10.536 17.964 0.996 1.00 95.81 180 TYR A N 1
ATOM 1212 C CA . TYR A 1 180 ? 10.419 17.195 -0.247 1.00 95.81 180 TYR A CA 1
ATOM 1213 C C . TYR A 1 180 ? 11.698 16.426 -0.599 1.00 95.81 180 TYR A C 1
ATOM 1215 O O . TYR A 1 180 ? 12.800 16.800 -0.189 1.00 95.81 180 TYR A O 1
ATOM 1223 N N . LEU A 1 181 ? 11.548 15.363 -1.389 1.00 95.94 181 LEU A N 1
ATOM 1224 C CA . LEU A 1 181 ? 12.646 14.605 -1.996 1.00 95.94 181 LEU A CA 1
ATOM 1225 C C . LEU A 1 181 ? 12.895 15.062 -3.433 1.00 95.94 181 LEU A C 1
ATOM 1227 O O . LEU A 1 181 ? 11.950 15.393 -4.152 1.00 95.94 181 LEU A O 1
ATOM 1231 N N . GLY A 1 182 ? 14.153 15.024 -3.868 1.00 95.31 182 GLY A N 1
ATOM 1232 C CA . GLY A 1 182 ? 14.526 15.386 -5.234 1.00 95.31 182 GLY A CA 1
ATOM 1233 C C . GLY A 1 182 ? 14.298 16.864 -5.567 1.00 95.31 182 GLY A C 1
ATOM 1234 O O . GLY A 1 182 ? 13.933 17.684 -4.723 1.00 95.31 182 GLY A O 1
ATOM 1235 N N . GLY A 1 183 ? 14.540 17.231 -6.825 1.00 94.19 183 GLY A N 1
ATOM 1236 C CA . GLY A 1 183 ? 14.251 18.564 -7.358 1.00 94.19 183 GLY A CA 1
ATOM 1237 C C . GLY A 1 183 ? 15.042 19.709 -6.711 1.00 94.19 183 GLY A C 1
ATOM 1238 O O . GLY A 1 183 ? 14.690 20.875 -6.914 1.00 94.19 183 GLY A O 1
ATOM 1239 N N . SER A 1 184 ? 16.093 19.412 -5.937 1.00 89.81 184 SER A N 1
ATOM 1240 C CA . SER A 1 184 ? 16.955 20.436 -5.334 1.00 89.81 184 SER A CA 1
ATOM 1241 C C . SER A 1 184 ? 17.891 21.073 -6.371 1.00 89.81 184 SER A C 1
ATOM 1243 O O . SER A 1 184 ? 18.196 22.264 -6.294 1.00 89.81 184 SER A O 1
ATOM 1245 N N . GLU A 1 185 ? 18.296 20.305 -7.386 1.00 91.56 185 GLU A N 1
ATOM 1246 C CA . GLU A 1 185 ? 19.109 20.747 -8.519 1.00 91.56 185 GLU A CA 1
ATOM 1247 C C . GLU A 1 185 ? 18.806 19.929 -9.787 1.00 91.56 185 GLU A C 1
ATOM 1249 O O . GLU A 1 185 ? 18.040 18.963 -9.775 1.00 91.56 185 GLU A O 1
ATOM 1254 N N . GLN A 1 186 ? 19.387 20.320 -10.924 1.00 91.06 186 GLN A N 1
ATOM 1255 C CA . GLN A 1 186 ? 19.228 19.564 -12.166 1.00 91.06 186 GLN A CA 1
ATOM 1256 C C . GLN A 1 186 ? 19.837 18.158 -12.025 1.00 91.06 186 GLN A C 1
ATOM 1258 O O . GLN A 1 186 ? 20.983 18.017 -11.609 1.00 91.06 186 GLN A O 1
ATOM 1263 N N . GLY A 1 187 ? 19.086 17.127 -12.423 1.00 90.69 187 GLY A N 1
ATOM 1264 C CA . GLY A 1 187 ? 19.510 15.724 -12.311 1.00 90.69 187 GLY A CA 1
ATOM 1265 C C . GLY A 1 187 ? 19.187 15.073 -10.963 1.00 90.69 187 GLY A C 1
ATOM 1266 O O . GLY A 1 187 ? 19.478 13.895 -10.774 1.00 90.69 187 GLY A O 1
ATOM 1267 N N . ASP A 1 188 ? 18.555 15.800 -10.044 1.00 94.56 188 ASP A N 1
ATOM 1268 C CA . ASP A 1 188 ? 18.093 15.285 -8.755 1.00 94.56 188 ASP A CA 1
ATOM 1269 C C . ASP A 1 188 ? 16.699 14.651 -8.871 1.00 94.56 188 ASP A C 1
ATOM 1271 O O . ASP A 1 188 ? 15.689 15.227 -8.467 1.00 94.56 188 ASP A O 1
ATOM 1275 N N . ALA A 1 189 ? 16.623 13.508 -9.545 1.00 94.50 189 ALA A N 1
ATOM 1276 C CA . ALA A 1 189 ? 15.359 12.818 -9.775 1.00 94.50 189 ALA A CA 1
ATOM 1277 C C . ALA A 1 189 ? 15.003 11.874 -8.615 1.00 94.50 189 ALA A C 1
ATOM 1279 O O . ALA A 1 189 ? 15.885 11.312 -7.969 1.00 94.50 189 ALA A O 1
ATOM 1280 N N . VAL A 1 190 ? 13.704 11.634 -8.427 1.00 95.81 190 VAL A N 1
ATOM 1281 C CA . VAL A 1 190 ? 13.190 10.488 -7.663 1.00 95.81 190 VAL A CA 1
ATOM 1282 C C . VAL A 1 190 ? 12.618 9.481 -8.650 1.00 95.81 190 VAL A C 1
ATOM 1284 O O . VAL A 1 190 ? 11.845 9.855 -9.540 1.00 95.81 190 VAL A O 1
ATOM 1287 N N . VAL A 1 191 ? 13.008 8.214 -8.523 1.00 96.25 191 VAL A N 1
ATOM 1288 C CA . VAL A 1 191 ? 12.557 7.155 -9.431 1.00 96.25 191 VAL A CA 1
ATOM 1289 C C . VAL A 1 191 ? 12.083 5.909 -8.689 1.00 96.25 191 VAL A C 1
ATOM 1291 O O . VAL A 1 191 ? 12.629 5.536 -7.652 1.00 96.25 191 VAL A O 1
ATOM 1294 N N . LEU A 1 192 ? 11.091 5.237 -9.270 1.00 96.38 192 LEU A N 1
ATOM 1295 C CA . LEU A 1 192 ? 10.661 3.882 -8.936 1.00 96.38 192 LEU A CA 1
ATOM 1296 C C . LEU A 1 192 ? 11.121 2.950 -10.057 1.00 96.38 192 LEU A C 1
ATOM 1298 O O . LEU A 1 192 ? 11.061 3.311 -11.235 1.00 96.38 192 LEU A O 1
ATOM 1302 N N . THR A 1 193 ? 11.568 1.748 -9.720 1.00 96.19 193 THR A N 1
ATOM 1303 C CA . THR A 1 193 ? 12.089 0.783 -10.695 1.00 96.19 193 THR A CA 1
ATOM 1304 C C . THR A 1 193 ? 11.305 -0.513 -10.653 1.00 96.19 193 THR A C 1
ATOM 1306 O O . THR A 1 193 ? 10.999 -0.997 -9.567 1.00 96.19 193 THR A O 1
ATOM 1309 N N . PHE A 1 194 ? 11.064 -1.113 -11.814 1.00 97.69 194 PHE A N 1
ATOM 1310 C CA . PHE A 1 194 ? 10.406 -2.409 -11.951 1.00 97.69 194 PHE A CA 1
ATOM 1311 C C . PHE A 1 194 ? 11.181 -3.281 -12.939 1.00 97.69 194 PHE A C 1
ATOM 1313 O O . PHE A 1 194 ? 11.359 -2.903 -14.094 1.00 97.69 194 PHE A O 1
ATOM 1320 N N . ASP A 1 195 ? 11.602 -4.463 -12.509 1.00 98.19 195 ASP A N 1
ATOM 1321 C CA . ASP A 1 195 ? 12.185 -5.486 -13.375 1.00 98.19 195 ASP A CA 1
ATOM 1322 C C . ASP A 1 195 ? 11.088 -6.507 -13.713 1.00 98.19 195 ASP A C 1
ATOM 1324 O O . ASP A 1 195 ? 10.694 -7.325 -12.879 1.00 98.19 195 ASP A O 1
ATOM 1328 N N . VAL A 1 196 ? 10.562 -6.432 -14.939 1.00 98.19 196 VAL A N 1
ATOM 1329 C CA . VAL A 1 196 ? 9.408 -7.211 -15.416 1.00 98.19 196 VAL A CA 1
ATOM 1330 C C . VAL A 1 196 ? 9.866 -8.168 -16.527 1.00 98.19 196 VAL A C 1
ATOM 1332 O O . VAL A 1 196 ? 10.100 -7.730 -17.649 1.00 98.19 196 VAL A O 1
ATOM 1335 N N . PRO A 1 197 ? 10.025 -9.477 -16.288 1.00 97.56 197 PRO A N 1
ATOM 1336 C CA . PRO A 1 197 ? 10.762 -10.340 -17.210 1.00 97.56 197 PRO A CA 1
ATOM 1337 C C . PRO A 1 197 ? 10.022 -10.667 -18.515 1.00 97.56 197 PRO A C 1
ATOM 1339 O O . PRO A 1 197 ? 8.816 -10.928 -18.538 1.00 97.56 197 PRO A O 1
ATOM 1342 N N . TYR A 1 198 ? 10.794 -10.775 -19.597 1.00 96.31 198 TYR A N 1
ATOM 1343 C CA . TYR A 1 198 ? 10.439 -11.566 -20.774 1.00 96.31 198 TYR A CA 1
ATOM 1344 C C . TYR A 1 198 ? 10.689 -13.049 -20.495 1.00 96.31 198 TYR A C 1
ATOM 1346 O O . TYR A 1 198 ? 11.647 -13.383 -19.798 1.00 96.31 198 TYR A O 1
ATOM 1354 N N . LEU A 1 199 ? 9.863 -13.934 -21.058 1.00 94.62 199 LEU A N 1
ATOM 1355 C CA . LEU A 1 199 ? 9.985 -15.383 -20.889 1.00 94.62 199 LEU A CA 1
ATOM 1356 C C . LEU A 1 199 ? 10.327 -16.037 -22.233 1.00 94.62 199 LEU A C 1
ATOM 1358 O O . LEU A 1 199 ? 9.788 -15.660 -23.279 1.00 94.62 199 LEU A O 1
ATOM 1362 N N . TYR A 1 200 ? 11.224 -17.017 -22.217 1.00 90.88 200 TYR A N 1
ATOM 1363 C CA . TYR A 1 200 ? 11.569 -17.813 -23.393 1.00 90.88 200 TYR A CA 1
ATOM 1364 C C . TYR A 1 200 ? 11.927 -19.245 -23.000 1.00 90.88 200 TYR A C 1
ATOM 1366 O O . TYR A 1 200 ? 12.395 -19.501 -21.894 1.00 90.88 200 TYR A O 1
ATOM 1374 N N . GLU A 1 201 ? 11.703 -20.176 -23.919 1.00 88.56 201 GLU A N 1
ATOM 1375 C CA . GLU A 1 201 ? 12.169 -21.554 -23.798 1.00 88.56 201 GLU A CA 1
ATOM 1376 C C . GLU A 1 201 ? 13.615 -21.623 -24.300 1.00 88.56 201 GLU A C 1
ATOM 1378 O O . GLU A 1 201 ? 13.911 -21.174 -25.410 1.00 88.56 201 GLU A O 1
ATOM 1383 N N . ALA A 1 202 ? 14.521 -22.110 -23.458 1.00 86.31 202 ALA A N 1
ATOM 1384 C CA . ALA A 1 202 ? 15.914 -22.342 -23.813 1.00 86.31 202 ALA A CA 1
ATOM 1385 C C . ALA A 1 202 ? 16.061 -23.626 -24.647 1.00 86.31 202 ALA A C 1
ATOM 1387 O O . ALA A 1 202 ? 15.133 -24.427 -24.757 1.00 86.31 202 ALA A O 1
ATOM 1388 N N . ALA A 1 203 ? 17.246 -23.848 -25.222 1.00 83.75 203 ALA A N 1
ATOM 1389 C CA . ALA A 1 203 ? 17.515 -25.010 -26.080 1.00 83.75 203 ALA A CA 1
ATOM 1390 C C . ALA A 1 203 ? 17.299 -26.369 -25.376 1.00 83.75 203 ALA A C 1
ATOM 1392 O O . ALA A 1 203 ? 17.001 -27.368 -26.027 1.00 83.75 203 ALA A O 1
ATOM 1393 N N . ASP A 1 204 ? 17.421 -26.402 -24.047 1.00 83.31 204 ASP A N 1
ATOM 1394 C CA . ASP A 1 204 ? 17.174 -27.576 -23.201 1.00 83.31 204 ASP A CA 1
ATOM 1395 C C . ASP A 1 204 ? 15.683 -27.794 -22.856 1.00 83.31 204 ASP A C 1
ATOM 1397 O O . ASP A 1 204 ? 15.351 -28.722 -22.115 1.00 83.31 204 ASP A O 1
ATOM 1401 N N . GLY A 1 205 ? 14.782 -26.953 -23.378 1.00 82.50 205 GLY A N 1
ATOM 1402 C CA . GLY A 1 205 ? 13.347 -26.969 -23.088 1.00 82.50 205 GLY A CA 1
ATOM 1403 C C . GLY A 1 205 ? 12.970 -26.329 -21.747 1.00 82.50 205 GLY A C 1
ATOM 1404 O O . GLY A 1 205 ? 11.797 -26.329 -21.368 1.00 82.50 205 GLY A O 1
ATOM 1405 N N . SER A 1 206 ? 13.938 -25.793 -20.994 1.00 85.75 206 SER A N 1
ATOM 1406 C CA . SER A 1 206 ? 13.667 -25.078 -19.745 1.00 85.75 206 SER A CA 1
ATOM 1407 C C . SER A 1 206 ? 13.165 -23.663 -20.014 1.00 85.75 206 SER A C 1
ATOM 1409 O O . SER A 1 206 ? 13.612 -22.975 -20.930 1.00 85.75 206 SER A O 1
ATOM 1411 N N . LEU A 1 207 ? 12.237 -23.196 -19.183 1.00 87.25 207 LEU A N 1
ATOM 1412 C CA . LEU A 1 207 ? 11.786 -21.814 -19.233 1.00 87.25 207 LEU A CA 1
ATOM 1413 C C . LEU A 1 207 ? 12.799 -20.909 -18.526 1.00 87.25 207 LEU A C 1
ATOM 1415 O O . LEU A 1 207 ? 13.108 -21.114 -17.350 1.00 87.25 207 LEU A O 1
ATOM 1419 N N . ARG A 1 208 ? 13.275 -19.882 -19.227 1.00 91.25 208 ARG A N 1
ATOM 1420 C CA . ARG A 1 208 ? 14.196 -18.863 -18.713 1.00 91.25 208 ARG A CA 1
ATOM 1421 C C . ARG A 1 208 ? 13.617 -17.465 -18.887 1.00 91.25 208 ARG A C 1
ATOM 1423 O O . ARG A 1 208 ? 12.624 -17.250 -19.586 1.00 91.25 208 ARG A O 1
ATOM 1430 N N . THR A 1 209 ? 14.253 -16.503 -18.227 1.00 94.69 209 THR A N 1
ATOM 1431 C CA . THR A 1 209 ? 13.847 -15.099 -18.245 1.00 94.69 209 THR A CA 1
ATOM 1432 C C . THR A 1 209 ? 14.989 -14.185 -18.656 1.00 94.69 209 THR A C 1
ATOM 1434 O O . THR A 1 209 ? 16.145 -14.458 -18.344 1.00 94.69 209 THR A O 1
ATOM 1437 N N . THR A 1 210 ? 14.663 -13.063 -19.292 1.00 95.50 210 THR A N 1
ATOM 1438 C CA . THR A 1 210 ? 15.586 -11.936 -19.502 1.00 95.50 210 THR A CA 1
ATOM 1439 C C . THR A 1 210 ? 14.846 -10.611 -19.326 1.00 95.50 210 THR A C 1
ATOM 1441 O O . THR A 1 210 ? 13.627 -10.545 -19.484 1.00 95.50 210 THR A O 1
ATOM 1444 N N . LEU A 1 211 ? 15.576 -9.548 -18.990 1.00 96.44 211 LEU A N 1
ATOM 1445 C CA . LEU A 1 211 ? 15.058 -8.177 -18.953 1.00 96.44 211 LEU A CA 1
ATOM 1446 C C . LEU A 1 211 ? 15.331 -7.411 -20.260 1.00 96.44 211 LEU A C 1
ATOM 1448 O O . LEU A 1 211 ? 14.779 -6.329 -20.445 1.00 96.44 211 LEU A O 1
ATOM 1452 N N . SER A 1 212 ? 16.142 -7.958 -21.175 1.00 95.25 212 SER A N 1
ATOM 1453 C CA . SER A 1 212 ? 16.414 -7.347 -22.481 1.00 95.25 212 SER A CA 1
ATOM 1454 C C . SER A 1 212 ? 15.403 -7.817 -23.525 1.00 95.25 212 SER A C 1
ATOM 1456 O O . SER A 1 212 ? 15.304 -9.005 -23.844 1.00 95.25 212 SER A O 1
ATOM 1458 N N . GLN A 1 213 ? 14.678 -6.861 -24.108 1.00 94.00 213 GLN A N 1
ATOM 1459 C CA . GLN A 1 213 ? 13.769 -7.136 -25.218 1.00 94.00 213 GLN A CA 1
ATOM 1460 C C . GLN A 1 213 ? 14.528 -7.644 -26.451 1.00 94.00 213 GLN A C 1
ATOM 1462 O O . GLN A 1 213 ? 14.019 -8.482 -27.195 1.00 94.00 213 GLN A O 1
ATOM 1467 N N . GLU A 1 214 ? 15.729 -7.127 -26.690 1.00 93.94 214 GLU A N 1
ATOM 1468 C CA . GLU A 1 214 ? 16.557 -7.455 -27.848 1.00 93.94 214 GLU A CA 1
ATOM 1469 C C . GLU A 1 214 ? 17.137 -8.854 -27.737 1.00 93.94 214 GLU A C 1
ATOM 1471 O O . GLU A 1 214 ? 17.039 -9.619 -28.694 1.00 93.94 214 GLU A O 1
ATOM 1476 N N . GLU A 1 215 ? 17.656 -9.223 -26.565 1.00 93.31 215 GLU A N 1
ATOM 1477 C CA . GLU A 1 215 ? 18.084 -10.594 -26.294 1.00 93.31 215 GLU A CA 1
ATOM 1478 C C . GLU A 1 215 ? 16.913 -11.563 -26.485 1.00 93.31 215 GLU A C 1
ATOM 1480 O O . GLU A 1 215 ? 17.022 -12.551 -27.210 1.00 93.31 215 GLU A O 1
ATOM 1485 N N . TRP A 1 216 ? 15.752 -11.244 -25.912 1.00 93.25 216 TRP A N 1
ATOM 1486 C CA . TRP A 1 216 ? 14.554 -12.066 -26.049 1.00 93.25 216 TRP A CA 1
ATOM 1487 C C . TRP A 1 216 ? 14.104 -12.235 -27.508 1.00 93.25 216 TRP A C 1
ATOM 1489 O O . TRP A 1 216 ? 13.757 -13.337 -27.940 1.00 93.25 216 TRP A O 1
ATOM 1499 N N . LYS A 1 217 ? 14.138 -11.159 -28.301 1.00 90.69 217 LYS A N 1
ATOM 1500 C CA . LYS A 1 217 ? 13.854 -11.213 -29.742 1.00 90.69 217 LYS A CA 1
ATOM 1501 C C . LYS A 1 217 ? 14.868 -12.070 -30.487 1.00 90.69 217 LYS A C 1
ATOM 1503 O O . LYS A 1 217 ? 14.459 -12.898 -31.300 1.00 90.69 217 LYS A O 1
ATOM 1508 N N . ALA A 1 218 ? 16.156 -11.883 -30.211 1.00 90.38 218 ALA A N 1
ATOM 1509 C CA . ALA A 1 218 ? 17.233 -12.615 -30.862 1.00 90.38 218 ALA A CA 1
ATOM 1510 C C . ALA A 1 218 ? 17.113 -14.124 -30.602 1.00 90.38 218 ALA A C 1
ATOM 1512 O O . ALA A 1 218 ? 17.129 -14.904 -31.554 1.00 90.38 218 ALA A O 1
ATOM 1513 N N . ARG A 1 219 ? 16.843 -14.528 -29.352 1.00 88.62 219 ARG A N 1
ATOM 1514 C CA . ARG A 1 219 ? 16.577 -15.931 -28.972 1.00 88.62 219 ARG A CA 1
ATOM 1515 C C . ARG A 1 219 ? 15.384 -16.540 -29.706 1.00 88.62 219 ARG A C 1
ATOM 1517 O O . ARG A 1 219 ? 15.360 -17.733 -29.978 1.00 88.62 219 ARG A O 1
ATOM 1524 N N . ARG A 1 220 ? 14.395 -15.720 -30.065 1.00 86.38 220 ARG A N 1
ATOM 1525 C CA . ARG A 1 220 ? 13.195 -16.141 -30.807 1.00 86.38 220 ARG A CA 1
ATOM 1526 C C . ARG A 1 220 ? 13.326 -15.973 -32.327 1.00 86.38 220 ARG A C 1
ATOM 1528 O O . ARG A 1 220 ? 12.334 -16.132 -33.037 1.00 86.38 220 ARG A O 1
ATOM 1535 N N . GLY A 1 221 ? 14.512 -15.622 -32.835 1.00 85.62 221 GLY A N 1
ATOM 1536 C CA . GLY A 1 221 ? 14.757 -15.397 -34.265 1.00 85.62 221 GLY A CA 1
ATOM 1537 C C . GLY A 1 221 ? 14.006 -14.191 -34.846 1.00 85.62 221 GLY A C 1
ATOM 1538 O O . GLY A 1 221 ? 13.786 -14.111 -36.056 1.00 85.62 221 GLY A O 1
ATOM 1539 N N . ILE A 1 222 ? 13.576 -13.251 -34.002 1.00 84.75 222 ILE A N 1
ATOM 1540 C CA . ILE A 1 222 ? 12.859 -12.044 -34.414 1.00 84.75 222 ILE A CA 1
ATOM 1541 C C . ILE A 1 222 ? 13.884 -10.987 -34.819 1.00 84.75 222 ILE A C 1
ATOM 1543 O O . ILE A 1 222 ? 14.646 -10.501 -33.993 1.00 84.75 222 ILE A O 1
ATOM 1547 N N . THR A 1 223 ? 13.858 -10.578 -36.086 1.00 81.19 223 THR A N 1
ATOM 1548 C CA . THR A 1 223 ? 14.861 -9.669 -36.671 1.00 81.19 223 THR A CA 1
ATOM 1549 C C . THR A 1 223 ? 14.401 -8.213 -36.796 1.00 81.19 223 THR A C 1
ATOM 1551 O O . THR A 1 223 ? 15.135 -7.377 -37.313 1.00 81.19 223 THR A O 1
ATOM 1554 N N . ARG A 1 224 ? 13.180 -7.877 -36.351 1.00 78.44 224 ARG A N 1
ATOM 1555 C CA . ARG A 1 224 ? 12.631 -6.513 -36.452 1.00 78.44 224 ARG A CA 1
ATOM 1556 C C . ARG A 1 224 ? 13.081 -5.634 -35.265 1.00 78.44 224 ARG A C 1
ATOM 1558 O O . ARG A 1 224 ? 12.686 -5.926 -34.127 1.00 78.44 224 ARG A O 1
ATOM 1565 N N . PRO A 1 225 ? 13.786 -4.511 -35.509 1.00 77.44 225 PRO A N 1
ATOM 1566 C CA . PRO A 1 225 ? 14.171 -3.572 -34.454 1.00 77.44 225 PRO A CA 1
ATOM 1567 C C . PRO A 1 225 ? 12.969 -2.881 -33.798 1.00 77.44 225 PRO A C 1
ATOM 1569 O O . PRO A 1 225 ? 11.933 -2.679 -34.439 1.00 77.44 225 PRO A O 1
ATOM 1572 N N . GLY A 1 226 ? 13.114 -2.516 -32.521 1.00 68.19 226 GLY A N 1
ATOM 1573 C CA . GLY A 1 226 ? 12.213 -1.629 -31.764 1.00 68.19 226 GLY A CA 1
ATOM 1574 C C . GLY A 1 226 ? 10.808 -2.160 -31.438 1.00 68.19 226 GLY A C 1
ATOM 1575 O O . GLY A 1 226 ? 10.416 -2.195 -30.279 1.00 68.19 226 GLY A O 1
ATOM 1576 N N . ALA A 1 227 ? 10.041 -2.647 -32.415 1.00 69.81 227 ALA A N 1
ATOM 1577 C CA . ALA A 1 227 ? 8.653 -3.062 -32.189 1.00 69.81 227 ALA A CA 1
ATOM 1578 C C . ALA A 1 227 ? 8.561 -4.276 -31.247 1.00 69.81 227 ALA A C 1
ATOM 1580 O O . ALA A 1 227 ? 9.211 -5.294 -31.489 1.00 69.81 227 ALA A O 1
ATOM 1581 N N . LEU A 1 228 ? 7.755 -4.189 -30.188 1.00 77.19 228 LEU A N 1
ATOM 1582 C CA . LEU A 1 228 ? 7.449 -5.323 -29.314 1.00 77.19 228 LEU A CA 1
ATOM 1583 C C . LEU A 1 228 ? 6.684 -6.405 -30.090 1.00 77.19 228 LEU A C 1
ATOM 1585 O O . LEU A 1 228 ? 5.706 -6.109 -30.779 1.00 77.19 228 LEU A O 1
ATOM 1589 N N . ASP A 1 229 ? 7.106 -7.666 -29.966 1.00 76.62 229 ASP A N 1
ATOM 1590 C CA . ASP A 1 229 ? 6.278 -8.789 -30.410 1.00 76.62 229 ASP A CA 1
ATOM 1591 C C . ASP A 1 229 ? 5.161 -9.013 -29.386 1.00 76.62 229 ASP A C 1
ATOM 1593 O O . ASP A 1 229 ? 5.350 -9.655 -28.352 1.00 76.62 229 ASP A O 1
ATOM 1597 N N . ARG A 1 230 ? 3.990 -8.442 -29.678 1.00 74.75 230 ARG A N 1
ATOM 1598 C CA . ARG A 1 230 ? 2.845 -8.395 -28.759 1.00 74.75 230 ARG A CA 1
ATOM 1599 C C . ARG A 1 230 ? 2.353 -9.778 -28.326 1.00 74.75 230 ARG A C 1
ATOM 1601 O O . ARG A 1 230 ? 1.801 -9.882 -27.234 1.00 74.75 230 ARG A O 1
ATOM 1608 N N . GLY A 1 231 ? 2.568 -10.816 -29.138 1.00 76.62 231 GLY A N 1
ATOM 1609 C CA . GLY A 1 231 ? 2.141 -12.188 -28.840 1.00 76.62 231 GLY A CA 1
ATOM 1610 C C . GLY A 1 231 ? 3.153 -13.017 -28.048 1.00 76.62 231 GLY A C 1
ATOM 1611 O O . GLY A 1 231 ? 2.848 -14.146 -27.667 1.00 76.62 231 GLY A O 1
ATOM 1612 N N . GLY A 1 232 ? 4.355 -12.495 -27.813 1.00 86.00 232 GLY A N 1
ATOM 1613 C CA . GLY A 1 232 ? 5.393 -13.253 -27.137 1.00 86.00 232 GLY A CA 1
ATOM 1614 C C . GLY A 1 232 ? 5.215 -13.322 -25.620 1.00 86.00 232 GLY A C 1
ATOM 1615 O O . GLY A 1 232 ? 4.740 -12.369 -24.998 1.00 86.00 232 GLY A O 1
ATOM 1616 N N . GLN A 1 233 ? 5.627 -14.466 -25.061 1.00 92.56 233 GLN A N 1
ATOM 1617 C CA . GLN A 1 233 ? 5.545 -14.801 -23.640 1.00 92.56 233 GLN A CA 1
ATOM 1618 C C . GLN A 1 233 ? 6.342 -13.811 -22.779 1.00 92.56 233 GLN A C 1
ATOM 1620 O O . GLN A 1 233 ? 7.556 -13.673 -22.939 1.00 92.56 233 GLN A O 1
ATOM 1625 N N . ARG A 1 234 ? 5.663 -13.112 -21.868 1.00 95.31 234 ARG A N 1
ATOM 1626 C CA . ARG A 1 234 ? 6.279 -12.162 -20.928 1.00 95.31 234 ARG A CA 1
ATOM 1627 C C . ARG A 1 234 ? 5.374 -11.891 -19.728 1.00 95.31 234 ARG A C 1
ATOM 1629 O O . ARG A 1 234 ? 4.153 -11.986 -19.853 1.00 95.31 234 ARG A O 1
ATOM 1636 N N . ALA A 1 235 ? 5.958 -11.502 -18.598 1.00 97.38 235 ALA A N 1
ATOM 1637 C CA . ALA A 1 235 ? 5.233 -10.693 -17.626 1.00 97.38 235 ALA A CA 1
ATOM 1638 C C . ALA A 1 235 ? 5.103 -9.275 -18.176 1.00 97.38 235 ALA A C 1
ATOM 1640 O O . ALA A 1 235 ? 5.953 -8.832 -18.946 1.00 97.38 235 ALA A O 1
ATOM 1641 N N . ALA A 1 236 ? 4.053 -8.562 -17.803 1.00 97.25 236 ALA A N 1
ATOM 1642 C CA . ALA A 1 236 ? 3.847 -7.187 -18.226 1.00 97.25 236 ALA A CA 1
ATOM 1643 C C . ALA A 1 236 ? 3.325 -6.335 -17.071 1.00 97.25 236 ALA A C 1
ATOM 1645 O O . ALA A 1 236 ? 2.498 -6.798 -16.284 1.00 97.25 236 ALA A O 1
ATOM 1646 N N . LEU A 1 237 ? 3.816 -5.099 -17.018 1.00 98.00 237 LEU A N 1
ATOM 1647 C CA . LEU A 1 237 ? 3.290 -3.998 -16.220 1.00 98.00 237 LEU A CA 1
ATOM 1648 C C . LEU A 1 237 ? 2.359 -3.178 -17.109 1.00 98.00 237 LEU A C 1
ATOM 1650 O O . LEU A 1 237 ? 2.724 -2.827 -18.233 1.00 98.00 237 LEU A O 1
ATOM 1654 N N . PHE A 1 238 ? 1.173 -2.869 -16.602 1.00 97.69 238 PHE A N 1
ATOM 1655 C CA . PHE A 1 238 ? 0.171 -2.054 -17.270 1.00 97.69 238 PHE A CA 1
ATOM 1656 C C . PHE A 1 238 ? -0.195 -0.839 -16.420 1.00 97.69 238 PHE A C 1
ATOM 1658 O O . PHE A 1 238 ? -0.124 -0.880 -15.192 1.00 97.69 238 PHE A O 1
ATOM 1665 N N . ALA A 1 239 ? -0.645 0.217 -17.089 1.00 96.19 239 ALA A N 1
ATOM 1666 C CA . ALA A 1 239 ? -1.317 1.351 -16.466 1.00 96.19 239 ALA A CA 1
ATOM 1667 C C . ALA A 1 239 ? -2.434 1.853 -17.394 1.00 96.19 239 ALA A C 1
ATOM 1669 O O . ALA A 1 239 ? -2.326 1.746 -18.620 1.00 96.19 239 ALA A O 1
ATOM 1670 N N . GLU A 1 240 ? -3.512 2.406 -16.830 1.00 89.62 240 GLU A N 1
ATOM 1671 C CA . GLU A 1 240 ? -4.642 2.941 -17.612 1.00 89.62 240 GLU A CA 1
ATOM 1672 C C . GLU A 1 240 ? -4.280 4.197 -18.423 1.00 89.62 240 GLU A C 1
ATOM 1674 O O . GLU A 1 240 ? -4.999 4.593 -19.341 1.00 89.62 240 GLU A O 1
ATOM 1679 N N . GLY A 1 241 ? -3.145 4.813 -18.118 1.00 90.00 241 GLY A N 1
ATOM 1680 C CA . GLY A 1 241 ? -2.585 5.975 -18.785 1.00 90.00 241 GLY A CA 1
ATOM 1681 C C . GLY A 1 241 ? -1.192 6.252 -18.237 1.00 90.00 241 GLY A C 1
ATOM 1682 O O . GLY A 1 241 ? -0.618 5.409 -17.556 1.00 90.00 241 GLY A O 1
ATOM 1683 N N . GLU A 1 242 ? -0.654 7.429 -18.533 1.00 89.50 242 GLU A N 1
ATOM 1684 C CA . GLU A 1 242 ? 0.529 7.929 -17.835 1.00 89.50 242 GLU A CA 1
ATOM 1685 C C . GLU A 1 242 ? 0.065 8.510 -16.486 1.00 89.50 242 GLU A C 1
ATOM 1687 O O . GLU A 1 242 ? -0.732 9.453 -16.499 1.00 89.50 242 GLU A O 1
ATOM 1692 N N . PRO A 1 243 ? 0.468 7.923 -15.340 1.00 93.12 243 PRO A N 1
ATOM 1693 C CA . PRO A 1 243 ? 0.128 8.447 -14.020 1.00 93.12 243 PRO A CA 1
ATOM 1694 C C . PRO A 1 243 ? 0.554 9.910 -13.879 1.00 93.12 243 PRO A C 1
ATOM 1696 O O . PRO A 1 243 ? 1.608 10.312 -14.373 1.00 93.12 243 PRO A O 1
ATOM 1699 N N . GLU A 1 244 ? -0.270 10.712 -13.207 1.00 94.00 244 GLU A N 1
ATOM 1700 C CA . GLU A 1 244 ? -0.065 12.156 -13.109 1.00 94.00 244 GLU A CA 1
ATOM 1701 C C . GLU A 1 244 ? 1.313 12.502 -12.529 1.00 94.00 244 GLU A C 1
ATOM 1703 O O . GLU A 1 244 ? 1.698 12.004 -11.478 1.00 94.00 244 GLU A O 1
ATOM 1708 N N . GLY A 1 245 ? 2.069 13.347 -13.237 1.00 95.69 245 GLY A N 1
ATOM 1709 C CA . GLY A 1 245 ? 3.405 13.789 -12.827 1.00 95.69 245 GLY A CA 1
ATOM 1710 C C . GLY A 1 245 ? 4.525 12.747 -12.971 1.00 95.69 245 GLY A C 1
ATOM 1711 O O . GLY A 1 245 ? 5.689 13.098 -12.771 1.00 95.69 245 GLY A O 1
ATOM 1712 N N . TRP A 1 246 ? 4.224 11.510 -13.376 1.00 97.31 246 TRP A N 1
ATOM 1713 C CA . TRP A 1 246 ? 5.216 10.451 -13.577 1.00 97.31 246 TRP A CA 1
ATOM 1714 C C . TRP A 1 246 ? 5.510 10.209 -15.053 1.00 97.31 246 TRP A C 1
ATOM 1716 O O . TRP A 1 246 ? 4.600 10.056 -15.861 1.00 97.31 246 TRP A O 1
ATOM 1726 N N . SER A 1 247 ? 6.789 10.074 -15.396 1.00 97.38 247 SER A N 1
ATOM 1727 C CA . SER A 1 247 ? 7.228 9.593 -16.701 1.00 97.38 247 SER A CA 1
ATOM 1728 C C . SER A 1 247 ? 7.744 8.167 -16.658 1.00 97.38 247 SER A C 1
ATOM 1730 O O . SER A 1 247 ? 8.485 7.794 -15.757 1.00 97.38 247 SER A O 1
ATOM 1732 N N . PHE A 1 248 ? 7.403 7.366 -17.666 1.00 97.94 248 PHE A N 1
ATOM 1733 C CA . PHE A 1 248 ? 7.803 5.960 -17.730 1.00 97.94 248 PHE A CA 1
ATOM 1734 C C . PHE A 1 248 ? 8.849 5.721 -18.813 1.00 97.94 248 PHE A C 1
ATOM 1736 O O . PHE A 1 248 ? 8.703 6.167 -19.948 1.00 97.94 248 PHE A O 1
ATOM 1743 N N . TRP A 1 249 ? 9.893 4.974 -18.477 1.00 98.25 249 TRP A N 1
ATOM 1744 C CA . TRP A 1 249 ? 11.033 4.720 -19.348 1.00 98.25 249 TRP A CA 1
ATOM 1745 C C . TRP A 1 249 ? 11.391 3.240 -19.333 1.00 98.25 249 TRP A C 1
ATOM 1747 O O . TRP A 1 249 ? 11.363 2.605 -18.284 1.00 98.25 249 TRP A O 1
ATOM 1757 N N . GLN A 1 250 ? 11.751 2.692 -20.488 1.00 97.56 250 GLN A N 1
ATOM 1758 C CA . GLN A 1 250 ? 12.210 1.314 -20.636 1.00 97.56 250 GLN A CA 1
ATOM 1759 C C . GLN A 1 250 ? 13.694 1.308 -20.994 1.00 97.56 250 GLN A C 1
ATOM 1761 O O . GLN A 1 250 ? 14.112 2.019 -21.910 1.00 97.56 250 GLN A O 1
ATOM 1766 N N . GLN A 1 251 ? 14.493 0.515 -20.286 1.00 97.38 251 GLN A N 1
ATOM 1767 C CA . GLN A 1 251 ? 15.916 0.394 -20.585 1.00 97.38 251 GLN A CA 1
ATOM 1768 C C . GLN A 1 251 ? 16.156 -0.455 -21.844 1.00 97.38 251 GLN A C 1
ATOM 1770 O O . GLN A 1 251 ? 15.624 -1.559 -21.967 1.00 97.38 251 GLN A O 1
ATOM 1775 N N . HIS A 1 252 ? 17.031 0.031 -22.725 1.00 95.69 252 HIS A N 1
ATOM 1776 C CA . HIS A 1 252 ? 17.570 -0.685 -23.882 1.00 95.69 252 HIS A CA 1
ATOM 1777 C C . HIS A 1 252 ? 19.083 -0.437 -23.964 1.00 95.69 252 HIS A C 1
ATOM 1779 O O . HIS A 1 252 ? 19.529 0.667 -24.286 1.00 95.69 252 HIS A O 1
ATOM 1785 N N . GLY A 1 253 ? 19.886 -1.455 -23.640 1.00 92.12 253 GLY A N 1
ATOM 1786 C CA . GLY A 1 253 ? 21.331 -1.284 -23.459 1.00 92.12 253 GLY A CA 1
ATOM 1787 C C . GLY A 1 253 ? 21.637 -0.239 -22.379 1.00 92.12 253 GLY A C 1
ATOM 1788 O O . GLY A 1 253 ? 21.093 -0.305 -21.275 1.00 92.12 253 GLY A O 1
ATOM 1789 N N . ASP A 1 254 ? 22.463 0.751 -22.714 1.00 92.94 254 ASP A N 1
ATOM 1790 C CA . ASP A 1 254 ? 22.835 1.848 -21.806 1.00 92.94 254 ASP A CA 1
ATOM 1791 C C . ASP A 1 254 ? 21.872 3.052 -21.869 1.00 92.94 254 ASP A C 1
ATOM 1793 O O . ASP A 1 254 ? 22.053 4.033 -21.148 1.00 92.94 254 ASP A O 1
ATOM 1797 N N . GLY A 1 255 ? 20.857 3.000 -22.738 1.00 96.38 255 GLY A N 1
ATOM 1798 C CA . GLY A 1 255 ? 19.895 4.081 -22.946 1.00 96.38 255 GLY A CA 1
ATOM 1799 C C . GLY A 1 255 ? 18.477 3.731 -22.501 1.00 96.38 255 GLY A C 1
ATOM 1800 O O . GLY A 1 255 ? 18.161 2.590 -22.159 1.00 96.38 255 GLY A O 1
ATOM 1801 N N . TYR A 1 256 ? 17.605 4.733 -22.546 1.00 97.81 256 TYR A N 1
ATOM 1802 C CA . TYR A 1 256 ? 16.210 4.635 -22.132 1.00 97.81 256 TYR A CA 1
ATOM 1803 C C . TYR A 1 256 ? 15.273 5.125 -23.229 1.00 97.81 256 TYR A C 1
ATOM 1805 O O . TYR A 1 256 ? 15.484 6.181 -23.821 1.00 97.81 256 TYR A O 1
ATOM 1813 N N . LEU A 1 257 ? 14.207 4.375 -23.483 1.00 97.00 257 LEU A N 1
ATOM 1814 C CA . LEU A 1 257 ? 13.128 4.778 -24.375 1.00 97.00 257 LEU A CA 1
ATOM 1815 C C . LEU A 1 257 ? 11.942 5.279 -23.546 1.00 97.00 257 LEU A C 1
ATOM 1817 O O . LEU A 1 257 ? 11.474 4.574 -22.653 1.00 97.00 257 LEU A O 1
ATOM 1821 N N . ARG A 1 258 ? 11.433 6.478 -23.851 1.00 97.19 258 ARG A N 1
ATOM 1822 C CA . ARG A 1 258 ? 10.207 7.004 -23.231 1.00 97.19 258 ARG A CA 1
ATOM 1823 C C . ARG A 1 258 ? 9.009 6.154 -23.649 1.00 97.19 258 ARG A C 1
ATOM 1825 O O . ARG A 1 258 ? 8.763 5.964 -24.840 1.00 97.19 258 ARG A O 1
ATOM 1832 N N . LEU A 1 259 ? 8.245 5.684 -22.673 1.00 95.81 259 LEU A N 1
ATOM 1833 C CA . LEU A 1 259 ? 7.015 4.935 -22.885 1.00 95.81 259 LEU A CA 1
ATOM 1834 C C . LEU A 1 259 ? 5.835 5.891 -23.063 1.00 95.81 259 LEU A C 1
ATOM 1836 O O . LEU A 1 259 ? 5.709 6.887 -22.354 1.00 95.81 259 LEU A O 1
ATOM 1840 N N . SER A 1 260 ? 4.966 5.580 -24.023 1.00 94.94 260 SER A N 1
ATOM 1841 C CA . SER A 1 260 ? 3.705 6.294 -24.217 1.00 94.94 260 SER A CA 1
ATOM 1842 C C . SER A 1 260 ? 2.591 5.685 -23.365 1.00 94.94 260 SER A C 1
ATOM 1844 O O . SER A 1 260 ? 2.644 4.509 -22.999 1.00 94.94 260 SER A O 1
ATOM 1846 N N . ALA A 1 261 ? 1.522 6.450 -23.131 1.00 95.50 261 ALA A N 1
ATOM 1847 C CA . ALA A 1 261 ? 0.316 5.941 -22.479 1.00 95.50 261 ALA A CA 1
ATOM 1848 C C . ALA A 1 261 ? -0.276 4.709 -23.196 1.00 95.50 261 ALA A C 1
ATOM 1850 O O . ALA A 1 261 ? -0.739 3.779 -22.543 1.00 95.50 261 ALA A O 1
ATOM 1851 N N . ASP A 1 262 ? -0.223 4.662 -24.532 1.00 94.44 262 ASP A N 1
ATOM 1852 C CA . ASP A 1 262 ? -0.689 3.498 -25.296 1.00 94.44 262 ASP A CA 1
ATOM 1853 C C . ASP A 1 262 ? 0.195 2.266 -25.061 1.00 94.44 262 ASP A C 1
ATOM 1855 O O . ASP A 1 262 ? -0.323 1.160 -24.920 1.00 94.44 262 ASP A O 1
ATOM 1859 N N . ALA A 1 263 ? 1.518 2.443 -24.951 1.00 93.56 263 ALA A N 1
ATOM 1860 C CA . ALA A 1 263 ? 2.422 1.345 -24.614 1.00 93.56 263 ALA A CA 1
ATOM 1861 C C . ALA A 1 263 ? 2.142 0.799 -23.203 1.00 93.56 263 ALA A C 1
ATOM 1863 O O . ALA A 1 263 ? 2.087 -0.416 -23.021 1.00 93.56 263 ALA A O 1
ATOM 1864 N N . LEU A 1 264 ? 1.896 1.679 -22.225 1.00 95.88 264 LEU A N 1
ATOM 1865 C CA . LEU A 1 264 ? 1.526 1.285 -20.861 1.00 95.88 264 LEU A CA 1
ATOM 1866 C C . LEU A 1 264 ? 0.192 0.522 -20.820 1.00 95.88 264 LEU A C 1
ATOM 1868 O O . LEU A 1 264 ? 0.099 -0.502 -20.146 1.00 95.88 264 LEU A O 1
ATOM 1872 N N . LYS A 1 265 ? -0.817 0.944 -21.590 1.00 94.94 265 LYS A N 1
ATOM 1873 C CA . LYS A 1 265 ? -2.094 0.212 -21.710 1.00 94.94 265 LYS A CA 1
ATOM 1874 C C . LYS A 1 265 ? -1.925 -1.172 -22.339 1.00 94.94 265 LYS A C 1
ATOM 1876 O O . LYS A 1 265 ? -2.615 -2.120 -21.958 1.00 94.94 265 LYS A O 1
ATOM 1881 N N . GLU A 1 266 ? -1.031 -1.288 -23.321 1.00 92.38 266 GLU A N 1
ATOM 1882 C CA . GLU A 1 266 ? -0.715 -2.552 -24.001 1.00 92.38 266 GLU A CA 1
ATOM 1883 C C . GLU A 1 266 ? 0.135 -3.509 -23.151 1.00 92.38 266 GLU A C 1
ATOM 1885 O O . GLU A 1 266 ? 0.124 -4.719 -23.400 1.00 92.38 266 GLU A O 1
ATOM 1890 N N . GLY A 1 267 ? 0.833 -2.987 -22.143 1.00 95.06 267 GLY A N 1
ATOM 1891 C CA . GLY A 1 267 ? 1.676 -3.742 -21.226 1.00 95.06 267 GLY A CA 1
ATOM 1892 C C . GLY A 1 267 ? 3.138 -3.793 -21.655 1.00 95.06 267 GLY A C 1
ATOM 1893 O O . GLY A 1 267 ? 3.471 -4.310 -22.730 1.00 95.06 267 GLY A O 1
ATOM 1894 N N . VAL A 1 268 ? 4.013 -3.318 -20.770 1.00 96.00 268 VAL A N 1
ATOM 1895 C CA . VAL A 1 268 ? 5.463 -3.194 -20.980 1.00 96.00 268 VAL A CA 1
ATOM 1896 C C . VAL A 1 268 ? 6.252 -4.181 -20.120 1.00 96.00 268 VAL A C 1
ATOM 1898 O O . VAL A 1 268 ? 5.788 -4.621 -19.068 1.00 96.00 268 VAL A O 1
ATOM 1901 N N . SER A 1 269 ? 7.455 -4.526 -20.575 1.00 97.56 269 SER A N 1
ATOM 1902 C CA . SER A 1 269 ? 8.339 -5.511 -19.937 1.00 97.56 269 SER A CA 1
ATOM 1903 C C . SER A 1 269 ? 9.803 -5.075 -20.055 1.00 97.56 269 SER A C 1
ATOM 1905 O O . SER A 1 269 ? 10.151 -4.244 -20.889 1.00 97.56 269 SER A O 1
ATOM 1907 N N . GLY A 1 270 ? 10.687 -5.666 -19.269 1.00 97.19 270 GLY A N 1
ATOM 1908 C CA . GLY A 1 270 ? 12.097 -5.318 -19.130 1.00 97.19 270 GLY A CA 1
ATOM 1909 C C . GLY A 1 270 ? 12.344 -4.518 -17.857 1.00 97.19 270 GLY A C 1
ATOM 1910 O O . GLY A 1 270 ? 11.562 -4.605 -16.910 1.00 97.19 270 GLY A O 1
ATOM 1911 N N . ARG A 1 271 ? 13.426 -3.737 -17.836 1.00 97.94 271 ARG A N 1
ATOM 1912 C CA . ARG A 1 271 ? 13.663 -2.775 -16.757 1.00 97.94 271 ARG A CA 1
ATOM 1913 C C . ARG A 1 271 ? 12.912 -1.481 -17.046 1.00 97.94 271 ARG A C 1
ATOM 1915 O O . ARG A 1 271 ? 13.228 -0.780 -18.010 1.00 97.94 271 ARG A O 1
ATOM 1922 N N . ILE A 1 272 ? 11.928 -1.188 -16.210 1.00 97.94 272 ILE A N 1
ATOM 1923 C CA . ILE A 1 272 ? 11.065 -0.014 -16.291 1.00 97.94 272 ILE A CA 1
ATOM 1924 C C . ILE A 1 272 ? 11.437 0.955 -15.172 1.00 97.94 272 I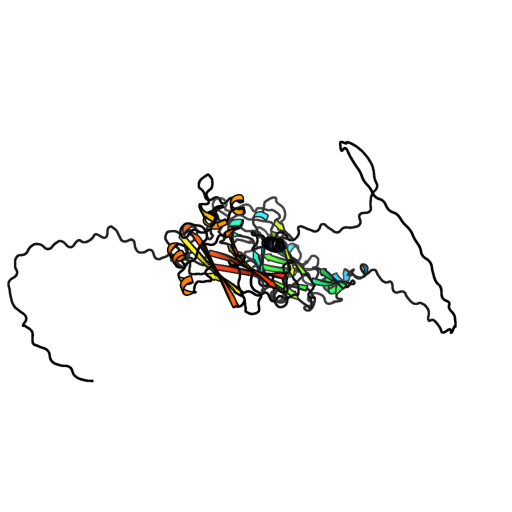LE A C 1
ATOM 1926 O O . ILE A 1 272 ? 11.638 0.549 -14.029 1.00 97.94 272 ILE A O 1
ATOM 1930 N N . VAL A 1 273 ? 11.509 2.239 -15.501 1.00 97.56 273 VAL A N 1
ATOM 1931 C CA . VAL A 1 273 ? 11.751 3.337 -14.565 1.00 97.56 273 VAL A CA 1
ATOM 1932 C C . VAL A 1 273 ? 10.564 4.288 -14.633 1.00 97.56 273 VAL A C 1
ATOM 1934 O O . VAL A 1 273 ? 10.277 4.828 -15.701 1.00 97.56 273 VAL A O 1
ATOM 1937 N N . ALA A 1 274 ? 9.883 4.495 -13.511 1.00 97.56 274 ALA A N 1
ATOM 1938 C CA . ALA A 1 274 ? 8.933 5.586 -13.338 1.00 97.56 274 ALA A CA 1
ATOM 1939 C C . ALA A 1 274 ? 9.663 6.743 -12.648 1.00 97.56 274 ALA A C 1
ATOM 1941 O O . ALA A 1 274 ? 10.132 6.589 -11.524 1.00 97.56 274 ALA A O 1
ATOM 1942 N N . ARG A 1 275 ? 9.795 7.888 -13.313 1.00 97.44 275 ARG A N 1
ATOM 1943 C CA . ARG A 1 275 ? 10.479 9.077 -12.801 1.00 97.44 275 ARG A CA 1
ATOM 1944 C C . ARG A 1 275 ? 9.468 10.152 -12.437 1.00 97.44 275 ARG A C 1
ATOM 1946 O O . ARG A 1 275 ? 8.584 10.455 -13.235 1.00 97.44 275 ARG A O 1
ATOM 1953 N N . TRP A 1 276 ? 9.628 10.751 -11.264 1.00 97.44 276 TRP A N 1
ATOM 1954 C CA . TRP A 1 276 ? 8.830 11.901 -10.862 1.00 97.44 276 TRP A CA 1
ATOM 1955 C C . TRP A 1 276 ? 9.318 13.167 -11.578 1.00 97.44 276 TRP A C 1
ATOM 1957 O O . TRP A 1 276 ? 10.445 13.619 -11.367 1.00 97.44 276 TRP A O 1
ATOM 1967 N N . ASP A 1 277 ? 8.462 13.727 -12.432 1.00 96.31 277 ASP A N 1
ATOM 1968 C CA . ASP A 1 277 ? 8.685 14.994 -13.142 1.00 96.31 277 ASP A CA 1
ATOM 1969 C C . ASP A 1 277 ? 7.726 16.106 -12.659 1.00 96.31 277 ASP A C 1
ATOM 1971 O O . ASP A 1 277 ? 7.926 17.286 -12.971 1.00 96.31 277 ASP A O 1
ATOM 1975 N N . GLY A 1 278 ? 6.681 15.750 -11.903 1.00 95.81 278 GLY A N 1
ATOM 1976 C CA . GLY A 1 278 ? 5.728 16.688 -11.311 1.00 95.81 278 GLY A CA 1
ATOM 1977 C C . GLY A 1 278 ? 6.382 17.643 -10.308 1.00 95.81 278 GLY A C 1
ATOM 1978 O O . GLY A 1 278 ? 7.477 17.395 -9.810 1.00 95.81 278 GLY A O 1
ATOM 1979 N N . ASN A 1 279 ? 5.745 18.791 -10.056 1.00 95.56 279 ASN A N 1
ATOM 1980 C CA . ASN A 1 279 ? 6.249 19.830 -9.140 1.00 95.56 279 ASN A CA 1
ATOM 1981 C C . ASN A 1 279 ? 7.742 20.206 -9.356 1.00 95.56 279 ASN A C 1
ATOM 1983 O O . ASN A 1 279 ? 8.486 20.498 -8.420 1.00 95.56 279 ASN A O 1
ATOM 1987 N N . GLY A 1 280 ? 8.222 20.149 -10.606 1.00 94.12 280 GLY A N 1
ATOM 1988 C CA . GLY A 1 280 ? 9.629 20.404 -10.936 1.00 94.12 280 GLY A CA 1
ATOM 1989 C C . GLY A 1 280 ? 10.611 19.351 -10.401 1.00 94.12 280 GLY A C 1
ATOM 1990 O O . GLY A 1 280 ? 11.775 19.679 -10.184 1.00 94.12 280 GLY A O 1
ATOM 1991 N N . GLY A 1 281 ? 10.152 18.117 -10.176 1.00 95.12 281 GLY A N 1
ATOM 1992 C CA . GLY A 1 281 ? 10.926 17.005 -9.616 1.00 95.12 281 GLY A CA 1
ATOM 1993 C C . GLY A 1 281 ? 10.902 16.919 -8.088 1.00 95.12 281 GLY A C 1
ATOM 1994 O O . GLY A 1 281 ? 11.571 16.053 -7.530 1.00 95.12 281 GLY A O 1
ATOM 1995 N N . LYS A 1 282 ? 10.147 17.791 -7.408 1.00 96.06 282 LYS A N 1
ATOM 1996 C CA . LYS A 1 282 ? 10.016 17.800 -5.944 1.00 96.06 282 LYS A CA 1
ATOM 1997 C C . LYS A 1 282 ? 8.895 16.868 -5.518 1.00 96.06 282 LYS A C 1
ATOM 1999 O O . LYS A 1 282 ? 7.731 17.152 -5.790 1.00 96.06 282 LYS A O 1
ATOM 2004 N N . LEU A 1 283 ? 9.240 15.746 -4.905 1.00 96.56 283 LEU A N 1
ATOM 2005 C CA . LEU A 1 283 ? 8.273 14.799 -4.364 1.00 96.56 283 LEU A CA 1
ATOM 2006 C C . LEU A 1 283 ? 7.959 15.205 -2.923 1.00 96.56 283 LEU A C 1
ATOM 2008 O O . LEU A 1 283 ? 8.777 15.002 -2.027 1.00 96.56 283 LEU A O 1
ATOM 2012 N N . ASP A 1 284 ? 6.797 15.817 -2.721 1.00 94.50 284 ASP A N 1
ATOM 2013 C CA . ASP A 1 284 ? 6.262 16.170 -1.403 1.00 94.50 284 ASP A CA 1
ATOM 2014 C C . ASP A 1 284 ? 5.109 15.237 -0.997 1.00 94.50 284 ASP A C 1
ATOM 2016 O O . ASP A 1 284 ? 4.738 14.318 -1.731 1.00 94.50 284 ASP A O 1
ATOM 2020 N N . ALA A 1 285 ? 4.540 15.475 0.182 1.00 91.00 285 ALA A N 1
ATOM 2021 C CA . ALA A 1 285 ? 3.489 14.642 0.755 1.00 91.00 285 ALA A CA 1
ATOM 2022 C C . ALA A 1 285 ? 2.190 14.568 -0.068 1.00 91.00 285 ALA A C 1
ATOM 2024 O O . ALA A 1 285 ? 1.438 13.613 0.086 1.00 91.00 285 ALA A O 1
ATOM 2025 N N . SER A 1 286 ? 1.936 15.536 -0.952 1.00 89.00 286 SER A N 1
ATOM 2026 C CA . SER A 1 286 ? 0.750 15.555 -1.818 1.00 89.00 286 SER A CA 1
ATOM 2027 C C . SER A 1 286 ? 0.939 14.784 -3.128 1.00 89.00 286 SER A C 1
ATOM 2029 O O . SER A 1 286 ? 0.037 14.743 -3.965 1.00 89.00 286 SER A O 1
ATOM 2031 N N . THR A 1 287 ? 2.120 14.192 -3.334 1.00 92.06 287 THR A N 1
ATOM 2032 C CA . THR A 1 287 ? 2.471 13.537 -4.594 1.00 92.06 287 THR A CA 1
ATOM 2033 C C . THR A 1 287 ? 1.582 12.316 -4.847 1.00 92.06 287 THR A C 1
ATOM 2035 O O . THR A 1 287 ? 1.648 11.351 -4.081 1.00 92.06 287 THR A O 1
ATOM 2038 N N . PRO A 1 288 ? 0.813 12.282 -5.952 1.00 89.62 288 PRO A N 1
ATOM 2039 C CA . PRO A 1 288 ? 0.067 11.089 -6.316 1.00 89.62 288 PRO A CA 1
ATOM 2040 C C . PRO A 1 288 ? 1.034 9.967 -6.703 1.00 89.62 288 PRO A C 1
ATOM 2042 O O . PRO A 1 288 ? 1.947 10.146 -7.515 1.00 89.62 288 PRO A O 1
ATOM 2045 N N . VAL A 1 289 ? 0.821 8.787 -6.133 1.00 88.00 289 VAL A N 1
ATOM 2046 C CA . VAL A 1 289 ? 1.624 7.589 -6.402 1.00 88.00 289 VAL A CA 1
ATOM 2047 C C . VAL A 1 289 ? 0.982 6.715 -7.494 1.00 88.00 289 VAL A C 1
ATOM 2049 O O . VAL A 1 289 ?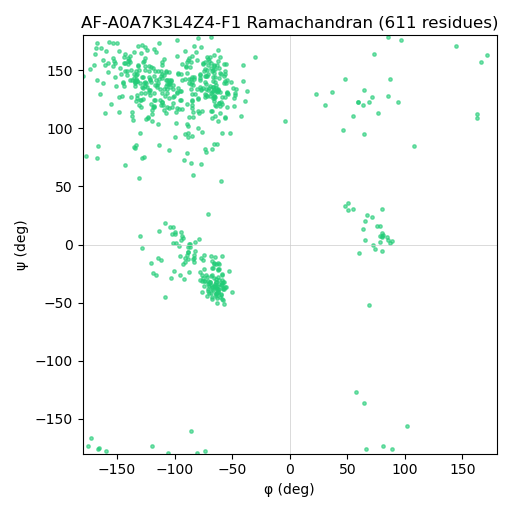 -0.246 6.677 -7.613 1.00 88.00 289 VAL A O 1
ATOM 2052 N N . PRO A 1 290 ? 1.771 6.013 -8.334 1.00 90.88 290 PRO A N 1
ATOM 2053 C CA . PRO A 1 290 ? 1.220 5.222 -9.433 1.00 90.88 290 PRO A CA 1
ATOM 2054 C C . PRO A 1 290 ? 0.385 4.019 -8.971 1.00 90.88 290 PRO A C 1
ATOM 2056 O O . PRO A 1 290 ? 0.850 3.186 -8.193 1.00 90.88 290 PRO A O 1
ATOM 2059 N N . ASN A 1 291 ? -0.804 3.866 -9.562 1.00 91.75 291 ASN A N 1
ATOM 2060 C CA . ASN A 1 291 ? -1.568 2.619 -9.548 1.00 91.75 291 ASN A CA 1
ATOM 2061 C C . ASN A 1 291 ? -1.259 1.816 -10.814 1.00 91.75 291 ASN A C 1
ATOM 2063 O O . ASN A 1 291 ? -1.398 2.319 -11.932 1.00 91.75 291 ASN A O 1
ATOM 2067 N N . LEU A 1 292 ? -0.825 0.574 -10.633 1.00 96.25 292 LEU A N 1
ATOM 2068 C CA . LEU A 1 292 ? -0.310 -0.291 -11.688 1.00 96.25 292 LEU A CA 1
ATOM 2069 C C . LEU A 1 292 ? -1.066 -1.619 -11.716 1.00 96.25 292 LEU A C 1
ATOM 2071 O O . LEU A 1 292 ? -1.672 -2.042 -10.734 1.00 96.25 292 LEU A O 1
ATOM 2075 N N . GLU A 1 293 ? -0.985 -2.316 -12.841 1.00 98.12 293 GLU A N 1
ATOM 2076 C CA . GLU A 1 293 ? -1.446 -3.694 -12.963 1.00 98.12 293 GLU A CA 1
ATOM 2077 C C . GLU A 1 293 ? -0.332 -4.593 -13.499 1.00 98.12 293 GLU A C 1
ATOM 2079 O O . GLU A 1 293 ? 0.543 -4.159 -14.245 1.00 98.12 293 GLU A O 1
ATOM 2084 N N . PHE A 1 294 ? -0.395 -5.877 -13.171 1.00 98.25 294 PHE A N 1
ATOM 2085 C CA . PHE A 1 294 ? 0.575 -6.883 -13.567 1.00 98.25 294 PHE A CA 1
ATOM 2086 C C . PHE A 1 294 ? -0.128 -8.136 -14.079 1.00 98.25 294 PHE A C 1
ATOM 2088 O O . PHE A 1 294 ? -1.159 -8.569 -13.561 1.00 98.25 294 PHE A O 1
ATOM 2095 N N . GLY A 1 295 ? 0.439 -8.751 -15.109 1.00 97.12 295 GLY A N 1
ATOM 2096 C CA . GLY A 1 295 ? -0.119 -9.967 -15.687 1.00 97.12 295 GLY A CA 1
ATOM 2097 C C . GLY A 1 295 ? 0.845 -10.663 -16.631 1.00 97.12 295 GLY A C 1
ATOM 2098 O O . GLY A 1 295 ? 1.991 -10.248 -16.799 1.00 97.12 295 GLY A O 1
ATOM 2099 N N . LEU A 1 296 ? 0.360 -11.729 -17.259 1.00 96.25 296 LEU A N 1
ATOM 2100 C CA . LEU A 1 296 ? 1.099 -12.492 -18.259 1.00 96.25 296 LEU A CA 1
ATOM 2101 C C . LEU A 1 296 ? 0.531 -12.206 -19.651 1.00 96.25 296 LEU A C 1
ATOM 2103 O O . LEU A 1 296 ? -0.685 -12.138 -19.837 1.00 96.25 296 LEU A O 1
ATOM 2107 N N . VAL A 1 297 ? 1.414 -12.044 -20.633 1.00 94.25 297 VAL A N 1
ATOM 2108 C CA . VAL A 1 297 ? 1.060 -11.835 -22.042 1.00 94.25 297 VAL A CA 1
ATOM 2109 C C . VAL A 1 297 ? 1.696 -12.922 -22.897 1.00 94.25 297 VAL A C 1
ATOM 2111 O O . VAL A 1 297 ? 2.817 -13.352 -22.637 1.00 94.25 297 VAL A O 1
ATOM 2114 N N . GLY A 1 298 ? 0.977 -13.346 -23.938 1.00 90.44 298 GLY A N 1
ATOM 2115 C CA . GLY A 1 298 ? 1.360 -14.459 -24.802 1.00 90.44 298 GLY A CA 1
ATOM 2116 C C . GLY A 1 298 ? 0.920 -15.813 -24.243 1.00 90.44 298 GLY A C 1
ATOM 2117 O O . GLY A 1 298 ? 0.315 -15.903 -23.175 1.00 90.44 298 GLY A O 1
ATOM 2118 N N . SER A 1 299 ? 1.206 -16.883 -24.983 1.00 86.88 299 SER A N 1
ATOM 2119 C CA . SER A 1 299 ? 0.848 -18.255 -24.595 1.00 86.88 299 SER A CA 1
ATOM 2120 C C . SER A 1 299 ? 1.801 -18.796 -23.526 1.00 86.88 299 SER A C 1
ATOM 2122 O O . SER A 1 299 ? 2.631 -19.647 -23.828 1.00 86.88 299 SER A O 1
ATOM 2124 N N . VAL A 1 300 ? 1.741 -18.257 -22.308 1.00 89.00 300 VAL A N 1
ATOM 2125 C CA . VAL A 1 300 ? 2.571 -18.677 -21.167 1.00 89.00 300 VAL A CA 1
ATOM 2126 C C . VAL A 1 300 ? 2.027 -19.988 -20.587 1.00 89.00 300 VAL A C 1
ATOM 2128 O O . VAL A 1 300 ? 0.821 -20.110 -20.385 1.00 89.00 300 VAL A O 1
ATOM 2131 N N . ASP A 1 301 ? 2.886 -20.977 -20.336 1.00 86.06 301 ASP A N 1
ATOM 2132 C CA . ASP A 1 301 ? 2.467 -22.265 -19.764 1.00 86.06 301 ASP A CA 1
ATOM 2133 C C . ASP A 1 301 ? 1.933 -22.117 -18.322 1.00 86.06 301 ASP A C 1
ATOM 2135 O O . ASP A 1 301 ? 2.314 -21.195 -17.604 1.00 86.06 301 ASP A O 1
ATOM 2139 N N . ALA A 1 302 ? 1.055 -23.018 -17.871 1.00 83.62 302 ALA A N 1
ATOM 2140 C CA . ALA A 1 302 ? 0.480 -22.950 -16.523 1.00 83.62 302 ALA A CA 1
ATOM 2141 C C . ALA A 1 302 ? 1.515 -23.164 -15.402 1.00 83.62 302 ALA A C 1
ATOM 2143 O O . ALA A 1 302 ? 1.357 -22.625 -14.307 1.00 83.62 302 ALA A O 1
ATOM 2144 N N . ALA A 1 303 ? 2.585 -23.919 -15.670 1.00 77.44 303 ALA A N 1
ATOM 2145 C CA . ALA A 1 303 ? 3.686 -24.132 -14.734 1.00 77.44 303 ALA A CA 1
ATOM 2146 C C . ALA A 1 303 ? 4.729 -22.998 -14.758 1.00 77.44 303 ALA A C 1
ATOM 2148 O O . ALA A 1 303 ? 5.597 -22.944 -13.882 1.00 77.44 303 ALA A O 1
ATOM 2149 N N . ALA A 1 304 ? 4.662 -22.097 -15.744 1.00 88.31 304 ALA A N 1
ATOM 2150 C CA . ALA A 1 304 ? 5.584 -20.979 -15.870 1.00 88.31 304 ALA A CA 1
ATOM 2151 C C . ALA A 1 304 ? 5.415 -19.985 -14.719 1.00 88.31 304 ALA A C 1
ATOM 2153 O O . ALA A 1 304 ? 4.302 -19.578 -14.379 1.00 88.31 304 ALA A O 1
ATOM 2154 N N . ARG A 1 305 ? 6.545 -19.547 -14.162 1.00 92.19 305 ARG A N 1
ATOM 2155 C CA . ARG A 1 305 ? 6.606 -18.543 -13.098 1.00 92.19 305 ARG A CA 1
ATOM 2156 C C . ARG A 1 305 ? 7.363 -17.332 -13.614 1.00 92.19 305 ARG A C 1
ATOM 2158 O O . ARG A 1 305 ? 8.454 -17.480 -14.159 1.00 92.19 305 ARG A O 1
ATOM 2165 N N . ALA A 1 306 ? 6.793 -16.150 -13.429 1.00 96.00 306 ALA A N 1
ATOM 2166 C CA . ALA A 1 306 ? 7.448 -14.891 -13.750 1.00 96.00 306 ALA A CA 1
ATOM 2167 C C . ALA A 1 306 ? 7.565 -14.045 -12.485 1.00 96.00 306 ALA A C 1
ATOM 2169 O O . ALA A 1 306 ? 6.550 -13.659 -11.909 1.00 96.00 306 ALA A O 1
ATOM 2170 N N . THR A 1 307 ? 8.790 -13.774 -12.048 1.00 96.56 307 THR A N 1
ATOM 2171 C CA . THR A 1 307 ? 9.043 -12.952 -10.863 1.00 96.56 307 THR A CA 1
ATOM 2172 C C . THR A 1 307 ? 9.288 -11.511 -11.279 1.00 96.56 307 THR A C 1
ATOM 2174 O O . THR A 1 307 ? 10.163 -11.247 -12.101 1.00 96.56 307 THR A O 1
ATOM 2177 N N . VAL A 1 308 ? 8.506 -10.594 -10.718 1.00 97.25 308 VAL A N 1
ATOM 2178 C CA . VAL A 1 308 ? 8.672 -9.149 -10.875 1.00 97.25 308 VAL A CA 1
ATOM 2179 C C . VAL A 1 308 ? 9.338 -8.611 -9.618 1.00 97.25 308 VAL A C 1
ATOM 2181 O O . VAL A 1 308 ? 8.918 -8.948 -8.512 1.00 97.25 308 VAL A O 1
ATOM 2184 N N . THR A 1 309 ? 10.344 -7.761 -9.788 1.00 96.38 309 THR A N 1
ATOM 2185 C CA . THR A 1 309 ? 11.020 -7.062 -8.685 1.00 96.38 309 THR A CA 1
ATOM 2186 C C . THR A 1 309 ? 10.732 -5.573 -8.790 1.00 96.38 309 THR A C 1
ATOM 2188 O O . THR A 1 309 ? 10.693 -5.039 -9.898 1.00 96.38 309 THR A O 1
ATOM 2191 N N . TYR A 1 310 ? 10.544 -4.895 -7.660 1.00 94.31 310 TYR A N 1
ATOM 2192 C CA . TYR A 1 310 ? 10.374 -3.443 -7.612 1.00 94.31 310 TYR A CA 1
ATOM 2193 C C . TYR A 1 310 ? 11.355 -2.790 -6.634 1.00 94.31 310 TYR A C 1
ATOM 2195 O O . TYR A 1 310 ? 11.877 -3.436 -5.722 1.00 94.31 310 TYR A O 1
ATOM 2203 N N . GLY A 1 311 ? 11.617 -1.502 -6.831 1.00 93.69 311 GLY A N 1
ATOM 2204 C CA . GLY A 1 311 ? 12.605 -0.733 -6.083 1.00 93.69 311 GLY A CA 1
ATOM 2205 C C . GLY A 1 311 ? 12.443 0.771 -6.272 1.00 93.69 311 GLY A C 1
ATOM 2206 O O . GLY A 1 311 ? 11.506 1.227 -6.926 1.00 93.69 311 GLY A O 1
ATOM 2207 N N . TYR A 1 312 ? 13.364 1.539 -5.699 1.00 93.50 312 TYR A N 1
ATOM 2208 C CA . TYR A 1 312 ? 13.361 3.000 -5.755 1.00 93.50 312 TYR A CA 1
ATOM 2209 C C . TYR A 1 312 ? 14.774 3.575 -5.622 1.00 93.50 312 TYR A C 1
ATOM 2211 O O . TYR A 1 312 ? 15.690 2.912 -5.118 1.00 93.50 312 TYR A O 1
ATOM 2219 N N . GLU A 1 313 ? 14.930 4.822 -6.060 1.00 94.31 313 GLU A N 1
ATOM 2220 C CA . GLU A 1 313 ? 16.151 5.608 -5.908 1.00 94.31 313 GLU A CA 1
ATOM 2221 C C . GLU A 1 313 ? 15.813 7.095 -5.698 1.00 94.31 313 GLU A C 1
ATOM 2223 O O . GLU A 1 313 ? 15.066 7.692 -6.477 1.00 94.31 313 GLU A O 1
ATOM 2228 N N . ALA A 1 314 ? 16.364 7.681 -4.635 1.00 93.94 314 ALA A N 1
ATOM 2229 C CA . ALA A 1 314 ? 16.335 9.107 -4.312 1.00 93.94 314 ALA A CA 1
ATOM 2230 C C . ALA A 1 314 ? 17.651 9.484 -3.610 1.00 93.94 314 ALA A C 1
ATOM 2232 O O . ALA A 1 314 ? 18.199 8.664 -2.879 1.00 93.94 314 ALA A O 1
ATOM 2233 N N . HIS A 1 315 ? 18.160 10.706 -3.802 1.00 94.56 315 HIS A N 1
ATOM 2234 C CA . HIS A 1 315 ? 19.479 11.088 -3.258 1.00 94.56 315 HIS A CA 1
ATOM 2235 C C . HIS A 1 315 ? 19.507 12.378 -2.445 1.00 94.56 315 HIS A C 1
ATOM 2237 O O . HIS A 1 315 ? 20.548 12.760 -1.904 1.00 94.56 315 HIS A O 1
ATOM 2243 N N . SER A 1 316 ? 18.374 13.068 -2.349 1.00 94.88 316 SER A N 1
ATOM 2244 C CA . SER A 1 316 ? 18.281 14.326 -1.627 1.00 94.88 316 SER A CA 1
ATOM 2245 C C . SER A 1 316 ? 16.974 14.439 -0.858 1.00 94.88 316 SER A C 1
ATOM 2247 O O . SER A 1 316 ? 15.931 13.931 -1.277 1.00 94.88 316 SER A O 1
ATOM 2249 N N . PHE A 1 317 ? 17.045 15.159 0.254 1.00 95.75 317 PHE A N 1
ATOM 2250 C CA . PHE A 1 317 ? 15.895 15.636 1.001 1.00 95.75 317 PHE A CA 1
ATOM 2251 C C . PHE A 1 317 ? 16.095 17.116 1.324 1.00 95.75 317 PHE A C 1
ATOM 2253 O O . PHE A 1 317 ? 17.130 17.513 1.863 1.00 95.75 317 PHE A O 1
ATOM 2260 N N . THR A 1 318 ? 15.100 17.938 1.012 1.00 95.25 318 THR A N 1
ATOM 2261 C CA . THR A 1 318 ? 15.085 19.351 1.392 1.00 95.25 318 THR A CA 1
ATOM 2262 C C . THR A 1 318 ? 14.030 19.564 2.476 1.00 95.25 318 THR A C 1
ATOM 2264 O O . THR A 1 318 ? 12.843 19.377 2.194 1.00 95.25 318 THR A O 1
ATOM 2267 N N . PRO A 1 319 ? 14.425 19.967 3.699 1.00 94.25 319 PRO A N 1
ATOM 2268 C CA . PRO A 1 319 ? 13.477 20.271 4.765 1.00 94.25 319 PRO A CA 1
ATOM 2269 C C . PRO A 1 319 ? 12.517 21.410 4.402 1.00 94.25 319 PRO A C 1
ATOM 2271 O O . PRO A 1 319 ? 12.792 22.231 3.521 1.00 94.25 319 PRO A O 1
ATOM 2274 N N . ARG A 1 320 ? 11.401 21.503 5.131 1.00 93.38 320 ARG A N 1
ATOM 2275 C CA . ARG A 1 320 ? 10.470 22.633 5.032 1.00 93.38 320 ARG A CA 1
ATOM 2276 C C . ARG A 1 320 ? 11.180 23.942 5.392 1.00 93.38 320 ARG A C 1
ATOM 2278 O O . ARG A 1 320 ? 11.817 24.039 6.438 1.00 93.38 320 ARG A O 1
ATOM 2285 N N . ALA A 1 321 ? 11.021 24.971 4.562 1.00 92.62 321 ALA A N 1
ATOM 2286 C CA . ALA A 1 321 ? 11.469 26.317 4.911 1.00 92.62 321 ALA A CA 1
ATOM 2287 C C . ALA A 1 321 ? 10.604 26.899 6.042 1.00 92.62 321 ALA A C 1
ATOM 2289 O O . ALA A 1 321 ? 9.376 26.794 6.016 1.00 92.62 321 ALA A O 1
ATOM 2290 N N . THR A 1 322 ? 11.241 27.541 7.018 1.00 92.44 322 THR A N 1
ATOM 2291 C CA . THR A 1 322 ? 10.580 28.183 8.166 1.00 92.44 322 THR A CA 1
ATOM 2292 C C . THR A 1 322 ? 10.996 29.648 8.275 1.00 92.44 322 THR A C 1
ATOM 2294 O O . THR A 1 322 ? 11.931 30.087 7.612 1.00 92.44 322 THR A O 1
ATOM 2297 N N . GLU A 1 323 ? 10.340 30.437 9.128 1.00 91.75 323 GLU A N 1
ATOM 2298 C CA . GLU A 1 323 ? 10.794 31.813 9.386 1.00 91.75 323 GLU A CA 1
ATOM 2299 C C . GLU A 1 323 ? 12.206 31.860 9.994 1.00 91.75 323 GLU A C 1
ATOM 2301 O O . GLU A 1 323 ? 12.977 32.776 9.708 1.00 91.75 323 GLU A O 1
ATOM 2306 N N . ALA A 1 324 ? 12.547 30.867 10.822 1.00 92.94 324 ALA A N 1
ATOM 2307 C CA . ALA A 1 324 ? 13.856 30.754 11.462 1.00 92.94 324 ALA A CA 1
ATOM 2308 C C . ALA A 1 324 ? 14.943 30.255 10.496 1.00 92.94 324 ALA A C 1
ATOM 2310 O O . ALA A 1 324 ? 16.102 30.646 10.626 1.00 92.94 324 ALA A O 1
ATOM 2311 N N . ASP A 1 325 ? 14.560 29.421 9.529 1.00 92.25 325 ASP A N 1
ATOM 2312 C CA . ASP A 1 325 ? 15.426 28.904 8.473 1.00 92.25 325 ASP A CA 1
ATOM 2313 C C . ASP A 1 325 ? 14.711 28.979 7.112 1.00 92.25 325 ASP A C 1
ATOM 2315 O O . ASP A 1 325 ? 14.072 28.014 6.677 1.00 92.25 325 ASP A O 1
ATOM 2319 N N . PRO A 1 326 ? 14.760 30.142 6.438 1.00 91.06 326 PRO A N 1
ATOM 2320 C CA . PRO A 1 326 ? 14.042 30.356 5.183 1.00 91.06 326 PRO A CA 1
ATOM 2321 C C . PRO A 1 326 ? 14.683 29.640 3.985 1.00 91.06 326 PRO A C 1
ATOM 2323 O O . PRO A 1 326 ? 14.103 29.637 2.900 1.00 91.06 326 PRO A O 1
ATOM 2326 N N . ALA A 1 327 ? 15.879 29.069 4.149 1.00 91.50 327 ALA A N 1
ATOM 2327 C CA . ALA A 1 327 ? 16.612 28.371 3.097 1.00 91.50 327 ALA A CA 1
ATOM 2328 C C . ALA A 1 327 ? 17.347 27.157 3.691 1.00 91.50 327 ALA A C 1
ATOM 2330 O O . ALA A 1 327 ? 18.583 27.164 3.747 1.00 91.50 327 ALA A O 1
ATOM 2331 N N . PRO A 1 328 ? 16.597 26.131 4.134 1.00 92.69 328 PRO A N 1
ATOM 2332 C CA . PRO A 1 328 ? 17.181 24.984 4.805 1.00 92.69 328 PRO A CA 1
ATOM 2333 C C . PRO A 1 328 ? 18.152 24.251 3.887 1.00 92.69 328 PRO A C 1
ATOM 2335 O O . PRO A 1 328 ? 17.948 24.136 2.675 1.00 92.69 328 PRO A O 1
ATOM 2338 N N . ALA A 1 329 ? 19.235 23.755 4.480 1.00 92.50 329 ALA A N 1
ATOM 2339 C CA . ALA A 1 329 ? 20.251 23.021 3.745 1.00 92.50 329 ALA A CA 1
ATOM 2340 C C . ALA A 1 329 ? 19.687 21.695 3.213 1.00 92.50 329 ALA A C 1
ATOM 2342 O O . ALA A 1 329 ? 19.063 20.928 3.947 1.00 92.50 329 ALA A O 1
ATOM 2343 N N . VAL A 1 330 ? 19.961 21.417 1.938 1.00 94.19 330 VAL A N 1
ATOM 2344 C CA . VAL A 1 330 ? 19.643 20.135 1.304 1.00 94.19 330 VAL A CA 1
ATOM 2345 C C . VAL A 1 330 ? 20.503 19.046 1.939 1.00 94.19 330 VAL A C 1
ATOM 2347 O O . VAL A 1 330 ? 21.731 19.153 1.956 1.00 94.19 330 VAL A O 1
ATOM 2350 N N . GLN A 1 331 ? 19.852 17.999 2.428 1.00 94.12 331 GLN A N 1
ATOM 2351 C CA . GLN A 1 331 ? 20.486 16.793 2.947 1.00 94.12 331 GLN A CA 1
ATOM 2352 C C . GLN A 1 331 ? 20.750 15.841 1.784 1.00 94.12 331 GLN A C 1
ATOM 2354 O O . GLN A 1 331 ? 19.870 15.646 0.941 1.00 94.12 331 GLN A O 1
ATOM 2359 N N . ARG A 1 332 ? 21.954 15.267 1.714 1.00 93.44 332 ARG A N 1
ATOM 2360 C CA . ARG A 1 332 ? 22.348 14.346 0.636 1.00 93.44 332 ARG A CA 1
ATOM 2361 C C . ARG A 1 332 ? 22.764 12.997 1.204 1.00 93.44 332 ARG A C 1
ATOM 2363 O O . ARG A 1 332 ? 23.565 12.917 2.140 1.00 93.44 332 ARG A O 1
ATOM 2370 N N . GLY A 1 333 ? 22.242 11.942 0.603 1.00 89.44 333 GLY A N 1
ATOM 2371 C CA . GLY A 1 333 ? 22.558 10.570 0.963 1.00 89.44 333 GLY A CA 1
ATOM 2372 C C . GLY A 1 333 ? 21.922 9.604 -0.017 1.00 89.44 333 GLY A C 1
ATOM 2373 O O . GLY A 1 333 ? 20.883 9.903 -0.594 1.00 89.44 333 GLY A O 1
ATOM 2374 N N . ASP A 1 334 ? 22.547 8.446 -0.206 1.00 86.38 334 ASP A N 1
ATOM 2375 C CA . ASP A 1 334 ? 22.148 7.524 -1.264 1.00 86.38 334 ASP A CA 1
ATOM 2376 C C . ASP A 1 334 ? 21.001 6.607 -0.802 1.00 86.38 334 ASP A C 1
ATOM 2378 O O . ASP A 1 334 ? 21.230 5.535 -0.230 1.00 86.38 334 ASP A O 1
ATOM 2382 N N . ALA A 1 335 ? 19.752 7.000 -1.068 1.00 84.44 335 ALA A N 1
ATOM 2383 C CA . ALA A 1 335 ? 18.583 6.156 -0.833 1.00 84.44 335 ALA A CA 1
ATOM 2384 C C . ALA A 1 335 ? 18.268 5.304 -2.064 1.00 84.44 335 ALA A C 1
ATOM 2386 O O . ALA A 1 335 ? 17.357 5.593 -2.835 1.00 84.44 335 ALA A O 1
ATOM 2387 N N . LEU A 1 336 ? 19.036 4.225 -2.235 1.00 85.31 336 LEU A N 1
ATOM 2388 C CA . LEU A 1 336 ? 18.892 3.275 -3.338 1.00 85.31 336 LEU A CA 1
ATOM 2389 C C . LEU A 1 336 ? 18.551 1.875 -2.829 1.00 85.31 336 LEU A C 1
ATOM 2391 O O . LEU A 1 336 ? 19.375 1.206 -2.201 1.00 85.31 336 LEU A O 1
ATOM 2395 N N . ARG A 1 337 ? 17.380 1.372 -3.224 1.00 80.44 337 ARG A N 1
ATOM 2396 C CA . ARG A 1 337 ? 17.010 -0.032 -3.028 1.00 80.44 337 ARG A CA 1
ATOM 2397 C C . ARG A 1 337 ? 16.504 -0.619 -4.336 1.00 80.44 337 ARG A C 1
ATOM 2399 O O . ARG A 1 337 ? 15.333 -0.509 -4.675 1.00 80.44 337 ARG A O 1
ATOM 2406 N N . LYS A 1 338 ? 17.407 -1.289 -5.059 1.00 79.56 338 LYS A N 1
ATOM 2407 C CA . LYS A 1 338 ? 17.111 -1.919 -6.361 1.00 79.56 338 LYS A CA 1
ATOM 2408 C C . LYS A 1 338 ? 16.060 -3.033 -6.281 1.00 79.56 338 LYS A C 1
ATOM 2410 O O . LYS A 1 338 ? 15.374 -3.288 -7.259 1.00 79.56 338 LYS A O 1
ATOM 2415 N N . ALA A 1 339 ? 15.959 -3.693 -5.129 1.00 83.56 339 ALA A N 1
ATOM 2416 C CA . ALA A 1 339 ? 14.969 -4.724 -4.841 1.00 83.56 339 ALA A CA 1
ATOM 2417 C C . ALA A 1 339 ? 14.374 -4.455 -3.453 1.00 83.56 339 ALA A C 1
ATOM 2419 O O . ALA A 1 339 ? 14.849 -4.978 -2.444 1.00 83.56 339 ALA A O 1
ATOM 2420 N N . ALA A 1 340 ? 13.393 -3.557 -3.400 1.00 86.25 340 ALA A N 1
ATOM 2421 C CA . ALA A 1 340 ? 12.592 -3.319 -2.204 1.00 86.25 340 ALA A CA 1
ATOM 2422 C C . ALA A 1 340 ? 11.645 -4.498 -1.928 1.00 86.25 340 ALA A C 1
ATOM 2424 O O . ALA A 1 340 ? 11.418 -4.823 -0.768 1.00 86.25 340 ALA A O 1
ATOM 2425 N N . GLY A 1 341 ? 11.183 -5.180 -2.981 1.00 88.31 341 GLY A N 1
ATOM 2426 C CA . GLY A 1 341 ? 10.434 -6.430 -2.887 1.00 88.31 341 GLY A CA 1
ATOM 2427 C C . GLY A 1 341 ? 10.302 -7.132 -4.241 1.00 88.31 341 GLY A C 1
ATOM 2428 O O . GLY A 1 341 ? 10.701 -6.601 -5.281 1.00 88.31 341 GLY A O 1
ATOM 2429 N N . SER A 1 342 ? 9.750 -8.345 -4.233 1.00 92.88 342 SER A N 1
ATOM 2430 C CA . SER A 1 342 ? 9.400 -9.102 -5.435 1.00 92.88 342 SER A CA 1
ATOM 2431 C C . SER A 1 342 ? 8.120 -9.918 -5.253 1.00 92.88 342 SER A C 1
ATOM 2433 O O . SER A 1 342 ? 7.752 -10.273 -4.136 1.00 92.88 342 SER A O 1
ATOM 2435 N N . PHE A 1 343 ? 7.451 -10.243 -6.355 1.00 95.12 343 PHE A N 1
ATOM 2436 C CA . PHE A 1 343 ? 6.278 -11.117 -6.372 1.00 95.12 343 PHE A CA 1
ATOM 2437 C C . PHE A 1 343 ? 6.283 -12.003 -7.613 1.00 95.12 343 PHE A C 1
ATOM 2439 O O . PHE A 1 343 ? 6.896 -11.681 -8.630 1.00 95.12 343 PHE A O 1
ATOM 2446 N N . THR A 1 344 ? 5.601 -13.145 -7.538 1.00 96.25 344 THR A N 1
ATOM 2447 C CA . THR A 1 344 ? 5.582 -14.130 -8.626 1.00 96.25 344 THR A CA 1
ATOM 2448 C C . THR A 1 344 ? 4.199 -14.239 -9.248 1.00 96.25 344 THR A C 1
ATOM 2450 O O . THR A 1 344 ? 3.209 -14.386 -8.540 1.00 96.25 344 THR A O 1
ATOM 2453 N N . LEU A 1 345 ? 4.143 -14.230 -10.576 1.00 97.06 345 LEU A N 1
ATOM 2454 C CA . LEU A 1 345 ? 2.946 -14.443 -11.384 1.00 97.06 345 LEU A CA 1
ATOM 2455 C C . LEU A 1 345 ? 2.969 -15.848 -11.991 1.00 97.06 345 LEU A C 1
ATOM 2457 O O . LEU A 1 345 ? 4.012 -16.292 -12.479 1.00 97.06 345 LEU A O 1
ATOM 2461 N N . VAL A 1 346 ? 1.821 -16.525 -12.006 1.00 95.69 346 VAL A N 1
ATOM 2462 C CA . VAL A 1 346 ? 1.636 -17.817 -12.688 1.00 95.69 346 VAL A CA 1
ATOM 2463 C C . VAL A 1 346 ? 0.353 -17.829 -13.511 1.00 95.69 346 VAL A C 1
ATOM 2465 O O . VAL A 1 346 ? -0.655 -17.224 -13.132 1.00 95.69 346 VAL A O 1
ATOM 2468 N N . ASN A 1 347 ? 0.376 -18.534 -14.645 1.00 95.19 347 ASN A N 1
ATOM 2469 C CA . ASN A 1 347 ? -0.790 -18.678 -15.519 1.00 95.19 347 ASN A CA 1
ATOM 2470 C C . ASN A 1 347 ? -1.717 -19.806 -15.042 1.00 95.19 347 ASN A C 1
ATOM 2472 O O . ASN A 1 347 ? -1.972 -20.778 -15.754 1.00 95.19 347 ASN A O 1
ATOM 2476 N N . ASP A 1 348 ? -2.223 -19.676 -13.823 1.00 93.25 348 ASP A N 1
ATOM 2477 C CA . ASP A 1 348 ? -3.169 -20.623 -13.240 1.00 93.25 348 ASP A CA 1
ATOM 2478 C C . ASP A 1 348 ? -4.393 -19.890 -12.675 1.00 93.25 348 ASP A C 1
ATOM 2480 O O . ASP A 1 348 ? -4.411 -18.662 -12.539 1.00 93.25 348 ASP A O 1
ATOM 2484 N N . GLU A 1 349 ? -5.447 -20.654 -12.410 1.00 91.31 349 GLU A N 1
ATOM 2485 C CA . GLU A 1 349 ? -6.736 -20.185 -11.923 1.00 91.31 349 GLU A CA 1
ATOM 2486 C C . GLU A 1 349 ? -7.232 -21.007 -10.731 1.00 91.31 349 GLU A C 1
ATOM 2488 O O . GLU A 1 349 ? -6.965 -22.205 -10.559 1.00 91.31 349 GLU A O 1
ATOM 2493 N N . THR A 1 350 ? -8.071 -20.363 -9.932 1.00 92.06 350 THR A N 1
ATOM 2494 C CA . THR A 1 350 ? -8.693 -20.956 -8.755 1.00 92.06 350 THR A CA 1
ATOM 2495 C C . THR A 1 350 ? -10.204 -20.778 -8.791 1.00 92.06 350 THR A C 1
ATOM 2497 O O . THR A 1 350 ? -10.741 -19.883 -9.442 1.00 92.06 350 THR A O 1
ATOM 2500 N N . THR A 1 351 ? -10.900 -21.646 -8.064 1.00 92.94 351 THR A N 1
ATOM 2501 C CA . THR A 1 351 ? -12.325 -21.483 -7.772 1.00 92.94 351 THR A CA 1
ATOM 2502 C C . THR A 1 351 ? -12.564 -20.581 -6.559 1.00 92.94 351 THR A C 1
ATOM 2504 O O . THR A 1 351 ? -13.698 -20.167 -6.345 1.00 92.94 351 THR A O 1
ATOM 2507 N N . ALA A 1 352 ? -11.524 -20.268 -5.770 1.00 92.19 352 ALA A N 1
ATOM 2508 C CA . ALA A 1 352 ? -11.601 -19.302 -4.675 1.00 92.19 352 ALA A CA 1
ATOM 2509 C C . ALA A 1 352 ? -11.964 -17.916 -5.215 1.00 92.19 352 ALA A C 1
ATOM 2511 O O . ALA A 1 352 ? -11.256 -17.370 -6.060 1.00 92.19 352 ALA A O 1
ATOM 2512 N N . LYS A 1 353 ? -13.075 -17.361 -4.726 1.00 92.56 353 LYS A N 1
ATOM 2513 C CA . LYS A 1 353 ? -13.551 -16.016 -5.056 1.00 92.56 353 LYS A CA 1
ATOM 2514 C C . LYS A 1 353 ? -14.201 -15.412 -3.818 1.00 92.56 353 LYS A C 1
ATOM 2516 O O . LYS A 1 353 ? -14.933 -16.105 -3.120 1.00 92.56 353 LYS A O 1
ATOM 2521 N N . ALA A 1 354 ? -13.956 -14.133 -3.587 1.00 92.62 354 ALA A N 1
ATOM 2522 C CA . ALA A 1 354 ? -14.634 -13.322 -2.589 1.00 92.62 354 ALA A CA 1
ATOM 2523 C C . ALA A 1 354 ? -14.627 -11.872 -3.079 1.00 92.62 354 ALA A C 1
ATOM 2525 O O . ALA A 1 354 ? -13.658 -11.453 -3.721 1.00 92.62 354 ALA A O 1
ATOM 2526 N N . SER A 1 355 ? -15.693 -11.127 -2.804 1.00 91.56 355 SER A N 1
ATOM 2527 C CA . SER A 1 355 ? -15.646 -9.667 -2.868 1.00 91.56 355 SER A CA 1
ATOM 2528 C C . SER A 1 355 ? -15.321 -9.132 -1.484 1.00 91.56 355 SER A C 1
ATOM 2530 O O . SER A 1 355 ? -15.773 -9.681 -0.476 1.00 91.56 355 SER A O 1
ATOM 2532 N N . LEU A 1 356 ? -14.503 -8.087 -1.446 1.00 90.06 356 LEU A N 1
ATOM 2533 C CA . LEU A 1 356 ? -14.271 -7.312 -0.244 1.00 90.06 356 LEU A CA 1
ATOM 2534 C C . LEU A 1 356 ? -14.478 -5.853 -0.625 1.00 90.06 356 LEU A C 1
ATOM 2536 O O . LEU A 1 356 ? -13.878 -5.375 -1.588 1.00 90.06 356 LEU A O 1
ATOM 2540 N N . GLU A 1 357 ? -15.373 -5.195 0.091 1.00 94.38 357 GLU A N 1
ATOM 2541 C CA . GLU A 1 357 ? -15.785 -3.816 -0.151 1.00 94.38 357 GLU A CA 1
ATOM 2542 C C . GLU A 1 357 ? -15.602 -3.034 1.145 1.00 94.38 357 GLU A C 1
ATOM 2544 O O . GLU A 1 357 ? -15.947 -3.534 2.217 1.00 94.38 357 GLU A O 1
ATOM 2549 N N . ALA A 1 358 ? -15.047 -1.829 1.042 1.00 95.62 358 ALA A N 1
ATOM 2550 C CA . ALA A 1 358 ? -14.909 -0.901 2.152 1.00 95.62 358 ALA A CA 1
ATOM 2551 C C . ALA A 1 358 ? -15.634 0.400 1.803 1.00 95.62 358 ALA A C 1
ATOM 2553 O O . ALA A 1 358 ? -15.461 0.935 0.708 1.00 95.62 358 ALA A O 1
ATOM 2554 N N . GLU A 1 359 ? -16.438 0.901 2.731 1.00 96.56 359 GLU A N 1
ATOM 2555 C CA . GLU A 1 359 ? -17.177 2.156 2.596 1.00 96.56 359 GLU A CA 1
ATOM 2556 C C . GLU A 1 359 ? -17.251 2.875 3.943 1.00 96.56 359 GLU A C 1
ATOM 2558 O O . GLU A 1 359 ? -17.059 2.263 4.994 1.00 96.56 359 GLU A O 1
ATOM 2563 N N . LEU A 1 360 ? -17.539 4.176 3.931 1.00 95.94 360 LEU A N 1
ATOM 2564 C CA . LEU A 1 360 ? -17.829 4.902 5.166 1.00 95.94 360 LEU A CA 1
ATOM 2565 C C . LEU A 1 360 ? -19.163 4.410 5.734 1.00 95.94 360 LEU A C 1
ATOM 2567 O O . LEU A 1 360 ? -20.165 4.362 5.024 1.00 95.94 360 LEU A O 1
ATOM 2571 N N . ALA A 1 361 ? -19.184 4.074 7.022 1.00 94.50 361 ALA A N 1
ATOM 2572 C CA . ALA A 1 361 ? -20.393 3.602 7.691 1.00 94.50 361 ALA A CA 1
ATOM 2573 C C . ALA A 1 361 ? -21.444 4.716 7.831 1.00 94.50 361 ALA A C 1
ATOM 2575 O O . ALA A 1 361 ? -22.647 4.472 7.756 1.00 94.50 361 ALA A O 1
ATOM 2576 N N . SER A 1 362 ? -20.976 5.946 8.039 1.00 90.12 362 SER A N 1
ATOM 2577 C CA . SER A 1 362 ? -21.793 7.148 8.167 1.00 90.12 362 SER A CA 1
ATOM 2578 C C . SER A 1 362 ? -20.949 8.392 7.898 1.00 90.12 362 SER A C 1
ATOM 2580 O O . SER A 1 362 ? -19.719 8.337 7.917 1.00 90.12 362 SER A O 1
ATOM 2582 N N . GLN A 1 363 ? -21.604 9.541 7.708 1.00 92.31 363 GLN A N 1
ATOM 2583 C CA . GLN A 1 363 ? -20.906 10.826 7.734 1.00 92.31 363 GLN A CA 1
ATOM 2584 C C . GLN A 1 363 ? -20.271 11.020 9.122 1.00 92.31 363 GLN A C 1
ATOM 2586 O O . GLN A 1 363 ? -21.010 10.997 10.113 1.00 92.31 363 GLN A O 1
ATOM 2591 N N . PRO A 1 364 ? -18.944 11.208 9.225 1.00 94.50 364 PRO A N 1
ATOM 2592 C CA . PRO A 1 364 ? -18.303 11.403 10.512 1.00 94.50 364 PRO A CA 1
ATOM 2593 C C . PRO A 1 364 ? -18.624 12.792 11.067 1.00 94.50 364 PRO A C 1
ATOM 2595 O O . PRO A 1 364 ? -18.763 13.778 10.333 1.00 94.50 364 PRO A O 1
ATOM 2598 N N . LYS A 1 365 ? -18.750 12.862 12.389 1.00 93.62 365 LYS A N 1
ATOM 2599 C CA . LYS A 1 365 ? -19.135 14.071 13.112 1.00 93.62 365 LYS A CA 1
ATOM 2600 C C . LYS A 1 365 ? -18.221 14.302 14.301 1.00 93.62 365 LYS A C 1
ATOM 2602 O O . LYS A 1 365 ? -17.741 13.341 14.897 1.00 93.62 365 LYS A O 1
ATOM 2607 N N . ILE A 1 366 ? -18.023 15.570 14.638 1.00 93.44 366 ILE A N 1
ATOM 2608 C CA . ILE A 1 366 ? -17.349 16.008 15.857 1.00 93.44 366 ILE A CA 1
ATOM 2609 C C . ILE A 1 366 ? -18.382 16.608 16.809 1.00 93.44 366 ILE A C 1
ATOM 2611 O O . ILE A 1 366 ? -19.132 17.515 16.429 1.00 93.44 366 ILE A O 1
ATOM 2615 N N . ALA A 1 367 ? -18.376 16.115 18.045 1.00 88.69 367 ALA A N 1
ATOM 2616 C CA . ALA A 1 367 ? -19.135 16.624 19.180 1.00 88.69 367 ALA A CA 1
ATOM 2617 C C . ALA A 1 367 ? -18.271 16.540 20.450 1.00 88.69 367 ALA A C 1
ATOM 2619 O O . ALA A 1 367 ? -17.445 15.643 20.593 1.00 88.69 367 ALA A O 1
ATOM 2620 N N . ASP A 1 368 ? -18.429 17.492 21.371 1.00 86.31 368 ASP A N 1
ATOM 2621 C CA . ASP A 1 368 ? -17.727 17.495 22.665 1.00 86.31 368 ASP A CA 1
ATOM 2622 C C . ASP A 1 368 ? -16.193 17.302 22.575 1.00 86.31 368 ASP A C 1
ATOM 2624 O O . ASP A 1 368 ? -15.567 16.681 23.435 1.00 86.31 368 ASP A O 1
ATOM 2628 N N . GLY A 1 369 ? -15.567 17.863 21.532 1.00 88.56 369 GLY A N 1
ATOM 2629 C CA . GLY A 1 369 ? -14.114 17.853 21.329 1.00 88.56 369 GLY A CA 1
ATOM 2630 C C . GLY A 1 369 ? -13.549 16.614 20.625 1.00 88.56 369 GLY A C 1
ATOM 2631 O O . GLY A 1 369 ? -12.329 16.520 20.459 1.00 88.56 369 GLY A O 1
ATOM 2632 N N . GLY A 1 370 ? -14.388 15.676 20.177 1.00 92.56 370 GLY A N 1
ATOM 2633 C CA . GLY A 1 370 ? -13.943 14.493 19.440 1.00 92.56 370 GLY A CA 1
ATOM 2634 C C . GLY A 1 370 ? -15.044 13.822 18.623 1.00 92.56 370 GLY A C 1
ATOM 2635 O O . GLY A 1 370 ? -16.172 14.296 18.537 1.00 92.56 370 GLY A O 1
ATOM 2636 N N . GLY A 1 371 ? -14.710 12.716 17.975 1.00 94.25 371 GLY A N 1
ATOM 2637 C CA . GLY A 1 371 ? -15.656 11.948 17.174 1.00 94.25 371 GLY A CA 1
ATOM 2638 C C . GLY A 1 371 ? -15.035 10.671 16.641 1.00 94.25 371 GLY A C 1
ATOM 2639 O O . GLY A 1 371 ? -13.909 10.330 16.992 1.00 94.25 371 GLY A O 1
ATOM 2640 N N . TYR A 1 372 ? -15.765 9.963 15.786 1.00 95.44 372 TYR A N 1
ATOM 2641 C CA . TYR A 1 372 ? -15.289 8.724 15.179 1.00 95.44 372 TYR A CA 1
ATOM 2642 C C . TYR A 1 372 ? -15.408 8.781 13.661 1.00 95.44 372 TYR A C 1
ATOM 2644 O O . TYR A 1 372 ? -16.425 9.226 13.124 1.00 95.44 372 TYR A O 1
ATOM 2652 N N . LEU A 1 373 ? -14.381 8.275 12.980 1.00 96.31 373 LEU A N 1
ATOM 2653 C CA . LEU A 1 373 ? -14.470 7.895 11.575 1.00 96.31 373 LEU A CA 1
ATOM 2654 C C . LEU A 1 373 ? -14.696 6.392 11.516 1.00 96.31 373 LEU A C 1
ATOM 2656 O O . LEU A 1 373 ? -13.857 5.618 11.979 1.00 96.31 373 LEU A O 1
ATOM 2660 N N . ALA A 1 374 ? -15.839 5.997 10.962 1.00 96.50 374 ALA A N 1
ATOM 2661 C CA . ALA A 1 374 ? -16.265 4.613 10.898 1.00 96.50 374 ALA A CA 1
ATOM 2662 C C . ALA A 1 374 ? -16.342 4.099 9.463 1.00 96.50 374 ALA A C 1
ATOM 2664 O O . ALA A 1 374 ? -16.925 4.750 8.594 1.00 96.50 374 ALA A O 1
ATOM 2665 N N . SER A 1 375 ? -15.821 2.894 9.254 1.00 97.00 375 SER A N 1
ATOM 2666 C CA . SER A 1 375 ? -15.854 2.181 7.980 1.00 97.00 375 SER A CA 1
ATOM 2667 C C . SER A 1 375 ? -16.584 0.849 8.128 1.00 97.00 375 SER A C 1
ATOM 2669 O O . SER A 1 375 ? -16.394 0.132 9.114 1.00 97.00 375 SER A O 1
ATOM 2671 N N . LEU A 1 376 ? -17.396 0.499 7.133 1.00 97.19 376 LEU A N 1
ATOM 2672 C CA . LEU A 1 376 ? -17.968 -0.832 6.960 1.00 97.19 376 LEU A CA 1
ATOM 2673 C C . LEU A 1 376 ? -17.130 -1.616 5.961 1.00 97.19 376 LEU A C 1
ATOM 2675 O O . LEU A 1 376 ? -16.826 -1.132 4.874 1.00 97.19 376 LEU A O 1
ATOM 2679 N N . ILE A 1 377 ? -16.777 -2.841 6.336 1.00 96.75 377 ILE A N 1
ATOM 2680 C CA . ILE A 1 377 ? -15.949 -3.735 5.535 1.00 96.75 377 ILE A CA 1
ATOM 2681 C C . ILE A 1 377 ? -16.733 -5.017 5.320 1.00 96.75 377 ILE A C 1
ATOM 2683 O O . ILE A 1 377 ? -16.962 -5.796 6.251 1.00 96.75 377 ILE A O 1
ATOM 2687 N N . ARG A 1 378 ? -17.186 -5.218 4.086 1.00 96.56 378 ARG A N 1
ATOM 2688 C CA . ARG A 1 378 ? -18.067 -6.313 3.693 1.00 96.56 378 ARG A CA 1
ATOM 2689 C C . ARG A 1 378 ? -17.291 -7.343 2.898 1.00 96.56 378 ARG A C 1
ATOM 2691 O O . ARG A 1 378 ? -16.815 -7.065 1.805 1.00 96.56 378 ARG A O 1
ATOM 2698 N N . VAL A 1 379 ? -17.234 -8.557 3.425 1.00 95.25 379 VAL A N 1
ATOM 2699 C CA . VAL A 1 379 ? -16.726 -9.743 2.738 1.00 95.25 379 VAL A CA 1
ATOM 2700 C C . VAL A 1 379 ? -17.917 -10.561 2.263 1.00 95.25 379 VAL A C 1
ATOM 2702 O O . VAL A 1 379 ? -18.717 -10.991 3.090 1.00 95.25 379 VAL A O 1
ATOM 2705 N N . SER A 1 380 ? -18.026 -10.823 0.961 1.00 95.69 380 SER A N 1
ATOM 2706 C CA . SER A 1 380 ? -19.085 -11.681 0.408 1.00 95.69 380 SER A CA 1
ATOM 2707 C C . SER A 1 380 ? -18.504 -12.825 -0.413 1.00 95.69 380 SER A C 1
ATOM 2709 O O . SER A 1 380 ? -17.565 -12.644 -1.192 1.00 95.69 380 SER A O 1
ATOM 2711 N N . VAL A 1 381 ? -19.079 -14.019 -0.260 1.00 96.62 381 VAL A N 1
ATOM 2712 C CA . VAL A 1 381 ? -18.630 -15.230 -0.959 1.00 96.62 381 VAL A CA 1
ATOM 2713 C C . VAL A 1 381 ? -19.705 -15.659 -1.959 1.00 96.62 381 VAL A C 1
ATOM 2715 O O . VAL A 1 381 ? -20.836 -15.940 -1.559 1.00 96.62 381 VAL A O 1
ATOM 2718 N N . PRO A 1 382 ? -19.408 -15.728 -3.269 1.00 96.19 382 PRO A N 1
ATOM 2719 C CA . PRO A 1 382 ? -20.387 -16.154 -4.259 1.00 96.19 382 PRO A CA 1
ATOM 2720 C C . PRO A 1 382 ? -20.680 -17.656 -4.142 1.00 96.19 382 PRO A C 1
ATOM 2722 O O . PRO A 1 382 ? -19.874 -18.433 -3.637 1.00 96.19 382 PRO A O 1
ATOM 2725 N N . LYS A 1 383 ? -21.826 -18.076 -4.684 1.00 94.62 383 LYS A N 1
ATOM 2726 C CA . LYS A 1 383 ? -22.341 -19.452 -4.604 1.00 94.62 383 LYS A CA 1
ATOM 2727 C C . LYS A 1 383 ? -21.356 -20.555 -4.996 1.00 94.62 383 LYS A C 1
ATOM 2729 O O . LYS A 1 383 ? -21.330 -21.608 -4.369 1.00 94.62 383 LYS A O 1
ATOM 2734 N N . ASP A 1 384 ? -20.577 -20.323 -6.047 1.00 93.38 384 ASP A N 1
ATOM 2735 C CA . ASP A 1 384 ? -19.689 -21.338 -6.626 1.00 93.38 384 ASP A CA 1
ATOM 2736 C C . ASP A 1 384 ? -18.261 -21.291 -6.047 1.00 93.38 384 ASP A C 1
ATOM 2738 O O . ASP A 1 384 ? -17.371 -21.998 -6.528 1.00 93.38 384 ASP A O 1
ATOM 2742 N N . ALA A 1 385 ? -18.016 -20.445 -5.041 1.00 95.12 385 ALA A N 1
ATOM 2743 C CA . ALA A 1 385 ? -16.731 -20.356 -4.360 1.00 95.12 385 ALA A CA 1
ATOM 2744 C C . ALA A 1 385 ? -16.661 -21.302 -3.149 1.00 95.12 385 ALA A C 1
ATOM 2746 O O . ALA A 1 385 ? -17.683 -21.640 -2.559 1.00 95.12 385 ALA A O 1
ATOM 2747 N N . PRO A 1 386 ? -15.459 -21.753 -2.754 1.00 94.88 386 PRO A N 1
ATOM 2748 C CA . PRO A 1 386 ? -15.254 -22.437 -1.484 1.00 94.88 386 PRO A CA 1
ATOM 2749 C C . PRO A 1 386 ? -15.505 -21.509 -0.287 1.00 94.88 386 PRO A C 1
ATOM 2751 O O . PRO A 1 386 ? -15.296 -20.301 -0.366 1.00 94.88 386 PRO A O 1
ATOM 2754 N N . THR A 1 387 ? -15.861 -22.115 0.846 1.00 94.88 387 THR A N 1
ATOM 2755 C CA . THR A 1 387 ? -15.977 -21.454 2.150 1.00 94.88 387 THR A CA 1
ATOM 2756 C C . THR A 1 387 ? -14.689 -20.714 2.527 1.00 94.88 387 THR A C 1
ATOM 2758 O O . THR A 1 387 ? -13.598 -21.301 2.510 1.00 94.88 387 THR A O 1
ATOM 2761 N N . VAL A 1 388 ? -14.832 -19.456 2.940 1.00 94.31 388 VAL A N 1
ATOM 2762 C CA . VAL A 1 388 ? -13.758 -18.664 3.557 1.00 94.31 388 VAL A CA 1
ATOM 2763 C C . VAL A 1 388 ? -13.517 -19.147 4.987 1.00 94.31 388 VAL A C 1
ATOM 2765 O O . VAL A 1 388 ? -14.458 -19.479 5.707 1.00 94.31 388 VAL A O 1
ATOM 2768 N N . ARG A 1 389 ? -12.245 -19.224 5.390 1.00 91.88 389 ARG A N 1
ATOM 2769 C CA . ARG A 1 389 ? -11.785 -19.785 6.672 1.00 91.88 389 ARG A CA 1
ATOM 2770 C C . ARG A 1 389 ? -11.107 -18.777 7.584 1.00 91.88 389 ARG A C 1
ATOM 2772 O O . ARG A 1 389 ? -11.118 -18.985 8.792 1.00 91.88 389 ARG A O 1
ATOM 2779 N N . THR A 1 390 ? -10.528 -17.728 7.018 1.00 92.50 390 THR A N 1
ATOM 2780 C CA . THR A 1 390 ? -9.984 -16.599 7.773 1.00 92.50 390 THR A CA 1
ATOM 2781 C C . THR A 1 390 ? -10.415 -15.305 7.106 1.00 92.50 390 THR A C 1
ATOM 2783 O O . THR A 1 390 ? -10.552 -15.252 5.879 1.00 92.50 390 THR A O 1
ATOM 2786 N N . VAL A 1 391 ? -10.622 -14.278 7.920 1.00 92.50 391 VAL A N 1
ATOM 2787 C CA . VAL A 1 391 ? -10.865 -12.907 7.477 1.00 92.50 391 VAL A CA 1
ATOM 2788 C C . VAL A 1 391 ? -9.912 -12.038 8.267 1.00 92.50 391 VAL A C 1
ATOM 2790 O O . VAL A 1 391 ? -9.914 -12.084 9.493 1.00 92.50 391 VAL A O 1
ATOM 2793 N N . ALA A 1 392 ? -9.105 -11.257 7.574 1.00 92.44 392 ALA A N 1
ATOM 2794 C CA . ALA A 1 392 ? -8.242 -10.280 8.189 1.00 92.44 392 ALA A CA 1
ATOM 2795 C C . ALA A 1 392 ? -8.482 -8.917 7.573 1.00 92.44 392 ALA A C 1
ATOM 2797 O O . ALA A 1 392 ? -8.689 -8.789 6.367 1.00 92.44 392 ALA A O 1
ATOM 2798 N N . VAL A 1 393 ? -8.470 -7.912 8.427 1.00 93.75 393 VAL A N 1
ATOM 2799 C CA . VAL A 1 393 ? -8.731 -6.529 8.076 1.00 93.75 393 VAL A CA 1
ATOM 2800 C C . VAL A 1 393 ? -7.678 -5.675 8.741 1.00 93.75 393 VAL A C 1
ATOM 2802 O O . VAL A 1 393 ? -7.336 -5.894 9.901 1.00 93.75 393 VAL A O 1
ATOM 2805 N N . SER A 1 394 ? -7.203 -4.675 8.020 1.00 93.06 394 SER A N 1
ATOM 2806 C CA . SER A 1 394 ? -6.408 -3.611 8.591 1.00 93.06 394 SER A CA 1
ATOM 2807 C C . SER A 1 394 ? -6.920 -2.246 8.176 1.00 93.06 394 SER A C 1
ATOM 2809 O O . SER A 1 394 ? -7.488 -2.099 7.095 1.00 93.06 394 SER A O 1
ATOM 2811 N N . ALA A 1 395 ? -6.722 -1.269 9.053 1.00 94.44 395 ALA A N 1
ATOM 2812 C CA . ALA A 1 395 ? -7.084 0.119 8.817 1.00 94.44 395 ALA A CA 1
ATOM 2813 C C . ALA A 1 395 ? -5.968 1.034 9.326 1.00 94.44 395 ALA A C 1
ATOM 2815 O O . ALA A 1 395 ? -5.556 0.918 10.482 1.00 94.44 395 ALA A O 1
ATOM 2816 N N . ALA A 1 396 ? -5.478 1.926 8.470 1.00 92.75 396 ALA A N 1
ATOM 2817 C CA . ALA A 1 396 ? -4.522 2.967 8.827 1.00 92.75 396 ALA A CA 1
ATOM 2818 C C . ALA A 1 396 ? -5.178 4.348 8.733 1.00 92.75 396 ALA A C 1
ATOM 2820 O O . ALA A 1 396 ? -6.001 4.594 7.849 1.00 92.75 396 ALA A O 1
ATOM 2821 N N . TYR A 1 397 ? -4.776 5.233 9.645 1.00 94.12 397 TYR A N 1
ATOM 2822 C CA . TYR A 1 397 ? -5.295 6.593 9.804 1.00 94.12 397 TYR A CA 1
ATOM 2823 C C . TYR A 1 397 ? -4.114 7.575 9.790 1.00 94.12 397 TYR A C 1
ATOM 2825 O O . TYR A 1 397 ? -3.666 8.003 10.860 1.00 94.12 397 TYR A O 1
ATOM 2833 N N . PRO A 1 398 ? -3.528 7.854 8.611 1.00 89.94 398 PRO A N 1
ATOM 2834 C CA . PRO A 1 398 ? -2.255 8.559 8.509 1.00 89.94 398 PRO A CA 1
ATOM 2835 C C . PRO A 1 398 ? -2.342 9.982 9.066 1.00 89.94 398 PRO A C 1
ATOM 2837 O O . PRO A 1 398 ? -3.264 10.724 8.744 1.00 89.94 398 PRO A O 1
ATOM 2840 N N . ALA A 1 399 ? -1.369 10.360 9.896 1.00 90.12 399 ALA A N 1
ATOM 2841 C CA . ALA A 1 399 ? -1.248 11.716 10.425 1.00 90.12 399 ALA A CA 1
ATOM 2842 C C . ALA A 1 399 ? -0.325 12.594 9.565 1.00 90.12 399 ALA A C 1
ATOM 2844 O O . ALA A 1 399 ? 0.573 12.089 8.894 1.00 90.12 399 ALA A O 1
ATOM 2845 N N . ASP A 1 400 ? -0.498 13.909 9.609 1.00 87.50 400 ASP A N 1
ATOM 2846 C CA . ASP A 1 400 ? 0.429 14.856 9.004 1.00 87.50 400 ASP A CA 1
ATOM 2847 C C . ASP A 1 400 ? 1.742 14.987 9.809 1.00 87.50 400 ASP A C 1
ATOM 2849 O O . ASP A 1 400 ? 1.966 14.306 10.814 1.00 87.50 400 ASP A O 1
ATOM 2853 N N . ASN A 1 401 ? 2.641 15.869 9.365 1.00 82.12 401 ASN A N 1
ATOM 2854 C CA . ASN A 1 401 ? 3.897 16.160 10.067 1.00 82.12 401 ASN A CA 1
ATOM 2855 C C . ASN A 1 401 ? 3.721 16.764 11.467 1.00 82.12 401 ASN A C 1
ATOM 2857 O O . ASN A 1 401 ? 4.656 16.724 12.265 1.00 82.12 401 ASN A O 1
ATOM 2861 N N . GLU A 1 402 ? 2.567 17.350 11.761 1.00 86.06 402 GLU A N 1
ATOM 2862 C CA . GLU A 1 402 ? 2.232 17.943 13.054 1.00 86.06 402 GLU A CA 1
ATOM 2863 C C . GLU A 1 402 ? 1.468 16.946 13.947 1.00 86.06 402 GLU A C 1
ATOM 2865 O O . GLU A 1 402 ? 1.076 17.288 15.064 1.00 86.06 402 GLU A O 1
ATOM 2870 N N . GLY A 1 403 ? 1.284 15.701 13.487 1.00 85.62 403 GLY A N 1
ATOM 2871 C CA . GLY A 1 403 ? 0.528 14.664 14.190 1.00 85.62 403 GLY A CA 1
ATOM 2872 C C . GLY A 1 403 ? -0.990 14.857 14.115 1.00 85.62 403 GLY A C 1
ATOM 2873 O O . GLY A 1 403 ? -1.721 14.262 14.908 1.00 85.62 403 GLY A O 1
ATOM 2874 N N . ARG A 1 404 ? -1.472 15.693 13.192 1.00 90.44 404 ARG A N 1
ATOM 2875 C CA . ARG A 1 404 ? -2.889 15.998 12.950 1.00 90.44 404 ARG A CA 1
ATOM 2876 C C . ARG A 1 404 ? -3.419 15.155 11.787 1.00 90.44 404 ARG A C 1
ATOM 2878 O O . ARG A 1 404 ? -2.680 14.383 11.199 1.00 90.44 404 ARG A O 1
ATOM 2885 N N . HIS A 1 405 ? -4.704 15.237 11.471 1.00 91.31 405 HIS A N 1
ATOM 2886 C CA . HIS A 1 405 ? -5.426 14.507 10.413 1.00 91.31 405 HIS A CA 1
ATOM 2887 C C . HIS A 1 405 ? -5.434 12.969 10.496 1.00 91.31 405 HIS A C 1
ATOM 2889 O O . HIS A 1 405 ? -6.194 12.326 9.773 1.00 91.31 405 HIS A O 1
ATOM 2895 N N . GLY A 1 406 ? -4.674 12.375 11.413 1.00 92.50 406 GLY A N 1
ATOM 2896 C CA . GLY A 1 406 ? -4.646 10.942 11.682 1.00 92.50 406 GLY A CA 1
ATOM 2897 C C . GLY A 1 406 ? -5.047 10.604 13.110 1.00 92.50 406 GLY A C 1
ATOM 2898 O O . GLY A 1 406 ? -5.444 11.470 13.894 1.00 92.50 406 GLY A O 1
ATOM 2899 N N . VAL A 1 407 ? -4.910 9.325 13.453 1.00 94.31 407 VAL A N 1
ATOM 2900 C CA . VAL A 1 407 ? -5.162 8.834 14.812 1.00 94.31 407 VAL A CA 1
ATOM 2901 C C . VAL A 1 407 ? -3.834 8.441 15.457 1.00 94.31 407 VAL A C 1
ATOM 2903 O O . VAL A 1 407 ? -3.143 7.566 14.932 1.00 94.31 407 VAL A O 1
ATOM 2906 N N . PRO A 1 408 ? -3.446 9.066 16.582 1.00 92.38 408 PRO A N 1
ATOM 2907 C CA . PRO A 1 408 ? -2.167 8.785 17.215 1.00 92.38 408 PRO A CA 1
ATOM 2908 C C . PRO A 1 408 ? -2.164 7.424 17.929 1.00 92.38 408 PRO A C 1
ATOM 2910 O O . PRO A 1 408 ? -3.204 6.891 18.330 1.00 92.38 408 PRO A O 1
ATOM 2913 N N . LEU A 1 409 ? -0.966 6.858 18.114 1.00 93.44 409 LEU A N 1
ATOM 2914 C CA . LEU A 1 409 ? -0.785 5.543 18.742 1.00 93.44 409 LEU A CA 1
ATOM 2915 C C . LEU A 1 409 ? -1.373 5.472 20.154 1.00 93.44 409 LEU A C 1
ATOM 2917 O O . LEU A 1 409 ? -1.937 4.448 20.524 1.00 93.44 409 LEU A O 1
ATOM 2921 N N . ASP A 1 410 ? -1.268 6.539 20.943 1.00 94.25 410 ASP A N 1
ATOM 2922 C CA . ASP A 1 410 ? -1.812 6.589 22.302 1.00 94.25 410 ASP A CA 1
ATOM 2923 C C . ASP A 1 410 ? -3.348 6.507 22.323 1.00 94.25 410 ASP A C 1
ATOM 2925 O O . ASP A 1 410 ? -3.917 5.858 23.202 1.00 94.25 410 ASP A O 1
ATOM 2929 N N . ALA A 1 411 ? -4.024 7.075 21.321 1.00 95.19 411 ALA A N 1
ATOM 2930 C CA . ALA A 1 411 ? -5.463 6.925 21.141 1.00 95.19 411 ALA A CA 1
ATOM 2931 C C . ALA A 1 411 ? -5.838 5.487 20.753 1.00 95.19 411 ALA A C 1
ATOM 2933 O O . ALA A 1 411 ? -6.802 4.943 21.297 1.00 95.19 411 ALA A O 1
ATOM 2934 N N . LEU A 1 412 ? -5.072 4.847 19.860 1.00 96.25 412 LEU A N 1
ATOM 2935 C CA . LEU A 1 412 ? -5.310 3.461 19.431 1.00 96.25 412 LEU A CA 1
ATOM 2936 C C . LEU A 1 412 ? -4.983 2.429 20.512 1.00 96.25 412 LEU A C 1
ATOM 2938 O O . LEU A 1 412 ? -5.651 1.400 20.604 1.00 96.25 412 LEU A O 1
ATOM 2942 N N . MET A 1 413 ? -3.969 2.695 21.328 1.00 97.44 413 MET A N 1
ATOM 2943 C CA . MET A 1 413 ? -3.426 1.767 22.319 1.00 97.44 413 MET A CA 1
ATOM 2944 C C . MET A 1 413 ? -3.908 2.080 23.740 1.00 97.44 413 MET A C 1
ATOM 2946 O O . MET A 1 413 ? -3.328 1.570 24.691 1.00 97.44 413 MET A O 1
ATOM 2950 N N . ALA A 1 414 ? -4.951 2.900 23.916 1.00 97.38 414 ALA A N 1
ATOM 2951 C CA . ALA A 1 414 ? -5.422 3.351 25.231 1.00 97.38 414 ALA A CA 1
ATOM 2952 C C . ALA A 1 414 ? -5.886 2.209 26.161 1.00 97.38 414 ALA A C 1
ATOM 2954 O O . ALA A 1 414 ? -5.757 2.306 27.385 1.00 97.38 414 ALA A O 1
ATOM 2955 N N . TYR A 1 415 ? -6.411 1.121 25.592 1.00 98.00 415 TYR A N 1
ATOM 2956 C CA . TYR A 1 415 ? -6.945 -0.026 26.326 1.00 98.00 415 TYR A CA 1
ATOM 2957 C C . TYR A 1 415 ? -6.472 -1.341 25.713 1.00 98.00 415 TYR A C 1
ATOM 2959 O O . TYR A 1 415 ? -6.370 -1.477 24.491 1.00 98.00 415 TYR A O 1
ATOM 2967 N N . ARG A 1 416 ? -6.216 -2.327 26.573 1.00 97.31 416 ARG A N 1
ATOM 2968 C CA . ARG A 1 416 ? -5.777 -3.672 26.190 1.00 97.31 416 ARG A CA 1
ATOM 2969 C C . ARG A 1 416 ? -6.531 -4.753 26.946 1.00 97.31 416 ARG A C 1
ATOM 2971 O O . ARG A 1 416 ? -7.188 -4.477 27.947 1.00 97.31 416 ARG A O 1
ATOM 2978 N N . LEU A 1 417 ? -6.416 -5.982 26.468 1.00 96.88 417 LEU A N 1
ATOM 2979 C CA . LEU A 1 417 ? -6.822 -7.165 27.211 1.00 96.88 417 LEU A CA 1
ATOM 2980 C C . LEU A 1 417 ? -5.695 -7.600 28.152 1.00 96.88 417 LEU A C 1
ATOM 2982 O O . LEU A 1 417 ? -4.525 -7.591 27.769 1.00 96.88 417 LEU A O 1
ATOM 2986 N N . ASP A 1 418 ? -6.052 -7.967 29.378 1.00 94.31 418 ASP A N 1
ATOM 2987 C CA . ASP A 1 418 ? -5.159 -8.692 30.278 1.00 94.31 418 ASP A CA 1
ATOM 2988 C C . ASP A 1 418 ? -5.120 -10.198 29.948 1.00 94.31 418 ASP A C 1
ATOM 2990 O O . ASP A 1 418 ? -5.841 -10.689 29.074 1.00 94.31 418 ASP A O 1
ATOM 2994 N N . ASP A 1 419 ? -4.294 -10.956 30.674 1.00 90.06 419 ASP A N 1
ATOM 2995 C CA . ASP A 1 419 ? -4.130 -12.406 30.480 1.00 90.06 419 ASP A CA 1
ATOM 2996 C C . ASP A 1 419 ? -5.424 -13.215 30.708 1.00 90.06 419 ASP A C 1
ATOM 2998 O O . ASP A 1 419 ? -5.512 -14.384 30.323 1.00 90.06 419 ASP A O 1
ATOM 3002 N N . LEU A 1 420 ? -6.426 -12.620 31.363 1.00 91.69 420 LEU A N 1
ATOM 3003 C CA . LEU A 1 420 ? -7.736 -13.220 31.617 1.00 91.69 420 LEU A CA 1
ATOM 3004 C C . LEU A 1 420 ? -8.783 -12.790 30.578 1.00 91.69 420 LEU A C 1
ATOM 3006 O O . LEU A 1 420 ? -9.927 -13.244 30.649 1.00 91.69 420 LEU A O 1
ATOM 3010 N N . GLY A 1 421 ? -8.406 -11.943 29.617 1.00 89.81 421 GLY A N 1
ATOM 3011 C CA . GLY A 1 421 ? -9.294 -11.392 28.599 1.00 89.81 421 GLY A CA 1
ATOM 3012 C C . GLY A 1 421 ? -10.177 -10.248 29.101 1.00 89.81 421 GLY A C 1
ATOM 3013 O O . GLY A 1 421 ? -11.168 -9.926 28.447 1.00 89.81 421 GLY A O 1
ATOM 3014 N N . ALA A 1 422 ? -9.863 -9.641 30.247 1.00 94.69 422 ALA A N 1
ATOM 3015 C CA . ALA A 1 422 ? -10.561 -8.460 30.738 1.00 94.69 422 ALA A CA 1
ATOM 3016 C C . ALA A 1 422 ? -9.936 -7.179 30.173 1.00 94.69 422 ALA A C 1
ATOM 3018 O O . ALA A 1 422 ? -8.719 -7.059 30.037 1.00 94.69 422 ALA A O 1
ATOM 3019 N N . THR A 1 423 ? -10.778 -6.196 29.862 1.00 96.62 423 THR A N 1
ATOM 3020 C CA . THR A 1 423 ? -10.323 -4.888 29.386 1.00 96.62 423 THR A CA 1
ATOM 3021 C C . THR A 1 423 ? -9.729 -4.067 30.527 1.00 96.62 423 THR A C 1
ATOM 3023 O O . THR A 1 423 ? -10.388 -3.826 31.541 1.00 96.62 423 THR A O 1
ATOM 3026 N N . VAL A 1 424 ? -8.506 -3.585 30.330 1.00 96.88 424 VAL A N 1
ATOM 3027 C CA . VAL A 1 424 ? -7.777 -2.720 31.263 1.00 96.88 424 VAL A CA 1
ATOM 3028 C C . VAL A 1 424 ? -7.194 -1.515 30.528 1.00 96.88 424 VAL A C 1
ATOM 3030 O O . VAL A 1 424 ? -6.924 -1.574 29.327 1.00 96.88 424 VAL A O 1
ATOM 3033 N N . GLU A 1 425 ? -6.989 -0.407 31.243 1.00 97.31 425 GLU A N 1
ATOM 3034 C CA . GLU A 1 425 ? -6.223 0.718 30.698 1.00 97.31 425 GLU A CA 1
ATOM 3035 C C . GLU A 1 425 ? -4.775 0.288 30.446 1.00 97.31 425 GLU A C 1
ATOM 3037 O O . GLU A 1 425 ? -4.140 -0.347 31.293 1.00 97.31 425 GLU A O 1
ATOM 3042 N N . ASN A 1 426 ? -4.243 0.650 29.284 1.00 97.06 426 ASN A N 1
ATOM 3043 C CA . ASN A 1 426 ? -2.855 0.392 28.939 1.00 97.06 426 ASN A CA 1
ATOM 3044 C C . ASN A 1 426 ? -2.003 1.584 29.377 1.00 97.06 426 ASN A C 1
ATOM 3046 O O . ASN A 1 426 ? -1.917 2.588 28.671 1.00 97.06 426 ASN A O 1
ATOM 3050 N N . ARG A 1 427 ? -1.416 1.490 30.571 1.00 96.94 427 ARG A N 1
ATOM 3051 C CA . ARG A 1 427 ? -0.605 2.555 31.165 1.00 96.94 427 ARG A CA 1
ATOM 3052 C C . ARG A 1 427 ? 0.810 2.079 31.464 1.00 96.94 427 ARG A C 1
ATOM 3054 O O . ARG A 1 427 ? 0.988 0.952 31.924 1.00 96.94 427 ARG A O 1
ATOM 3061 N N . ASP A 1 428 ? 1.783 2.958 31.250 1.00 94.00 428 ASP A N 1
ATOM 3062 C CA . ASP A 1 428 ? 3.159 2.775 31.708 1.00 94.00 428 ASP A CA 1
ATOM 3063 C C . ASP A 1 428 ? 3.316 3.138 33.201 1.00 94.00 428 ASP A C 1
ATOM 3065 O O . ASP A 1 428 ? 2.365 3.534 33.883 1.00 94.00 428 ASP A O 1
ATOM 3069 N N . GLU A 1 429 ? 4.537 3.019 33.731 1.00 91.75 429 GLU A N 1
ATOM 3070 C CA . GLU A 1 429 ? 4.842 3.368 35.128 1.00 91.75 429 GLU A CA 1
ATOM 3071 C C . GLU A 1 429 ? 4.615 4.859 35.451 1.00 91.75 429 GLU A C 1
ATOM 3073 O O . GLU A 1 429 ? 4.422 5.214 36.617 1.00 91.75 429 GLU A O 1
ATOM 3078 N N . ALA A 1 430 ? 4.628 5.733 34.441 1.00 92.12 430 ALA A N 1
ATOM 3079 C CA . ALA A 1 430 ? 4.383 7.167 34.574 1.00 92.12 430 ALA A CA 1
ATOM 3080 C C . ALA A 1 430 ? 2.889 7.534 34.461 1.00 92.12 430 ALA A C 1
ATOM 3082 O O . ALA A 1 430 ? 2.525 8.690 34.695 1.00 92.12 430 ALA A O 1
ATOM 3083 N N . GLY A 1 431 ? 2.020 6.571 34.140 1.00 92.88 431 GLY A N 1
ATOM 3084 C CA . GLY A 1 431 ? 0.589 6.780 33.919 1.00 92.88 431 GLY A CA 1
ATOM 3085 C C . GLY A 1 431 ? 0.238 7.311 32.524 1.00 92.88 431 GLY A C 1
ATOM 3086 O O . GLY A 1 431 ? -0.923 7.657 32.290 1.00 92.88 431 GLY A O 1
ATOM 3087 N N . ALA A 1 432 ? 1.199 7.378 31.599 1.00 95.81 432 ALA A N 1
ATOM 3088 C CA . ALA A 1 432 ? 0.947 7.657 30.187 1.00 95.81 432 ALA A CA 1
ATOM 3089 C C . ALA A 1 432 ? 0.506 6.376 29.464 1.00 95.81 432 ALA A C 1
ATOM 3091 O O . ALA A 1 432 ? 0.614 5.282 30.014 1.00 95.81 432 ALA A O 1
ATOM 3092 N N . VAL A 1 433 ? -0.043 6.493 28.251 1.00 96.88 433 VAL A N 1
ATOM 3093 C CA . VAL A 1 433 ? -0.351 5.302 27.445 1.00 96.88 433 VAL A CA 1
ATOM 3094 C C . VAL A 1 433 ? 0.955 4.655 26.993 1.00 96.88 433 VAL A C 1
ATOM 3096 O O . VAL A 1 433 ? 1.804 5.328 26.413 1.00 96.88 433 VAL A O 1
ATOM 3099 N N . ASP A 1 434 ? 1.111 3.355 27.243 1.00 96.50 434 ASP A N 1
ATOM 3100 C CA . ASP A 1 434 ? 2.311 2.622 26.837 1.00 96.50 434 ASP A CA 1
ATOM 3101 C C . ASP A 1 434 ? 2.249 2.263 25.345 1.00 96.50 434 ASP A C 1
ATOM 3103 O O . ASP A 1 434 ? 1.578 1.309 24.942 1.00 96.50 434 ASP A O 1
ATOM 3107 N N . THR A 1 435 ? 2.950 3.043 24.522 1.00 95.38 435 THR A N 1
ATOM 3108 C CA . THR A 1 435 ? 3.041 2.859 23.065 1.00 95.38 435 THR A CA 1
ATOM 3109 C C . THR A 1 435 ? 4.328 2.155 22.622 1.00 95.38 435 THR A C 1
ATOM 3111 O O . THR A 1 435 ? 4.632 2.118 21.423 1.00 95.38 435 THR A O 1
ATOM 3114 N N . SER A 1 436 ? 5.090 1.594 23.569 1.00 94.50 436 SER A N 1
ATOM 3115 C CA . SER A 1 436 ? 6.373 0.943 23.297 1.00 94.50 436 SER A CA 1
ATOM 3116 C C . SER A 1 436 ? 6.236 -0.263 22.366 1.00 94.50 436 SER A C 1
ATOM 3118 O O . SER A 1 436 ? 5.211 -0.947 22.346 1.00 94.50 436 SER A O 1
ATOM 3120 N N . ASP A 1 437 ? 7.300 -0.558 21.616 1.00 92.56 437 ASP A N 1
ATOM 3121 C CA . ASP A 1 437 ? 7.320 -1.689 20.680 1.00 92.56 437 ASP A CA 1
ATOM 3122 C C . ASP A 1 437 ? 7.088 -3.031 21.389 1.00 92.56 437 ASP A C 1
ATOM 3124 O O . ASP A 1 437 ? 6.420 -3.906 20.846 1.00 92.56 437 ASP A O 1
ATOM 3128 N N . ALA A 1 438 ? 7.580 -3.175 22.627 1.00 92.69 438 ALA A N 1
ATOM 3129 C CA . ALA A 1 438 ? 7.361 -4.369 23.443 1.00 92.69 438 ALA A CA 1
ATOM 3130 C C . ALA A 1 438 ? 5.871 -4.566 23.760 1.00 92.69 438 ALA A C 1
ATOM 3132 O O . ALA A 1 438 ? 5.309 -5.624 23.486 1.00 92.69 438 ALA A O 1
ATOM 3133 N N . THR A 1 439 ? 5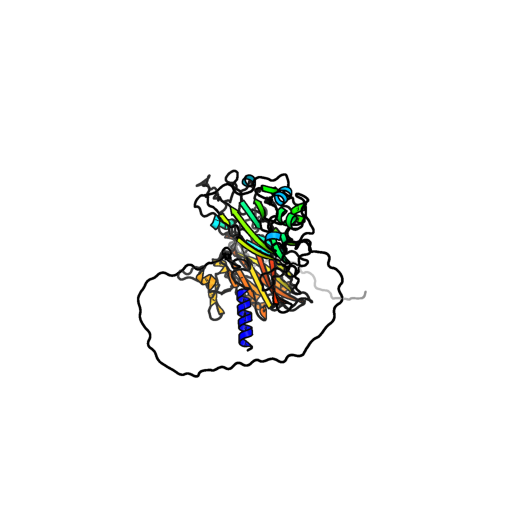.204 -3.520 24.258 1.00 93.56 439 THR A N 1
ATOM 3134 C CA . THR A 1 439 ? 3.764 -3.574 24.536 1.00 93.56 439 THR A CA 1
ATOM 3135 C C . THR A 1 439 ? 2.953 -3.771 23.262 1.00 93.56 439 THR A C 1
ATOM 3137 O O . THR A 1 439 ? 1.980 -4.522 23.266 1.00 93.56 439 THR A O 1
ATOM 3140 N N . ARG A 1 440 ? 3.367 -3.164 22.147 1.00 92.75 440 ARG A N 1
ATOM 3141 C CA . ARG A 1 440 ? 2.714 -3.340 20.847 1.00 92.75 440 ARG A CA 1
ATOM 3142 C C . ARG A 1 440 ? 2.791 -4.784 20.336 1.00 92.75 440 ARG A C 1
ATOM 3144 O O . ARG A 1 440 ? 1.798 -5.284 19.813 1.00 92.75 440 ARG A O 1
ATOM 3151 N N . ALA A 1 441 ? 3.938 -5.443 20.496 1.00 88.94 441 ALA A N 1
ATOM 3152 C CA . ALA A 1 441 ? 4.152 -6.817 20.044 1.00 88.94 441 ALA A CA 1
ATOM 3153 C C . ALA A 1 441 ? 3.373 -7.848 20.881 1.00 88.94 441 ALA A C 1
ATOM 3155 O O . ALA A 1 441 ? 2.802 -8.791 20.325 1.00 88.94 441 ALA A O 1
ATOM 3156 N N . ASP A 1 442 ? 3.322 -7.652 22.201 1.00 88.19 442 ASP A N 1
ATOM 3157 C CA . ASP A 1 442 ? 2.785 -8.651 23.131 1.00 88.19 442 ASP A CA 1
ATOM 3158 C C . ASP A 1 442 ? 1.288 -8.471 23.428 1.00 88.19 442 ASP A C 1
ATOM 3160 O O . ASP A 1 442 ? 0.583 -9.447 23.701 1.00 88.19 442 ASP A O 1
ATOM 3164 N N . ALA A 1 443 ? 0.770 -7.240 23.378 1.00 92.38 443 ALA A N 1
ATOM 3165 C CA . ALA A 1 443 ? -0.606 -6.960 23.767 1.00 92.38 443 ALA A CA 1
ATOM 3166 C C . ALA A 1 443 ? -1.625 -7.195 22.636 1.00 92.38 443 ALA A C 1
ATOM 3168 O O . ALA A 1 443 ? -1.335 -7.224 21.434 1.00 92.38 443 ALA A O 1
ATOM 3169 N N . ARG A 1 444 ? -2.887 -7.318 23.048 1.00 95.31 444 ARG A N 1
ATOM 3170 C CA . ARG A 1 444 ? -4.052 -7.128 22.181 1.00 95.31 444 ARG A CA 1
ATOM 3171 C C . ARG A 1 444 ? -4.854 -5.954 22.710 1.00 95.31 444 ARG A C 1
ATOM 3173 O O . ARG A 1 444 ? -5.222 -5.933 23.883 1.00 95.31 444 ARG A O 1
ATOM 3180 N N . PHE A 1 445 ? -5.091 -4.981 21.848 1.00 97.75 445 PHE A N 1
ATOM 3181 C CA . PHE A 1 445 ? -5.817 -3.760 22.157 1.00 97.75 445 PHE A CA 1
ATOM 3182 C C . PHE A 1 445 ? -7.308 -3.958 21.909 1.00 97.75 445 PHE A C 1
ATOM 3184 O O . PHE A 1 445 ? -7.711 -4.853 21.167 1.00 97.75 445 PHE A O 1
ATOM 3191 N N . VAL A 1 446 ? -8.138 -3.156 22.563 1.00 97.81 446 VAL A N 1
ATOM 3192 C CA . VAL A 1 446 ? -9.594 -3.206 22.396 1.00 97.81 446 VAL A CA 1
ATOM 3193 C C . VAL A 1 446 ? -10.179 -1.826 22.657 1.00 97.81 446 VAL A C 1
ATOM 3195 O O . VAL A 1 446 ? -9.791 -1.165 23.615 1.00 97.81 446 VAL A O 1
ATOM 3198 N N . GLY A 1 447 ? -11.111 -1.377 21.819 1.00 97.19 447 GLY A N 1
ATOM 3199 C CA . GLY A 1 447 ? -11.791 -0.102 22.023 1.00 97.19 447 GLY A CA 1
ATOM 3200 C C . GLY A 1 447 ? -12.779 -0.164 23.178 1.00 97.19 447 GLY A C 1
ATOM 3201 O O . GLY A 1 447 ? -13.543 -1.123 23.303 1.00 97.19 447 GLY A O 1
ATOM 3202 N N . VAL A 1 448 ? -12.804 0.888 23.992 1.00 96.50 448 VAL A N 1
ATOM 3203 C CA . VAL A 1 448 ? -13.851 1.114 24.989 1.00 96.50 448 VAL A CA 1
ATOM 3204 C C . VAL A 1 448 ? -14.731 2.257 24.487 1.00 96.50 448 VAL A C 1
ATOM 3206 O O . VAL A 1 448 ? -14.244 3.392 24.427 1.00 96.50 448 VAL A O 1
ATOM 3209 N N . PRO A 1 449 ? -16.007 1.987 24.138 1.00 94.56 449 PRO A N 1
ATOM 3210 C CA . PRO A 1 449 ? -16.905 2.991 23.580 1.00 94.56 449 PRO A CA 1
ATOM 3211 C C . PRO A 1 449 ? -16.902 4.292 24.385 1.00 94.56 449 PRO A C 1
ATOM 3213 O O . PRO A 1 449 ? -17.042 4.283 25.612 1.00 94.56 449 PRO A O 1
ATOM 3216 N N . GLY A 1 450 ? -16.651 5.400 23.689 1.00 89.75 450 GLY A N 1
ATOM 3217 C CA . GLY A 1 450 ? -16.618 6.749 24.263 1.00 89.75 450 GLY A CA 1
ATOM 3218 C C . GLY A 1 450 ? -15.402 7.072 25.142 1.00 89.75 450 GLY A C 1
ATOM 3219 O O . GLY A 1 450 ? -15.315 8.189 25.645 1.00 89.75 450 GLY A O 1
ATOM 3220 N N . LYS A 1 451 ? -14.457 6.141 25.346 1.00 90.94 451 LYS A N 1
ATOM 3221 C CA . LYS A 1 451 ? -13.291 6.353 26.227 1.00 90.94 451 LYS A CA 1
ATOM 3222 C C . LYS A 1 451 ? -11.929 6.271 25.541 1.00 90.94 451 LYS A C 1
ATOM 3224 O O . LYS A 1 451 ? -10.977 6.831 26.079 1.00 90.94 451 LYS A O 1
ATOM 3229 N N . GLY A 1 452 ? -11.806 5.564 24.419 1.00 90.56 452 GLY A N 1
ATOM 3230 C CA . GLY A 1 452 ? -10.549 5.434 23.673 1.00 90.56 452 GLY A CA 1
ATOM 3231 C C . GLY A 1 452 ? -10.365 4.056 23.040 1.00 90.56 452 GLY A C 1
ATOM 3232 O O . GLY A 1 452 ? -11.119 3.124 23.322 1.00 90.56 452 GLY A O 1
ATOM 3233 N N . GLY A 1 453 ? -9.342 3.926 22.195 1.00 95.69 453 GLY A N 1
ATOM 3234 C CA . GLY A 1 453 ? -9.163 2.779 21.307 1.00 95.69 453 GLY A CA 1
ATOM 3235 C C . GLY A 1 453 ? -10.149 2.790 20.136 1.00 95.69 453 GLY A C 1
ATOM 3236 O O . GLY A 1 453 ? -11.155 3.502 20.142 1.00 95.69 453 GLY A O 1
ATOM 3237 N N . ALA A 1 454 ? -9.864 1.992 19.113 1.00 97.25 454 ALA A N 1
ATOM 3238 C CA . ALA A 1 454 ? -10.780 1.810 17.998 1.00 97.25 454 ALA A CA 1
ATOM 3239 C C . ALA A 1 454 ? -11.877 0.804 18.349 1.00 97.25 454 ALA A C 1
ATOM 3241 O O . ALA A 1 454 ? -11.619 -0.284 18.865 1.00 97.25 454 ALA A O 1
ATOM 3242 N N . VAL A 1 455 ? -13.119 1.147 18.034 1.00 97.88 455 VAL A N 1
ATOM 3243 C CA . VAL A 1 455 ? -14.269 0.267 18.232 1.00 97.88 455 VAL A CA 1
ATOM 3244 C C . VAL A 1 455 ? -14.437 -0.586 16.979 1.00 97.88 455 VAL A C 1
ATOM 3246 O O . VAL A 1 455 ? -14.933 -0.125 15.951 1.00 97.88 455 VAL A O 1
ATOM 3249 N N . VAL A 1 456 ? -13.991 -1.839 17.069 1.00 98.12 456 VAL A N 1
ATOM 3250 C CA . VAL A 1 456 ? -14.126 -2.853 16.016 1.00 98.12 456 VAL A CA 1
ATOM 3251 C C . VAL A 1 456 ? -15.273 -3.789 16.373 1.00 98.12 456 VAL A C 1
ATOM 3253 O O . VAL A 1 456 ? -15.264 -4.355 17.458 1.00 98.12 456 VAL A O 1
ATOM 3256 N N . LEU A 1 457 ? -16.245 -3.999 15.489 1.00 97.88 457 LEU A N 1
ATOM 3257 C CA . LEU A 1 457 ? -17.417 -4.843 15.753 1.00 97.88 457 LEU A CA 1
ATOM 3258 C C . LEU A 1 457 ? -17.667 -5.805 14.588 1.00 97.88 457 LEU A C 1
ATOM 3260 O O . LEU A 1 457 ? -17.585 -5.404 13.428 1.00 97.88 457 LEU A O 1
ATOM 3264 N N . ASP A 1 458 ? -18.051 -7.050 14.884 1.00 97.06 458 ASP A N 1
ATOM 3265 C CA . ASP A 1 458 ? -18.724 -7.905 13.899 1.00 97.06 458 ASP A CA 1
ATOM 3266 C C . ASP A 1 458 ? -20.222 -7.581 13.904 1.00 97.06 458 ASP A C 1
ATOM 3268 O O . ASP A 1 458 ? -20.948 -7.888 14.851 1.00 97.06 458 ASP A O 1
ATOM 3272 N N . VAL A 1 459 ? -20.683 -6.946 12.829 1.00 97.38 459 VAL A N 1
ATOM 3273 C CA . VAL A 1 459 ? -22.066 -6.475 12.666 1.00 97.38 459 VAL A CA 1
ATOM 3274 C C . VAL A 1 459 ? -22.830 -7.314 11.645 1.00 97.38 459 VAL A C 1
ATOM 3276 O O . VAL A 1 459 ? -23.872 -6.901 11.127 1.00 97.38 459 VAL A O 1
ATOM 3279 N N . THR A 1 460 ? -22.339 -8.518 11.347 1.00 96.12 460 THR A N 1
ATOM 3280 C CA . THR A 1 460 ? -22.925 -9.425 10.349 1.00 96.12 460 THR A CA 1
ATOM 3281 C C . THR A 1 460 ? -24.377 -9.764 10.652 1.00 96.12 460 THR A C 1
ATOM 3283 O O . THR A 1 460 ? -25.190 -9.815 9.732 1.00 96.12 460 THR A O 1
ATOM 3286 N N . ALA A 1 461 ? -24.712 -9.947 11.931 1.00 95.44 461 ALA A N 1
ATOM 3287 C CA . ALA A 1 461 ? -26.065 -10.276 12.375 1.00 95.44 461 ALA A CA 1
ATOM 3288 C C . ALA A 1 461 ? -27.031 -9.075 12.376 1.00 95.44 461 ALA A C 1
ATOM 3290 O O . ALA A 1 461 ? -28.237 -9.275 12.520 1.00 95.44 461 ALA A O 1
ATOM 3291 N N . LEU A 1 462 ? -26.523 -7.847 12.224 1.00 97.00 462 LEU A N 1
ATOM 3292 C CA . LEU A 1 462 ? -27.337 -6.635 12.196 1.00 97.00 462 LEU A CA 1
ATOM 3293 C C . LEU A 1 462 ? -27.884 -6.363 10.790 1.00 97.00 462 LEU A C 1
ATOM 3295 O O . LEU A 1 462 ? -27.203 -6.588 9.787 1.00 97.00 462 LEU A O 1
ATOM 3299 N N . THR A 1 463 ? -29.105 -5.837 10.739 1.00 94.69 463 THR A N 1
ATOM 3300 C CA . THR A 1 463 ? -29.712 -5.264 9.524 1.00 94.69 463 THR A CA 1
ATOM 3301 C C . THR A 1 463 ? -29.026 -3.957 9.127 1.00 94.69 463 THR A C 1
ATOM 3303 O O . THR A 1 463 ? -28.372 -3.322 9.957 1.00 94.69 463 THR A O 1
ATOM 3306 N N . ASP A 1 464 ? -29.184 -3.525 7.876 1.00 91.81 464 ASP A N 1
ATOM 3307 C CA . ASP A 1 464 ? -28.597 -2.260 7.424 1.00 91.81 464 ASP A CA 1
ATOM 3308 C C . ASP A 1 464 ? -29.206 -1.058 8.179 1.00 91.81 464 ASP A C 1
ATOM 3310 O O . ASP A 1 464 ? -28.484 -0.119 8.512 1.00 91.81 464 ASP A O 1
ATOM 3314 N N . GLU A 1 465 ? -30.486 -1.120 8.576 1.00 92.31 465 GLU A N 1
ATOM 3315 C CA . GLU A 1 465 ? -31.106 -0.101 9.434 1.00 92.31 465 GLU A CA 1
ATOM 3316 C C . GLU A 1 465 ? -30.471 -0.045 10.828 1.00 92.31 465 GLU A C 1
ATOM 3318 O O . GLU A 1 465 ? -30.215 1.041 11.340 1.00 92.31 465 GLU A O 1
ATOM 3323 N N . GLN A 1 466 ? -30.183 -1.197 11.444 1.00 95.50 466 GLN A N 1
ATOM 3324 C CA . GLN A 1 466 ? -29.489 -1.236 12.737 1.00 95.50 466 GLN A CA 1
ATOM 3325 C C . GLN A 1 466 ? -28.048 -0.733 12.617 1.00 95.50 466 GLN A C 1
ATOM 3327 O O . GLN A 1 466 ? -27.582 -0.001 13.489 1.00 95.50 466 GLN A O 1
ATOM 3332 N N . ARG A 1 467 ? -27.348 -1.080 11.530 1.00 94.75 467 ARG A N 1
ATOM 3333 C CA . ARG A 1 467 ? -25.979 -0.606 11.275 1.00 94.75 467 ARG A CA 1
ATOM 3334 C C . ARG A 1 467 ? -25.915 0.909 11.129 1.00 94.75 467 ARG A C 1
ATOM 3336 O O . ARG A 1 467 ? -24.997 1.518 11.662 1.00 94.75 467 ARG A O 1
ATOM 3343 N N . ALA A 1 468 ? -26.913 1.517 10.491 1.00 90.81 468 ALA A N 1
ATOM 3344 C CA . ALA A 1 468 ? -27.011 2.970 10.363 1.00 90.81 468 ALA A CA 1
ATOM 3345 C C . ALA A 1 468 ? -27.225 3.699 11.707 1.00 90.81 468 ALA A C 1
ATOM 3347 O O . ALA A 1 468 ? -27.036 4.910 11.777 1.00 90.81 468 ALA A O 1
ATOM 3348 N N . THR A 1 469 ? -27.627 2.981 12.763 1.00 92.25 469 THR A N 1
ATOM 3349 C CA . THR A 1 469 ? -27.810 3.530 14.120 1.00 92.25 469 THR A CA 1
ATOM 3350 C C . THR A 1 469 ? -26.632 3.275 15.059 1.00 92.25 469 THR A C 1
ATOM 3352 O O . THR A 1 469 ? -26.715 3.636 16.229 1.00 92.25 469 THR A O 1
ATOM 3355 N N . LEU A 1 470 ? -25.560 2.628 14.586 1.00 95.31 470 LEU A N 1
ATOM 3356 C CA . LEU A 1 470 ? -24.390 2.351 15.417 1.00 95.31 470 LEU A CA 1
ATOM 3357 C C . LEU A 1 470 ? -23.712 3.655 15.839 1.00 95.31 470 LEU A C 1
ATOM 3359 O O . LEU A 1 470 ? -23.339 4.470 14.998 1.00 95.31 470 LEU A O 1
ATOM 3363 N N . ASP A 1 471 ? -23.503 3.800 17.144 1.00 93.69 471 ASP A N 1
ATOM 3364 C CA . ASP A 1 471 ? -22.722 4.880 17.733 1.00 93.69 471 ASP A CA 1
ATOM 3365 C C . ASP A 1 471 ? -21.527 4.278 18.499 1.00 93.69 471 ASP A C 1
ATOM 3367 O O . ASP A 1 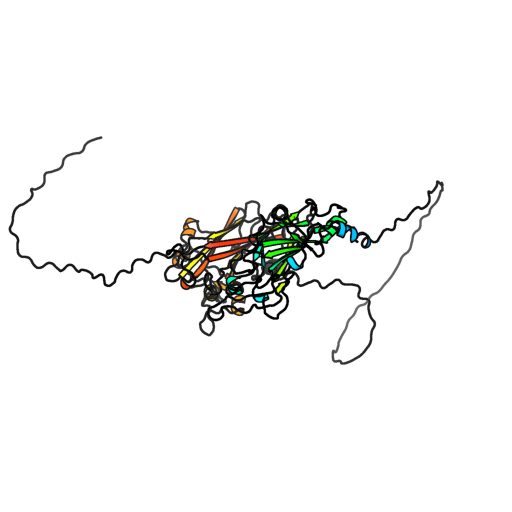471 ? -21.727 3.607 19.517 1.00 93.69 471 ASP A O 1
ATOM 3371 N N . PRO A 1 472 ? -20.279 4.489 18.037 1.00 94.12 472 PRO A N 1
ATOM 3372 C CA . PRO A 1 472 ? -19.076 4.023 18.729 1.00 94.12 472 PRO A CA 1
ATOM 3373 C C . PRO A 1 472 ? -18.877 4.622 20.123 1.00 94.12 472 PRO A C 1
ATOM 3375 O O . PRO A 1 472 ? -18.049 4.114 20.878 1.00 94.12 472 PRO A O 1
ATOM 3378 N N . ALA A 1 473 ? -19.567 5.711 20.465 1.00 94.12 473 ALA A N 1
ATOM 3379 C CA . ALA A 1 473 ? -19.470 6.341 21.774 1.00 94.12 473 ALA A CA 1
ATOM 3380 C C . ALA A 1 473 ? -20.448 5.744 22.805 1.00 94.12 473 ALA A C 1
ATOM 3382 O O . ALA A 1 473 ? -20.175 5.813 24.005 1.00 94.12 473 ALA A O 1
ATOM 3383 N N . ASP A 1 474 ? -21.550 5.123 22.366 1.00 94.31 474 ASP A N 1
ATOM 3384 C CA . ASP A 1 474 ? -22.620 4.638 23.246 1.00 94.31 474 ASP A CA 1
ATOM 3385 C C . ASP A 1 474 ? -22.513 3.127 23.516 1.00 94.31 474 ASP A C 1
ATOM 3387 O O . ASP A 1 474 ? -23.068 2.282 22.810 1.00 94.31 474 ASP A O 1
ATOM 3391 N N . ALA A 1 475 ? -21.826 2.776 24.607 1.00 94.00 475 ALA A N 1
ATOM 3392 C CA . ALA A 1 475 ? -21.705 1.389 25.059 1.00 94.00 475 ALA A CA 1
ATOM 3393 C C . ALA A 1 475 ? -23.065 0.701 25.288 1.00 94.00 475 ALA A C 1
ATOM 3395 O O . ALA A 1 475 ? -23.199 -0.493 25.016 1.00 94.00 475 ALA A O 1
ATOM 3396 N N . GLY A 1 476 ? -24.066 1.434 25.788 1.00 94.31 476 GLY A N 1
ATOM 3397 C CA . GLY A 1 476 ? -25.382 0.879 26.100 1.00 94.31 476 GLY A CA 1
ATOM 3398 C C . GLY A 1 476 ? -26.171 0.539 24.838 1.00 94.31 476 GLY A C 1
ATOM 3399 O O . GLY A 1 476 ? -26.824 -0.505 24.785 1.00 94.31 476 GLY A O 1
ATOM 3400 N N . ALA A 1 477 ? -26.071 1.377 23.802 1.00 93.25 477 ALA A N 1
ATOM 3401 C CA . ALA A 1 477 ? -26.662 1.099 22.495 1.00 93.25 477 ALA A CA 1
ATOM 3402 C C . ALA A 1 477 ? -26.024 -0.131 21.828 1.00 93.25 477 ALA A C 1
ATOM 3404 O O . ALA A 1 477 ? -26.742 -0.988 21.306 1.00 93.25 477 ALA A O 1
ATOM 3405 N N . LEU A 1 478 ? -24.694 -0.262 21.893 1.00 95.62 478 LEU A N 1
ATOM 3406 C CA . LEU A 1 478 ? -23.981 -1.428 21.360 1.00 95.62 478 LEU A CA 1
ATOM 3407 C C . LEU A 1 478 ? -24.361 -2.723 22.101 1.00 95.62 478 LEU A C 1
ATOM 3409 O O . LEU A 1 478 ? -24.670 -3.732 21.462 1.00 95.62 478 LEU A O 1
ATOM 3413 N N . GLU A 1 479 ? -24.434 -2.685 23.435 1.00 94.56 479 GLU A N 1
ATOM 3414 C CA . GLU A 1 479 ? -24.875 -3.827 24.249 1.00 94.56 479 GLU A CA 1
ATOM 3415 C C . GLU A 1 479 ? -26.329 -4.218 23.940 1.00 94.56 479 GLU A C 1
ATOM 3417 O O . GLU A 1 479 ? -26.637 -5.403 23.797 1.00 94.56 479 GLU A O 1
ATOM 3422 N N . ALA A 1 480 ? -27.223 -3.239 23.758 1.00 95.19 480 ALA A N 1
ATOM 3423 C CA . ALA A 1 480 ? -28.618 -3.484 23.388 1.00 95.19 480 ALA A CA 1
ATOM 3424 C C . ALA A 1 480 ? -28.767 -4.144 22.005 1.00 95.19 480 ALA A C 1
ATOM 3426 O O . ALA A 1 480 ? -29.716 -4.901 21.781 1.00 95.19 480 ALA A O 1
ATOM 3427 N N . LEU A 1 481 ? -27.827 -3.886 21.092 1.00 96.19 481 LEU A N 1
ATOM 3428 C CA . LEU A 1 481 ? -27.724 -4.554 19.791 1.00 96.19 481 LEU A CA 1
ATOM 3429 C C . LEU A 1 481 ? -27.013 -5.916 19.869 1.00 96.19 481 LEU A C 1
ATOM 3431 O O . LEU A 1 481 ? -26.981 -6.641 18.874 1.00 96.19 481 LEU A O 1
ATOM 3435 N N . GLY A 1 482 ? -26.479 -6.290 21.036 1.00 95.31 482 GLY A N 1
ATOM 3436 C CA . GLY A 1 482 ? -25.791 -7.560 21.259 1.00 95.31 482 GLY A CA 1
ATOM 3437 C C . GLY A 1 482 ? -24.426 -7.649 20.579 1.00 95.31 482 GLY A C 1
ATOM 3438 O O . GLY A 1 482 ? -23.971 -8.756 20.292 1.00 95.31 482 GLY A O 1
ATOM 3439 N N . VAL A 1 483 ? -23.787 -6.510 20.299 1.00 95.88 483 VAL A N 1
ATOM 3440 C CA . VAL A 1 483 ? -22.448 -6.446 19.701 1.00 95.88 483 VAL A CA 1
ATOM 3441 C C . VAL A 1 483 ? -21.423 -5.996 20.737 1.00 95.88 483 VAL A C 1
ATOM 3443 O O . VAL A 1 483 ? -21.690 -5.130 21.566 1.00 95.88 483 VAL A O 1
ATOM 3446 N N . SER A 1 484 ? -20.233 -6.589 20.690 1.00 93.69 484 SER A N 1
ATOM 3447 C CA . SER A 1 484 ? -19.126 -6.283 21.600 1.00 93.69 484 SER A CA 1
ATOM 3448 C C . SER A 1 484 ? -17.849 -5.975 20.817 1.00 93.69 484 SER A C 1
ATOM 3450 O O . SER A 1 484 ? -17.613 -6.639 19.802 1.00 93.69 484 SER A O 1
ATOM 3452 N N . PRO A 1 485 ? -17.007 -5.036 21.291 1.00 96.69 485 PRO A N 1
ATOM 3453 C CA . PRO A 1 485 ? -15.720 -4.748 20.672 1.00 96.69 485 PRO A CA 1
ATOM 3454 C C . PRO A 1 485 ? -14.840 -5.993 20.511 1.00 96.69 485 PRO A C 1
ATOM 3456 O O . PRO A 1 485 ? -14.629 -6.749 21.459 1.00 96.69 485 PRO A O 1
ATOM 3459 N N . LEU A 1 486 ? -14.321 -6.187 19.302 1.00 96.69 486 LEU A N 1
ATOM 3460 C CA . LEU A 1 486 ? -13.318 -7.190 18.978 1.00 96.69 486 LEU A CA 1
ATOM 3461 C C . LEU A 1 486 ? -11.919 -6.659 19.314 1.00 96.69 486 LEU A C 1
ATOM 3463 O O . LEU A 1 486 ? -11.647 -5.471 19.107 1.00 96.69 486 LEU A O 1
ATOM 3467 N N . PRO A 1 487 ? -11.010 -7.523 19.793 1.00 96.00 487 PRO A N 1
ATOM 3468 C CA . PRO A 1 487 ? -9.624 -7.140 19.977 1.00 96.00 487 PRO A CA 1
ATOM 3469 C C . PRO A 1 487 ? -8.899 -6.967 18.639 1.00 96.00 487 PRO A C 1
ATOM 3471 O O . PRO A 1 487 ? -9.228 -7.609 17.639 1.00 96.00 487 PRO A O 1
ATOM 3474 N N . TYR A 1 488 ? -7.858 -6.144 18.653 1.00 96.44 488 TYR A N 1
ATOM 3475 C CA . TYR A 1 488 ? -6.991 -5.875 17.513 1.00 96.44 488 TYR A CA 1
ATOM 3476 C C . TYR A 1 488 ? -5.521 -5.764 17.935 1.00 96.44 488 TYR A C 1
ATOM 3478 O O . TYR A 1 488 ? -5.191 -5.562 19.105 1.00 96.44 488 TYR A O 1
ATOM 3486 N N . ALA A 1 489 ? -4.621 -5.913 16.970 1.00 95.62 489 ALA A N 1
ATOM 3487 C CA . ALA A 1 489 ? -3.217 -5.538 17.093 1.00 95.62 489 ALA A CA 1
ATOM 3488 C C . ALA A 1 489 ? -2.984 -4.159 16.457 1.00 95.62 489 ALA A C 1
ATOM 3490 O O . ALA A 1 489 ? -3.807 -3.684 15.673 1.00 95.62 489 ALA A O 1
ATOM 3491 N N . VAL A 1 490 ? -1.868 -3.519 16.795 1.00 93.12 490 VAL A N 1
ATOM 3492 C CA . VAL A 1 490 ? -1.419 -2.265 16.175 1.00 93.12 490 VAL A CA 1
ATOM 3493 C C . VAL A 1 490 ? -0.040 -2.527 15.577 1.00 93.12 490 VAL A C 1
ATOM 3495 O O . VAL A 1 490 ? 0.821 -3.069 16.262 1.00 93.12 490 VAL A O 1
ATOM 3498 N N . ALA A 1 491 ? 0.168 -2.201 14.307 1.00 87.69 491 ALA A N 1
ATOM 3499 C CA . ALA A 1 491 ? 1.454 -2.344 13.631 1.00 87.69 491 ALA A CA 1
ATOM 3500 C C . ALA A 1 491 ? 2.377 -1.143 13.909 1.00 87.69 491 ALA A C 1
ATOM 3502 O O . ALA A 1 491 ? 1.964 -0.146 14.501 1.00 87.69 491 ALA A O 1
ATOM 3503 N N . GLU A 1 492 ? 3.645 -1.242 13.506 1.00 82.50 492 GLU A N 1
ATOM 3504 C CA . GLU A 1 492 ? 4.651 -0.187 13.716 1.00 82.50 492 GLU A CA 1
ATOM 3505 C C . GLU A 1 492 ? 4.265 1.150 13.069 1.00 82.50 492 GLU A C 1
ATOM 3507 O O . GLU A 1 492 ? 4.491 2.208 13.650 1.00 82.50 492 GLU A O 1
ATOM 3512 N N . ASP A 1 493 ? 3.604 1.101 11.915 1.00 77.44 493 ASP A N 1
ATOM 3513 C CA . ASP A 1 493 ? 3.078 2.262 11.191 1.00 77.44 493 ASP A CA 1
ATOM 3514 C C . ASP A 1 493 ? 1.758 2.813 11.778 1.00 77.44 493 ASP A C 1
ATOM 3516 O O . ASP A 1 493 ? 1.160 3.725 11.208 1.00 77.44 493 ASP A O 1
ATOM 3520 N N . GLY A 1 494 ? 1.286 2.270 12.906 1.00 87.06 494 GLY A N 1
ATOM 3521 C CA . GLY A 1 494 ? 0.037 2.665 13.564 1.00 87.06 494 GLY A CA 1
ATOM 3522 C C . GLY A 1 494 ? -1.228 2.077 12.947 1.00 87.06 494 GLY A C 1
ATOM 3523 O O . GLY A 1 494 ? -2.336 2.417 13.362 1.00 87.06 494 GLY A O 1
ATOM 3524 N N . ARG A 1 495 ? -1.098 1.159 11.990 1.00 91.19 495 ARG A N 1
ATOM 3525 C CA . ARG A 1 495 ? -2.231 0.453 11.397 1.00 91.19 495 ARG A CA 1
ATOM 3526 C C . ARG A 1 495 ? -2.846 -0.538 12.381 1.00 91.19 495 ARG A C 1
ATOM 3528 O O . ARG A 1 495 ? -2.160 -1.363 12.981 1.00 91.19 495 ARG A O 1
ATOM 3535 N N . ILE A 1 496 ? -4.166 -0.512 12.495 1.00 94.31 496 ILE A N 1
ATOM 3536 C CA . ILE A 1 496 ? -4.940 -1.486 13.264 1.00 94.31 496 ILE A CA 1
ATOM 3537 C C . ILE A 1 496 ? -5.058 -2.773 12.462 1.00 94.31 496 ILE A C 1
ATOM 3539 O O . ILE A 1 496 ? -5.272 -2.713 11.255 1.00 94.31 496 ILE A O 1
ATOM 3543 N N . GLN A 1 497 ? -4.976 -3.926 13.122 1.00 94.56 497 GLN A N 1
ATOM 3544 C CA . GLN A 1 497 ? -5.118 -5.234 12.493 1.00 94.56 497 GLN A CA 1
ATOM 3545 C C . GLN A 1 497 ? -6.070 -6.138 13.275 1.00 94.56 497 GLN A C 1
ATOM 3547 O O . GLN A 1 497 ? -5.890 -6.399 14.465 1.00 94.56 497 GLN A O 1
ATOM 3552 N N . VAL A 1 498 ? -7.072 -6.652 12.574 1.00 94.06 498 VAL A N 1
ATOM 3553 C CA . VAL A 1 498 ? -8.103 -7.547 13.091 1.00 94.06 498 VAL A CA 1
ATOM 3554 C C . VAL A 1 498 ? -7.982 -8.860 12.340 1.00 94.06 498 VAL A C 1
ATOM 3556 O O . VAL A 1 498 ? -8.057 -8.882 11.113 1.00 94.06 498 VAL A O 1
ATOM 3559 N N . LEU A 1 499 ? -7.820 -9.957 13.074 1.00 91.56 499 LEU A N 1
ATOM 3560 C CA . LEU A 1 499 ? -7.800 -11.303 12.518 1.00 91.56 499 LEU A CA 1
ATOM 3561 C C . LEU A 1 499 ? -8.957 -12.099 13.114 1.00 91.56 499 LEU A C 1
ATOM 3563 O O . LEU A 1 499 ? -9.015 -12.322 14.321 1.00 91.56 499 LEU A O 1
ATOM 3567 N N . LEU A 1 500 ? -9.859 -12.546 12.250 1.00 90.25 500 LEU A N 1
ATOM 3568 C CA . LEU A 1 500 ? -10.870 -13.534 12.581 1.00 90.25 500 LEU A CA 1
ATOM 3569 C C . LEU A 1 500 ? -10.373 -14.907 12.133 1.00 90.25 500 LEU A C 1
ATOM 3571 O O . LEU A 1 500 ? -9.961 -15.091 10.979 1.00 90.25 500 LEU A O 1
ATOM 3575 N N . GLU A 1 501 ? -10.537 -15.902 13.004 1.00 87.00 501 GLU A N 1
ATOM 3576 C CA . GLU A 1 501 ? -10.280 -17.312 12.701 1.00 87.00 501 GLU A CA 1
ATOM 3577 C C . GLU A 1 501 ? -11.442 -18.216 13.141 1.00 87.00 501 GLU A C 1
ATOM 3579 O O . GLU A 1 501 ? -12.381 -17.804 13.823 1.00 87.00 501 GLU A O 1
ATOM 3584 N N . GLY A 1 502 ? -11.393 -19.487 12.736 1.00 84.94 502 GLY A N 1
ATOM 3585 C CA . GLY A 1 502 ? -12.350 -20.494 13.188 1.00 84.94 502 GLY A CA 1
ATOM 3586 C C . GLY A 1 502 ? -13.789 -20.211 12.744 1.00 84.94 502 GLY A C 1
ATOM 3587 O O . GLY A 1 502 ? -14.050 -19.894 11.580 1.00 84.94 502 GLY A O 1
ATOM 3588 N N . SER A 1 503 ? -14.745 -20.387 13.659 1.00 84.38 503 SER A N 1
ATOM 3589 C CA . SER A 1 503 ? -16.169 -20.138 13.385 1.00 84.38 503 SER A CA 1
ATOM 3590 C C . SER A 1 503 ? -16.460 -18.674 13.076 1.00 84.38 503 SER A C 1
ATOM 3592 O O . SER A 1 503 ? -17.330 -18.390 12.254 1.00 84.38 503 SER A O 1
ATOM 3594 N N . ASP A 1 504 ? -15.706 -17.766 13.686 1.00 83.81 504 ASP A N 1
ATOM 3595 C CA . ASP A 1 504 ? -15.986 -16.329 13.658 1.00 83.81 504 ASP A CA 1
ATOM 3596 C C . ASP A 1 504 ? -15.556 -15.712 12.324 1.00 83.81 504 ASP A C 1
ATOM 3598 O O . ASP A 1 504 ? -16.137 -14.740 11.855 1.00 83.81 504 ASP A O 1
ATOM 3602 N N . ALA A 1 505 ? -14.611 -16.353 11.637 1.00 86.25 505 ALA A N 1
ATOM 3603 C CA . ALA A 1 505 ? -14.192 -15.986 10.290 1.00 86.25 505 ALA A CA 1
ATOM 3604 C C . ALA A 1 505 ? -14.944 -16.697 9.172 1.00 86.25 505 ALA A C 1
ATOM 3606 O O . ALA A 1 505 ? -14.811 -16.326 8.006 1.00 86.25 505 ALA A O 1
ATOM 3607 N N . THR A 1 506 ? -15.664 -17.775 9.490 1.00 93.25 506 THR A N 1
ATOM 3608 C CA . THR A 1 506 ? -16.226 -18.637 8.453 1.00 93.25 506 THR A CA 1
ATOM 3609 C C . THR A 1 506 ? -17.287 -17.868 7.666 1.00 93.25 506 THR A C 1
ATOM 3611 O O . THR A 1 506 ? -18.229 -17.328 8.251 1.00 93.25 506 THR A O 1
ATOM 3614 N N . VAL A 1 507 ? -17.136 -17.827 6.340 1.00 95.50 507 VAL A N 1
ATOM 3615 C CA . VAL A 1 507 ? -18.152 -17.299 5.419 1.00 95.50 507 VAL A CA 1
ATOM 3616 C C . VAL A 1 507 ? -18.456 -18.377 4.395 1.00 95.50 507 VAL A C 1
ATOM 3618 O O . VAL A 1 507 ? -17.618 -18.726 3.559 1.00 95.50 507 VAL A O 1
ATOM 3621 N N . GLU A 1 508 ? -19.643 -18.959 4.520 1.00 95.25 508 GLU A N 1
ATOM 3622 C CA . GLU A 1 508 ? -20.131 -19.983 3.601 1.00 95.25 508 GLU A CA 1
ATOM 3623 C C . GLU A 1 508 ? -20.501 -19.371 2.240 1.00 95.25 508 GLU A C 1
ATOM 3625 O O . GLU A 1 508 ? -20.714 -18.159 2.148 1.00 95.25 508 GLU A O 1
ATOM 3630 N N . PRO A 1 509 ? -20.597 -20.180 1.172 1.00 96.19 509 PRO A N 1
ATOM 3631 C CA . PRO A 1 509 ? -21.058 -19.697 -0.125 1.00 96.19 509 PRO A CA 1
ATOM 3632 C C . PRO A 1 509 ? -22.444 -19.047 -0.027 1.00 96.19 509 PRO A C 1
ATOM 3634 O O . PRO A 1 509 ? -23.308 -19.529 0.703 1.00 96.19 509 PRO A O 1
ATOM 3637 N N . GLU A 1 510 ? -22.647 -17.954 -0.765 1.00 95.94 510 GLU A N 1
ATOM 3638 C CA . GLU A 1 510 ? -23.817 -17.056 -0.668 1.00 95.94 510 GLU A CA 1
ATOM 3639 C C . GLU A 1 510 ? -23.920 -16.297 0.673 1.00 95.94 510 GLU A C 1
ATOM 3641 O O . GLU A 1 510 ? -24.878 -15.559 0.900 1.00 95.94 510 GLU A O 1
ATOM 3646 N N . GLY A 1 511 ? -22.931 -16.452 1.555 1.00 95.81 511 GLY A N 1
ATOM 3647 C CA . GLY A 1 511 ? -22.819 -15.745 2.821 1.00 95.81 511 GLY A CA 1
ATOM 3648 C C . GLY A 1 511 ? -22.035 -14.440 2.717 1.00 95.81 511 GLY A C 1
ATOM 3649 O O . GLY A 1 511 ? -21.316 -14.170 1.749 1.00 95.81 511 GLY A O 1
ATOM 3650 N N . GLN A 1 512 ? -22.149 -13.648 3.779 1.00 95.88 512 GLN A N 1
ATOM 3651 C CA . GLN A 1 512 ? -21.375 -12.430 3.978 1.00 95.88 512 GLN A CA 1
ATOM 3652 C C . GLN A 1 512 ? -20.909 -12.307 5.430 1.00 95.88 512 GLN A C 1
ATOM 3654 O O . GLN A 1 512 ? -21.530 -12.863 6.337 1.00 95.88 512 GLN A O 1
ATOM 3659 N N . ARG A 1 513 ? -19.844 -11.536 5.631 1.00 95.88 513 ARG A N 1
ATOM 3660 C CA . ARG A 1 513 ? -19.340 -11.056 6.921 1.00 95.88 513 ARG A CA 1
ATOM 3661 C C . ARG A 1 513 ? -19.175 -9.549 6.810 1.00 95.88 513 ARG A C 1
ATOM 3663 O O . ARG A 1 513 ? -18.678 -9.068 5.793 1.00 95.88 513 ARG A O 1
ATOM 3670 N N . VAL A 1 514 ? -19.601 -8.811 7.825 1.00 97.00 514 VAL A N 1
ATOM 3671 C CA . VAL A 1 514 ? -19.518 -7.349 7.841 1.00 97.00 514 VAL A CA 1
ATOM 3672 C C . VAL A 1 514 ? -18.870 -6.902 9.134 1.00 97.00 514 VAL A C 1
ATOM 3674 O O . VAL A 1 514 ? -19.393 -7.162 10.216 1.00 97.00 514 VAL A O 1
ATOM 3677 N N . LEU A 1 515 ? -17.731 -6.233 9.000 1.00 97.75 515 LEU A N 1
ATOM 3678 C CA . LEU A 1 515 ? -17.014 -5.617 10.103 1.00 97.75 515 LEU A CA 1
ATOM 3679 C C . LEU A 1 515 ? -17.249 -4.111 10.088 1.00 97.75 515 LEU A C 1
ATOM 3681 O O . LEU A 1 515 ? -17.288 -3.489 9.030 1.00 97.75 515 LEU A O 1
ATOM 3685 N N . TYR A 1 516 ? -17.398 -3.542 11.272 1.00 98.00 516 TYR A N 1
ATOM 3686 C CA . TYR A 1 516 ? -17.470 -2.110 11.506 1.00 98.00 516 TYR A CA 1
ATOM 3687 C C . TYR A 1 516 ? -16.199 -1.694 12.243 1.00 98.00 516 TYR A C 1
ATOM 3689 O O . TYR A 1 516 ? -15.905 -2.248 13.301 1.00 98.00 516 TYR A O 1
ATOM 3697 N N . VAL A 1 517 ? -15.431 -0.763 11.683 1.00 97.81 517 VAL A N 1
ATOM 3698 C CA . VAL A 1 517 ? -14.155 -0.297 12.245 1.00 97.81 517 VAL A CA 1
ATOM 3699 C C . VAL A 1 517 ? -14.241 1.208 12.443 1.00 97.81 517 VAL A C 1
ATOM 3701 O O . VAL A 1 517 ? -14.260 1.951 11.464 1.00 97.81 517 VAL A O 1
ATOM 3704 N N . ALA A 1 518 ? -14.304 1.655 13.696 1.00 97.44 518 ALA A N 1
ATOM 3705 C CA . ALA A 1 518 ? -14.387 3.069 14.041 1.00 97.44 518 ALA A CA 1
ATOM 3706 C C . ALA A 1 518 ? -13.179 3.524 14.856 1.00 97.44 518 ALA A C 1
ATOM 3708 O O . ALA A 1 518 ? -12.972 3.039 15.968 1.00 97.44 518 ALA A O 1
ATOM 3709 N N . ALA A 1 519 ? -12.416 4.485 14.336 1.00 96.62 519 ALA A N 1
ATOM 3710 C CA . ALA A 1 519 ? -11.289 5.064 15.060 1.00 96.62 519 ALA A CA 1
ATOM 3711 C C . ALA A 1 519 ? -11.629 6.448 15.629 1.00 96.62 519 ALA A C 1
ATOM 3713 O O . ALA A 1 519 ? -12.319 7.229 14.961 1.00 96.62 519 ALA A O 1
ATOM 3714 N N . PRO A 1 520 ? -11.164 6.750 16.855 1.00 96.06 520 PRO A N 1
ATOM 3715 C CA . PRO A 1 520 ? -11.429 8.020 17.509 1.00 96.06 520 PRO A CA 1
ATOM 3716 C C . PRO A 1 520 ? -10.542 9.129 16.937 1.00 96.06 520 PRO A C 1
ATOM 3718 O O . PRO A 1 520 ? -9.330 8.975 16.831 1.00 96.06 520 PRO A O 1
ATOM 3721 N N . TYR A 1 521 ? -11.146 10.273 16.642 1.00 95.81 521 TYR A N 1
ATOM 3722 C CA . TYR A 1 521 ? -10.478 11.507 16.245 1.00 95.81 521 TYR A CA 1
ATOM 3723 C C . TYR A 1 521 ? -10.705 12.586 17.299 1.00 95.81 521 TYR A C 1
ATOM 3725 O O . TYR A 1 521 ? -11.820 12.774 17.787 1.00 95.81 521 TYR A O 1
ATOM 3733 N N . ALA A 1 522 ? -9.648 13.326 17.626 1.00 94.62 522 ALA A N 1
ATOM 3734 C CA . ALA A 1 522 ? -9.756 14.545 18.414 1.00 94.62 522 ALA A CA 1
ATOM 3735 C C . ALA A 1 522 ? -10.074 15.730 17.493 1.00 94.62 522 ALA A C 1
ATOM 3737 O O . ALA A 1 522 ? -9.467 15.859 16.432 1.00 94.62 522 ALA A O 1
ATOM 3738 N N . GLU A 1 523 ? -10.954 16.641 17.914 1.00 94.38 523 GLU A N 1
ATOM 3739 C CA . GLU A 1 523 ? -11.247 17.865 17.151 1.00 94.38 523 GLU A CA 1
ATOM 3740 C C . GLU A 1 523 ? -9.978 18.690 16.902 1.00 94.38 523 GLU A C 1
ATOM 3742 O O . GLU A 1 523 ? -9.777 19.218 15.815 1.00 94.38 523 GLU A O 1
ATOM 3747 N N . ALA A 1 524 ? -9.084 18.748 17.894 1.00 93.25 524 ALA A N 1
ATOM 3748 C CA . ALA A 1 524 ? -7.814 19.467 17.803 1.00 93.25 524 ALA A CA 1
ATOM 3749 C C . ALA A 1 524 ? -6.848 18.894 16.747 1.00 93.25 524 ALA A C 1
ATOM 3751 O O . ALA A 1 524 ? -5.897 19.572 16.364 1.00 93.25 524 ALA A O 1
ATOM 3752 N N . ALA A 1 525 ? -7.082 17.662 16.288 1.00 92.75 525 ALA A N 1
ATOM 3753 C CA . ALA A 1 525 ? -6.320 17.041 15.214 1.00 92.75 525 ALA A CA 1
ATOM 3754 C C . ALA A 1 525 ? -6.897 17.365 13.826 1.00 92.75 525 ALA A C 1
ATOM 3756 O O . ALA A 1 525 ? -6.371 16.873 12.841 1.00 92.75 525 ALA A O 1
ATOM 3757 N N . LEU A 1 526 ? -7.968 18.150 13.706 1.00 94.56 526 LEU A N 1
ATOM 3758 C CA . LEU A 1 526 ? -8.610 18.435 12.424 1.00 94.56 526 LEU A CA 1
ATOM 3759 C C . LEU A 1 526 ? -8.518 19.923 12.080 1.00 94.56 526 LEU A C 1
ATOM 3761 O O . LEU A 1 526 ? -8.716 20.786 12.936 1.00 94.56 526 LEU A O 1
ATOM 3765 N N . ASP A 1 527 ? -8.298 20.227 10.802 1.00 92.75 527 ASP A N 1
ATOM 3766 C CA . ASP A 1 527 ? -8.388 21.596 10.293 1.00 92.75 527 ASP A CA 1
ATOM 3767 C C . ASP A 1 527 ? -9.798 21.960 9.875 1.00 92.75 527 ASP A C 1
ATOM 3769 O O . ASP A 1 527 ? -10.496 21.175 9.241 1.00 92.75 527 ASP A O 1
ATOM 3773 N N . ALA A 1 528 ? -10.217 23.185 10.189 1.00 91.94 528 ALA A N 1
ATOM 3774 C CA . ALA A 1 528 ? -11.452 23.728 9.646 1.00 91.94 528 ALA A CA 1
ATOM 3775 C C . ALA A 1 528 ? -11.341 23.877 8.126 1.00 91.94 528 ALA A C 1
ATOM 3777 O O . ALA A 1 528 ? -10.332 24.381 7.633 1.00 91.94 528 ALA A O 1
ATOM 3778 N N . SER A 1 529 ? -12.400 23.499 7.407 1.00 91.75 529 SER A N 1
ATOM 3779 C CA . SER A 1 529 ? -12.420 23.705 5.966 1.00 91.75 529 SER A CA 1
ATOM 3780 C C . SER A 1 529 ? -12.456 25.196 5.636 1.00 91.75 529 SER A C 1
ATOM 3782 O O . SER A 1 529 ? -13.220 25.962 6.235 1.00 91.75 529 SER A O 1
ATOM 3784 N N . ALA A 1 530 ? -11.644 25.611 4.662 1.00 90.38 530 ALA A N 1
ATOM 3785 C CA . ALA A 1 530 ? -11.672 26.985 4.160 1.00 90.38 530 ALA A CA 1
ATOM 3786 C C . ALA A 1 530 ? -12.971 27.305 3.392 1.00 90.38 530 ALA A C 1
ATOM 3788 O O . ALA A 1 530 ? -13.396 28.464 3.355 1.00 90.38 530 ALA A O 1
ATOM 3789 N N . ASP A 1 531 ? -13.598 26.282 2.806 1.00 90.56 531 ASP A N 1
ATOM 3790 C CA . ASP A 1 531 ? -14.760 26.411 1.924 1.00 90.56 531 ASP A CA 1
ATOM 3791 C C . ASP A 1 531 ? -16.100 26.219 2.657 1.00 90.56 531 ASP A C 1
ATOM 3793 O O . ASP A 1 531 ? -17.114 26.783 2.235 1.00 90.56 531 ASP A O 1
ATOM 3797 N N . ASP A 1 532 ? -16.118 25.471 3.768 1.00 88.62 532 ASP A N 1
ATOM 3798 C CA . ASP A 1 532 ? -17.315 25.238 4.586 1.00 88.62 532 ASP A CA 1
ATOM 3799 C C . ASP A 1 532 ? -17.019 25.341 6.100 1.00 88.62 532 ASP A C 1
ATOM 3801 O O . ASP A 1 532 ? -16.405 24.443 6.679 1.00 88.62 532 ASP A O 1
ATOM 3805 N N . PRO A 1 533 ? -17.512 26.383 6.801 1.00 85.12 533 PRO A N 1
ATOM 3806 C CA . PRO A 1 533 ? -17.282 26.544 8.239 1.00 85.12 533 PRO A CA 1
ATOM 3807 C C . PRO A 1 533 ? -17.944 25.452 9.099 1.00 85.12 533 PRO A C 1
ATOM 3809 O O . PRO A 1 533 ? -17.584 25.289 10.270 1.00 85.12 533 PRO A O 1
ATOM 3812 N N . ALA A 1 534 ? -18.908 24.700 8.560 1.00 88.62 534 ALA A N 1
ATOM 3813 C CA . ALA A 1 534 ? -19.514 23.562 9.247 1.00 88.62 534 ALA A CA 1
ATOM 3814 C C . ALA A 1 534 ? -18.687 22.271 9.108 1.00 88.62 534 ALA A C 1
ATOM 3816 O O . ALA A 1 534 ? -18.976 21.296 9.807 1.00 88.62 534 ALA A O 1
ATOM 3817 N N . ALA A 1 535 ? -17.654 22.263 8.263 1.00 92.56 535 ALA A N 1
ATOM 3818 C CA . ALA A 1 535 ? -16.848 21.090 7.962 1.00 92.56 535 ALA A CA 1
ATOM 3819 C C . ALA A 1 535 ? -15.375 21.253 8.367 1.00 92.56 535 ALA A C 1
ATOM 3821 O O . ALA A 1 535 ? -14.881 22.338 8.706 1.00 92.56 535 ALA A O 1
ATOM 3822 N N . PHE A 1 536 ? -14.678 20.126 8.339 1.00 94.62 536 PHE A N 1
ATOM 3823 C CA . PHE A 1 536 ? -13.230 20.034 8.440 1.00 94.62 536 PHE A CA 1
ATOM 3824 C C . PHE A 1 536 ? -12.638 19.620 7.089 1.00 94.62 536 PHE A C 1
ATOM 3826 O O . PHE A 1 536 ? -13.347 19.071 6.244 1.00 94.62 536 PHE A O 1
ATOM 3833 N N . GLU A 1 537 ? -11.350 19.882 6.888 1.00 94.19 537 GLU A N 1
ATOM 3834 C CA . GLU A 1 537 ? -10.603 19.329 5.759 1.00 94.19 537 GLU A CA 1
ATOM 3835 C C . GLU A 1 537 ? -10.673 17.788 5.780 1.00 94.19 537 GLU A C 1
ATOM 3837 O O . GLU A 1 537 ? -10.731 17.182 6.861 1.00 94.19 537 GLU A O 1
ATOM 3842 N N . PRO A 1 538 ? -10.725 17.136 4.606 1.00 93.75 538 PRO A N 1
ATOM 3843 C CA . PRO A 1 538 ? -10.872 15.695 4.530 1.00 93.75 538 PRO A CA 1
ATOM 3844 C C . PRO A 1 538 ? -9.657 14.973 5.118 1.00 93.75 538 PRO A C 1
ATOM 3846 O O . PRO A 1 538 ? -8.513 15.393 4.950 1.00 93.75 538 PRO A O 1
ATOM 3849 N N . VAL A 1 539 ? -9.922 13.848 5.773 1.00 94.81 539 VAL A N 1
ATOM 3850 C CA . VAL A 1 539 ? -8.913 12.884 6.218 1.00 94.81 539 VAL A CA 1
ATOM 3851 C C . VAL A 1 539 ? -9.040 11.595 5.416 1.00 94.81 539 VAL A C 1
ATOM 3853 O O . VAL A 1 539 ? -10.108 11.296 4.868 1.00 94.81 539 VAL A O 1
ATOM 3856 N N . GLU A 1 540 ? -7.959 10.826 5.354 1.00 92.56 540 GLU A N 1
ATOM 3857 C CA . GLU A 1 540 ? -7.914 9.559 4.629 1.00 92.56 540 GLU A CA 1
ATOM 3858 C C . GLU A 1 540 ? -7.900 8.357 5.572 1.00 92.56 540 GLU A C 1
ATOM 3860 O O . GLU A 1 540 ? -7.342 8.392 6.671 1.00 92.56 540 GLU A O 1
ATOM 3865 N N . VAL A 1 541 ? -8.500 7.266 5.102 1.00 93.75 541 VAL A N 1
ATOM 3866 C CA . VAL A 1 541 ? -8.400 5.944 5.709 1.00 93.75 541 VAL A CA 1
ATOM 3867 C C . VAL A 1 541 ? -7.926 4.958 4.658 1.00 93.75 541 VAL A C 1
ATOM 3869 O O . VAL A 1 541 ? -8.491 4.891 3.565 1.00 93.75 541 VAL A O 1
ATOM 3872 N N . VAL A 1 542 ? -6.913 4.169 4.997 1.00 92.75 542 VAL A N 1
ATOM 3873 C CA . VAL A 1 542 ? -6.428 3.083 4.139 1.00 92.75 542 VAL A CA 1
ATOM 3874 C C . VAL A 1 542 ? -6.904 1.770 4.733 1.00 92.75 542 VAL A C 1
ATOM 3876 O O . VAL A 1 542 ? -6.547 1.439 5.862 1.00 92.75 542 VAL A O 1
ATOM 3879 N N . VAL A 1 543 ? -7.730 1.039 3.991 1.00 93.81 543 VAL A N 1
ATOM 3880 C CA . VAL A 1 543 ? -8.280 -0.256 4.392 1.00 93.81 543 VAL A CA 1
ATOM 3881 C C . VAL A 1 543 ? -7.711 -1.344 3.500 1.00 93.81 543 VAL A C 1
ATOM 3883 O O . VAL A 1 543 ? -7.913 -1.329 2.288 1.00 93.81 543 VAL A O 1
ATOM 3886 N N . ASP A 1 544 ? -7.097 -2.344 4.122 1.00 91.56 544 ASP A N 1
ATOM 3887 C CA . ASP A 1 544 ? -6.733 -3.587 3.448 1.00 91.56 544 ASP A CA 1
ATOM 3888 C C . ASP A 1 544 ? -7.483 -4.747 4.075 1.00 91.56 544 ASP A C 1
ATOM 3890 O O . ASP A 1 544 ? -7.585 -4.858 5.298 1.00 91.56 544 ASP A O 1
ATOM 3894 N N . ALA A 1 545 ? -7.997 -5.635 3.236 1.00 91.19 545 ALA A N 1
ATOM 3895 C CA . ALA A 1 545 ? -8.707 -6.813 3.691 1.00 91.19 545 ALA A CA 1
ATOM 3896 C C . ALA A 1 545 ? -8.236 -8.049 2.928 1.00 91.19 545 ALA A C 1
ATOM 3898 O O . ALA A 1 545 ? -8.045 -8.020 1.711 1.00 91.19 545 ALA A O 1
ATOM 3899 N N . GLN A 1 546 ? -8.073 -9.153 3.650 1.00 93.19 546 GLN A N 1
ATOM 3900 C CA . GLN A 1 546 ? -7.643 -10.432 3.111 1.00 93.19 546 GLN A CA 1
ATOM 3901 C C . GLN A 1 546 ? -8.516 -11.558 3.647 1.00 93.19 546 GLN A C 1
ATOM 3903 O O . GLN A 1 546 ? -8.772 -11.661 4.844 1.00 93.19 546 GLN A O 1
ATOM 3908 N N . VAL A 1 547 ? -8.912 -12.468 2.765 1.00 92.50 547 VAL A N 1
ATOM 3909 C CA . VAL A 1 547 ? -9.553 -13.727 3.152 1.00 92.50 547 VAL A CA 1
ATOM 3910 C C . VAL A 1 547 ? -8.754 -14.916 2.674 1.00 92.50 547 VAL A C 1
ATOM 3912 O O . VAL A 1 547 ? -8.083 -14.836 1.648 1.00 92.50 547 VAL A O 1
ATOM 3915 N N . THR A 1 548 ? -8.868 -16.044 3.373 1.00 93.69 548 THR A N 1
ATOM 3916 C CA . THR A 1 548 ? -8.339 -17.321 2.879 1.00 93.69 548 THR A CA 1
ATOM 3917 C C . THR A 1 548 ? -9.437 -18.351 2.687 1.00 93.69 548 THR A C 1
ATOM 3919 O O . THR A 1 548 ? -10.399 -18.421 3.452 1.00 93.69 548 THR A O 1
ATOM 3922 N N . ALA A 1 549 ? -9.286 -19.181 1.661 1.00 91.50 549 ALA A N 1
ATOM 3923 C CA . ALA A 1 549 ? -10.149 -20.323 1.393 1.00 91.50 549 ALA A CA 1
ATOM 3924 C C . ALA A 1 549 ? -9.317 -21.528 0.938 1.00 91.50 549 ALA A C 1
ATOM 3926 O O . ALA A 1 549 ? -8.174 -21.388 0.502 1.00 91.50 549 ALA A O 1
ATOM 3927 N N . ILE A 1 550 ? -9.900 -22.727 1.014 1.00 89.50 550 ILE A N 1
ATOM 3928 C CA . ILE A 1 550 ? -9.272 -23.947 0.492 1.00 89.50 550 ILE A CA 1
ATOM 3929 C C . ILE A 1 550 ? -9.863 -24.244 -0.886 1.00 89.50 550 ILE A C 1
ATOM 3931 O O . ILE A 1 550 ? -11.040 -24.587 -1.001 1.00 89.50 550 ILE A O 1
ATOM 3935 N N . ALA A 1 551 ? -9.040 -24.163 -1.930 1.00 88.56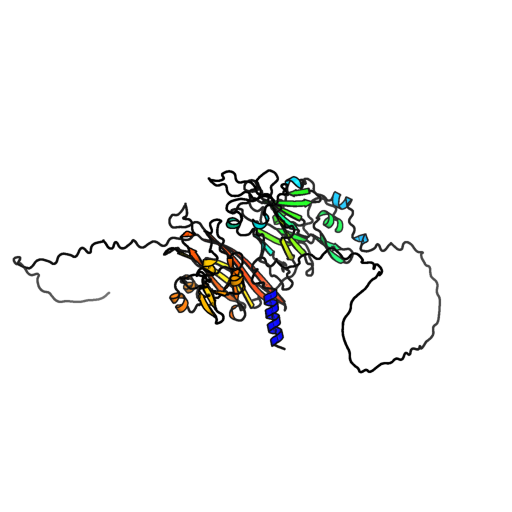 551 ALA A N 1
ATOM 3936 C CA . ALA A 1 551 ? -9.411 -24.491 -3.303 1.00 88.56 551 ALA A CA 1
ATOM 3937 C C . ALA A 1 551 ? -8.486 -25.580 -3.851 1.00 88.56 551 ALA A C 1
ATOM 3939 O O . ALA A 1 551 ? -7.270 -25.503 -3.706 1.00 88.56 551 ALA A O 1
ATOM 3940 N N . LYS A 1 552 ? -9.062 -26.626 -4.460 1.00 86.56 552 LYS A N 1
ATOM 3941 C CA . LYS A 1 552 ? -8.319 -27.784 -5.006 1.00 86.56 552 LYS A CA 1
ATOM 3942 C C . LYS A 1 552 ? -7.320 -28.419 -4.007 1.00 86.56 552 LYS A C 1
ATOM 3944 O O . LYS A 1 552 ? -6.320 -28.995 -4.414 1.00 86.56 552 LYS A O 1
ATOM 3949 N N . GLY A 1 553 ? -7.602 -28.342 -2.702 1.00 85.25 553 GLY A N 1
ATOM 3950 C CA . GLY A 1 553 ? -6.740 -28.893 -1.647 1.00 85.25 553 GLY A CA 1
ATOM 3951 C C . GLY A 1 553 ? -5.588 -27.987 -1.198 1.00 85.25 553 GLY A C 1
ATOM 3952 O O . GLY A 1 553 ? -4.780 -28.420 -0.382 1.00 85.25 553 GLY A O 1
ATOM 3953 N N . SER A 1 554 ? -5.522 -26.743 -1.678 1.00 86.44 554 SER A N 1
ATOM 3954 C CA . SER A 1 554 ? -4.512 -25.754 -1.284 1.00 86.44 554 SER A CA 1
ATOM 3955 C C . SER A 1 554 ? -5.158 -24.488 -0.728 1.00 86.44 554 SER A C 1
ATOM 3957 O O . SER A 1 554 ? -6.262 -24.113 -1.130 1.00 86.44 554 SER A O 1
ATOM 3959 N N . THR A 1 555 ? -4.467 -23.826 0.199 1.00 89.31 555 THR A N 1
ATOM 3960 C CA . THR A 1 555 ? -4.883 -22.518 0.711 1.00 89.31 555 THR A CA 1
ATOM 3961 C C . THR A 1 555 ? -4.637 -21.452 -0.349 1.00 89.31 555 THR A C 1
ATOM 3963 O O . THR A 1 555 ? -3.568 -21.405 -0.962 1.00 89.31 555 THR A O 1
ATOM 3966 N N . VAL A 1 556 ? -5.633 -20.600 -0.554 1.00 90.88 556 VAL A N 1
ATOM 3967 C CA . VAL A 1 556 ? -5.570 -19.443 -1.442 1.00 90.88 556 VAL A CA 1
ATOM 3968 C C . VAL A 1 556 ? -6.040 -18.222 -0.667 1.00 90.88 556 VAL A C 1
ATOM 3970 O O . VAL A 1 556 ? -7.100 -18.273 -0.040 1.00 90.88 556 VAL A O 1
ATOM 3973 N N . ALA A 1 557 ? -5.263 -17.145 -0.717 1.00 93.56 557 ALA A N 1
ATOM 3974 C CA . ALA A 1 557 ? -5.621 -15.848 -0.169 1.00 93.56 557 ALA A CA 1
ATOM 3975 C C . ALA A 1 557 ? -6.184 -14.928 -1.264 1.00 93.56 557 ALA A C 1
ATOM 3977 O O . ALA A 1 557 ? -5.799 -15.024 -2.428 1.00 93.56 557 ALA A O 1
ATOM 3978 N N . ILE A 1 558 ? -7.110 -14.049 -0.902 1.00 92.56 558 ILE A N 1
ATOM 3979 C CA . ILE A 1 558 ? -7.674 -13.018 -1.778 1.00 92.56 558 ILE A CA 1
ATOM 3980 C C . ILE A 1 558 ? -7.599 -11.710 -1.006 1.00 92.56 558 ILE A C 1
ATOM 3982 O O . ILE A 1 558 ? -8.188 -11.620 0.069 1.00 92.56 558 ILE A O 1
ATOM 3986 N N . ALA A 1 559 ? -6.881 -10.733 -1.556 1.00 91.31 559 ALA A N 1
ATOM 3987 C CA . ALA A 1 559 ? -6.680 -9.424 -0.951 1.00 91.31 559 ALA A CA 1
ATOM 3988 C C . ALA A 1 559 ? -7.387 -8.321 -1.752 1.00 91.31 559 ALA A C 1
ATOM 3990 O O . ALA A 1 559 ? -7.521 -8.418 -2.981 1.00 91.31 559 ALA A O 1
ATOM 3991 N N . GLN A 1 560 ? -7.820 -7.281 -1.045 1.00 90.94 560 GLN A N 1
ATOM 3992 C CA . GLN A 1 560 ? -8.363 -6.033 -1.577 1.00 90.94 560 GLN A CA 1
ATOM 3993 C C . GLN A 1 560 ? -7.803 -4.854 -0.787 1.00 90.94 560 GLN A C 1
ATOM 3995 O O . GLN A 1 560 ? -7.534 -4.979 0.406 1.00 90.94 560 GLN A O 1
ATOM 4000 N N . HIS A 1 561 ? -7.696 -3.727 -1.477 1.00 90.56 561 HIS A N 1
ATOM 4001 C CA . HIS A 1 561 ? -7.181 -2.465 -0.973 1.00 90.56 561 HIS A CA 1
ATOM 4002 C C . HIS A 1 561 ? -8.177 -1.353 -1.308 1.00 90.56 561 HIS A C 1
ATOM 4004 O O . HIS A 1 561 ? -8.728 -1.329 -2.416 1.00 90.56 561 HIS A O 1
ATOM 4010 N N . ALA A 1 562 ? -8.406 -0.441 -0.371 1.00 91.56 562 ALA A N 1
ATOM 4011 C CA . ALA A 1 562 ? -9.262 0.719 -0.556 1.00 91.56 562 ALA A CA 1
ATOM 4012 C C . ALA A 1 562 ? -8.717 1.925 0.209 1.00 91.56 562 ALA A C 1
ATOM 4014 O O . ALA A 1 562 ? -8.330 1.813 1.369 1.00 91.56 562 ALA A O 1
ATOM 4015 N N . VAL A 1 563 ? -8.775 3.094 -0.425 1.00 91.69 563 VAL A N 1
ATOM 4016 C CA . VAL A 1 563 ? -8.546 4.384 0.228 1.00 91.69 563 VAL A CA 1
ATOM 4017 C C . VAL A 1 563 ? -9.878 5.122 0.263 1.00 91.69 563 VAL A C 1
ATOM 4019 O O . VAL A 1 563 ? -10.513 5.311 -0.777 1.00 91.69 563 VAL A O 1
ATOM 4022 N N . LEU A 1 564 ? -10.325 5.495 1.459 1.00 94.69 564 LEU A N 1
ATOM 4023 C CA . LEU A 1 564 ? -11.535 6.286 1.673 1.00 94.69 564 LEU A CA 1
ATOM 4024 C C . LEU A 1 564 ? -11.135 7.684 2.131 1.00 94.69 564 LEU A C 1
ATOM 4026 O O . LEU A 1 564 ? -10.171 7.842 2.872 1.00 94.69 564 LEU A O 1
ATOM 4030 N N . SER A 1 565 ? -11.910 8.686 1.732 1.00 94.31 565 SER A N 1
ATOM 4031 C CA . SER A 1 565 ? -11.730 10.068 2.167 1.00 94.31 565 SER A CA 1
ATOM 4032 C C . SER A 1 565 ? -13.020 10.573 2.800 1.00 94.31 565 SER A C 1
ATOM 4034 O O . SER A 1 565 ? -14.109 10.326 2.270 1.00 94.31 565 SER A O 1
ATOM 4036 N N . ALA A 1 566 ? -12.911 11.253 3.940 1.00 94.25 566 ALA A N 1
ATOM 4037 C CA . ALA A 1 566 ? -14.060 11.779 4.664 1.00 94.25 566 ALA A CA 1
ATOM 4038 C C . ALA A 1 566 ? -13.748 13.124 5.322 1.00 94.25 566 ALA A C 1
ATOM 4040 O O . ALA A 1 566 ? -12.726 13.283 5.979 1.00 94.25 566 ALA A O 1
ATOM 4041 N N . ALA A 1 567 ? -14.677 14.070 5.210 1.00 95.00 567 ALA A N 1
ATOM 4042 C CA . ALA A 1 567 ? -14.654 15.318 5.964 1.00 95.00 567 ALA A CA 1
ATOM 4043 C C . ALA A 1 567 ? -15.570 15.204 7.187 1.00 95.00 567 ALA A C 1
ATOM 4045 O O . ALA A 1 567 ? -16.733 14.814 7.064 1.00 95.00 567 ALA A O 1
ATOM 4046 N N . PHE A 1 568 ? -15.080 15.560 8.371 1.00 96.00 568 PHE A N 1
ATOM 4047 C CA . PHE A 1 568 ? -15.936 15.638 9.553 1.00 96.00 568 PHE A CA 1
ATOM 4048 C C . PHE A 1 568 ? -16.893 16.830 9.452 1.00 96.00 568 PHE A C 1
ATOM 4050 O O . PHE A 1 568 ? -16.535 17.884 8.925 1.00 96.00 568 PHE A O 1
ATOM 4057 N N . GLN A 1 569 ? -18.099 16.683 10.001 1.00 95.06 569 GLN A N 1
ATOM 4058 C CA . GLN A 1 569 ? -19.018 17.800 10.236 1.00 95.06 569 GLN A CA 1
ATOM 4059 C C . GLN A 1 569 ? -19.048 18.169 11.718 1.00 95.06 569 GLN A C 1
ATOM 4061 O O . GLN A 1 569 ? -19.037 17.294 12.584 1.00 95.06 569 GLN A O 1
ATOM 4066 N N . ARG A 1 570 ? -19.129 19.464 12.024 1.00 90.69 570 ARG A N 1
ATOM 4067 C CA . ARG A 1 570 ? -19.421 19.930 13.385 1.00 90.69 570 ARG A CA 1
ATOM 4068 C C . ARG A 1 570 ? -20.888 19.669 13.687 1.00 90.69 570 ARG A C 1
ATOM 4070 O O . ARG A 1 570 ? -21.756 20.086 12.916 1.00 90.69 570 ARG A O 1
ATOM 4077 N N . GLU A 1 571 ? -21.189 19.018 14.807 1.00 81.12 571 GLU A N 1
ATOM 4078 C CA . GLU A 1 571 ? -22.577 18.995 15.257 1.00 81.12 571 GLU A CA 1
ATOM 4079 C C . GLU A 1 571 ? -23.035 20.414 15.634 1.00 81.12 571 GLU A C 1
ATOM 4081 O O . GLU A 1 571 ? -22.266 21.180 16.225 1.00 81.12 571 GLU A O 1
ATOM 4086 N N . PRO A 1 572 ? -24.279 20.806 15.292 1.00 67.12 572 PRO A N 1
ATOM 4087 C CA . PRO A 1 572 ? -24.807 22.092 15.710 1.00 67.12 572 PRO A CA 1
ATOM 4088 C C . PRO A 1 572 ? -24.823 22.144 17.239 1.00 67.12 572 PRO A C 1
ATOM 4090 O O . PRO A 1 572 ? -25.593 21.422 17.873 1.00 67.12 572 PRO A O 1
ATOM 4093 N N . GLN A 1 573 ? -24.001 23.005 17.842 1.00 54.59 573 GLN A N 1
ATOM 4094 C CA . GLN A 1 573 ? -24.116 23.272 19.272 1.00 54.59 573 GLN A CA 1
ATOM 4095 C C . GLN A 1 573 ? -25.523 23.807 19.543 1.00 54.59 573 GLN A C 1
ATOM 4097 O O . GLN A 1 573 ? -25.929 24.832 18.985 1.00 54.59 573 GLN A O 1
ATOM 4102 N N . ALA A 1 574 ? -26.280 23.115 20.398 1.00 46.00 574 ALA A N 1
ATOM 4103 C CA . ALA A 1 574 ? -27.500 23.684 20.947 1.00 46.00 574 ALA A CA 1
ATOM 4104 C C . ALA A 1 574 ? -27.124 25.028 21.600 1.00 46.00 574 ALA A C 1
ATOM 4106 O O . ALA A 1 574 ? -26.139 25.068 22.345 1.00 46.00 574 ALA A O 1
ATOM 4107 N N . PRO A 1 575 ? -27.836 26.134 21.309 1.00 39.81 575 PRO A N 1
ATOM 4108 C CA . PRO A 1 575 ? -27.503 27.419 21.902 1.00 39.81 575 PRO A CA 1
ATOM 4109 C C . PRO A 1 575 ? -27.480 27.255 23.419 1.00 39.81 575 PRO A C 1
ATOM 4111 O O . PRO A 1 575 ? -28.410 26.680 23.990 1.00 39.81 575 PRO A O 1
ATOM 4114 N N . ALA A 1 576 ? -26.400 27.725 24.049 1.00 39.19 576 ALA A N 1
ATOM 4115 C CA . ALA A 1 576 ? -26.284 27.733 25.496 1.00 39.19 576 ALA A CA 1
ATOM 4116 C C . ALA A 1 576 ? -27.570 28.338 26.070 1.00 39.19 576 ALA A C 1
ATOM 4118 O O . ALA A 1 576 ? -27.931 29.469 25.738 1.00 39.19 576 ALA A O 1
ATOM 4119 N N . VAL A 1 577 ? -28.293 27.556 26.874 1.00 47.81 577 VAL A N 1
ATOM 4120 C CA . VAL A 1 577 ? -29.410 28.085 27.652 1.00 47.81 577 VAL A CA 1
ATOM 4121 C C . VAL A 1 577 ? -28.783 29.099 28.588 1.00 47.81 577 VAL A C 1
ATOM 4123 O O . VAL A 1 577 ? -28.053 28.714 29.497 1.00 47.81 577 VAL A O 1
ATOM 4126 N N . ASP A 1 578 ? -28.997 30.377 28.298 1.00 42.31 578 ASP A N 1
ATOM 4127 C CA . ASP A 1 578 ? -28.511 31.480 29.108 1.00 42.31 578 ASP A CA 1
ATOM 4128 C C . ASP A 1 578 ? -29.042 31.289 30.541 1.00 42.31 578 ASP A C 1
ATOM 4130 O O . ASP A 1 578 ? -30.256 31.387 30.752 1.00 42.31 578 ASP A O 1
ATOM 4134 N N . PRO A 1 579 ? -28.191 30.953 31.530 1.00 49.12 579 PRO A N 1
ATOM 4135 C CA . PRO A 1 579 ? -28.643 30.781 32.906 1.00 49.12 579 PRO A CA 1
ATOM 4136 C C . PRO A 1 579 ? -29.080 32.118 33.530 1.00 49.12 579 PRO A C 1
ATOM 4138 O O . PRO A 1 579 ? -29.701 32.101 34.592 1.00 49.12 579 PRO A O 1
ATOM 4141 N N . ASP A 1 580 ? -28.803 33.245 32.856 1.00 47.06 580 ASP A N 1
ATOM 4142 C CA . ASP A 1 580 ? -29.252 34.596 33.198 1.00 47.06 580 ASP A CA 1
ATOM 4143 C C . ASP A 1 580 ? -30.425 35.088 32.327 1.00 47.06 580 ASP A C 1
ATOM 4145 O O . ASP A 1 580 ? -30.851 36.242 32.463 1.00 47.06 580 ASP A O 1
ATOM 4149 N N . ALA A 1 581 ? -31.041 34.224 31.504 1.00 43.06 581 ALA A N 1
ATOM 4150 C CA . ALA A 1 581 ? -32.406 34.464 31.043 1.00 43.06 581 ALA A CA 1
ATOM 4151 C C . ALA A 1 581 ? -33.335 34.331 32.254 1.00 43.06 581 ALA A C 1
ATOM 4153 O O . ALA A 1 581 ? -33.904 33.273 32.532 1.00 43.06 581 ALA A O 1
ATOM 4154 N N . ALA A 1 582 ? -33.410 35.426 33.009 1.00 40.31 582 ALA A N 1
ATOM 4155 C CA . ALA A 1 582 ? -34.252 35.606 34.165 1.00 40.31 582 ALA A CA 1
ATOM 4156 C C . ALA A 1 582 ? -35.606 34.949 33.908 1.00 40.31 582 ALA A C 1
ATOM 4158 O O . ALA A 1 582 ? -36.315 35.274 32.954 1.00 40.31 582 ALA A O 1
ATOM 4159 N N . THR A 1 583 ? -35.970 34.030 34.796 1.00 39.66 583 THR A N 1
ATOM 4160 C CA . THR A 1 583 ? -37.367 33.755 35.079 1.00 39.66 583 THR A CA 1
ATOM 4161 C C . THR A 1 583 ? -38.014 35.097 35.398 1.00 39.66 583 THR A C 1
ATOM 4163 O O . THR A 1 583 ? -37.907 35.584 36.527 1.00 39.66 583 THR A O 1
ATOM 4166 N N . ASP A 1 584 ? -38.639 35.712 34.397 1.00 40.06 584 ASP A N 1
ATOM 4167 C CA . ASP A 1 584 ? -39.639 36.748 34.589 1.00 40.06 584 ASP A CA 1
ATOM 4168 C C . ASP A 1 584 ? -40.778 36.047 35.324 1.00 40.06 584 ASP A C 1
ATOM 4170 O O . ASP A 1 584 ? -41.655 35.403 34.752 1.00 40.06 584 ASP A O 1
ATOM 4174 N N . ASN A 1 585 ? -40.641 36.035 36.642 1.00 38.78 585 ASN A N 1
ATOM 4175 C CA . ASN A 1 585 ? -41.635 35.563 37.570 1.00 38.78 585 ASN A CA 1
ATOM 4176 C C . ASN A 1 585 ? -42.776 36.581 37.446 1.00 38.78 585 ASN A C 1
ATOM 4178 O O . ASN A 1 585 ? -42.569 37.731 37.843 1.00 38.78 585 ASN A O 1
ATOM 4182 N N . PRO A 1 586 ? -43.938 36.245 36.855 1.00 41.97 586 PRO A N 1
ATOM 4183 C CA . PRO A 1 586 ? -45.037 37.191 36.829 1.00 41.97 586 PRO A CA 1
ATOM 4184 C C . PRO A 1 586 ? -45.406 37.512 38.278 1.00 41.97 586 PRO A C 1
ATOM 4186 O O . PRO A 1 586 ? -45.676 36.620 39.086 1.00 41.97 586 PRO A O 1
ATOM 4189 N N . GLU A 1 587 ? -45.341 38.799 38.604 1.00 38.28 587 GLU A N 1
ATOM 4190 C CA . GLU A 1 587 ? -45.710 39.365 39.894 1.00 38.28 587 GLU A CA 1
ATOM 4191 C C . GLU A 1 587 ? -47.080 38.808 40.338 1.00 38.28 587 GLU A C 1
ATOM 4193 O O . GLU A 1 587 ? -48.023 38.795 39.538 1.00 38.28 587 GLU A O 1
ATOM 4198 N N . PRO A 1 588 ? -47.223 38.298 41.577 1.00 39.19 588 PRO A N 1
ATOM 4199 C CA . PRO A 1 588 ? -48.504 37.788 42.046 1.00 39.19 588 PRO A CA 1
ATOM 4200 C C . PRO A 1 588 ? -49.535 38.930 42.053 1.00 39.19 588 PRO A C 1
ATOM 4202 O O . PRO A 1 588 ? -49.228 40.019 42.543 1.00 39.19 588 PRO A O 1
ATOM 4205 N N . PRO A 1 589 ? -50.756 38.716 41.529 1.00 38.44 589 PRO A N 1
ATOM 4206 C CA . PRO A 1 589 ? -51.742 39.780 41.418 1.00 38.44 589 PRO A CA 1
ATOM 4207 C C . PRO A 1 589 ? -52.136 40.314 42.801 1.00 38.44 589 PRO A C 1
ATOM 4209 O O . PRO A 1 589 ? -52.410 39.555 43.734 1.00 38.44 589 PRO A O 1
ATOM 4212 N N . ALA A 1 590 ? -52.155 41.643 42.911 1.00 39.62 590 ALA A N 1
ATOM 4213 C CA . ALA A 1 590 ? -52.634 42.368 44.077 1.00 39.62 590 ALA A CA 1
ATOM 4214 C C . ALA A 1 590 ? -54.119 42.069 44.357 1.00 39.62 590 ALA A C 1
ATOM 4216 O O . ALA A 1 590 ? -54.906 41.823 43.446 1.00 39.62 590 ALA A O 1
ATOM 4217 N N . ALA A 1 591 ? -54.464 42.094 45.645 1.00 37.81 591 ALA A N 1
ATOM 4218 C CA . ALA A 1 591 ? -55.756 41.725 46.211 1.00 37.81 591 ALA A CA 1
ATOM 4219 C C . ALA A 1 591 ? -56.969 42.492 45.642 1.00 37.81 591 ALA A C 1
ATOM 4221 O O . ALA A 1 591 ? -56.879 43.674 45.310 1.00 37.81 591 ALA A O 1
ATOM 4222 N N . ASP A 1 592 ? -58.103 41.783 45.628 1.00 37.06 592 ASP A N 1
ATOM 4223 C CA . ASP A 1 592 ? -59.466 42.228 45.320 1.00 37.06 592 ASP A CA 1
ATOM 4224 C C . ASP A 1 592 ? -59.897 43.536 46.016 1.00 37.06 592 ASP A C 1
ATOM 4226 O O . ASP A 1 592 ? -59.776 43.661 47.235 1.00 37.06 592 ASP A O 1
ATOM 4230 N N . ASP A 1 593 ? -60.514 44.446 45.247 1.00 33.72 593 ASP A N 1
ATOM 4231 C CA . ASP A 1 593 ? -61.827 45.059 45.550 1.00 33.72 593 ASP A CA 1
ATOM 4232 C C . ASP A 1 593 ? -62.417 45.700 44.258 1.00 33.72 593 ASP A C 1
ATOM 4234 O O . ASP A 1 593 ? -61.684 45.913 43.288 1.00 33.72 593 ASP A O 1
ATOM 4238 N N . PRO A 1 594 ? -63.736 45.948 44.135 1.00 43.62 594 PRO A N 1
ATOM 4239 C CA . PRO A 1 594 ? -64.581 45.280 43.154 1.00 43.62 594 PRO A CA 1
ATOM 4240 C C . PRO A 1 594 ? -65.003 46.193 41.990 1.00 43.62 594 PRO A C 1
ATOM 4242 O O . PRO A 1 594 ? -65.230 47.394 42.153 1.00 43.62 594 PRO A O 1
ATOM 4245 N N . ALA A 1 595 ? -65.198 45.609 40.805 1.00 39.78 595 ALA A N 1
ATOM 4246 C CA . ALA A 1 595 ? -65.823 46.291 39.671 1.00 39.78 595 ALA A CA 1
ATOM 4247 C C . ALA A 1 595 ? -67.357 46.078 39.667 1.00 39.78 595 ALA A C 1
ATOM 4249 O O . ALA A 1 595 ? -67.825 44.989 40.007 1.00 39.78 595 ALA A O 1
ATOM 4250 N N . PRO A 1 596 ? -68.155 47.098 39.295 1.00 43.47 596 PRO A N 1
ATOM 4251 C CA . PRO A 1 596 ? -69.615 47.049 39.336 1.00 43.47 596 PRO A CA 1
ATOM 4252 C C . PRO A 1 596 ? -70.216 46.186 38.215 1.00 43.47 596 PRO A C 1
ATOM 4254 O O . PRO A 1 596 ? -69.667 46.082 37.120 1.00 43.47 596 PRO A O 1
ATOM 4257 N N . ALA A 1 597 ? -71.365 45.586 38.529 1.00 43.25 597 ALA A N 1
ATOM 4258 C CA . ALA A 1 597 ? -72.102 44.609 37.732 1.00 43.25 597 ALA A CA 1
ATOM 4259 C C . ALA A 1 597 ? -72.800 45.177 36.481 1.00 43.25 597 ALA A C 1
ATOM 4261 O O . ALA A 1 597 ? -73.333 46.283 36.536 1.00 43.25 597 ALA A O 1
ATOM 4262 N N . ASP A 1 598 ? -72.833 44.368 35.409 1.00 34.84 598 ASP A N 1
ATOM 4263 C CA . ASP A 1 598 ? -73.993 44.024 34.547 1.00 34.84 598 ASP A CA 1
ATOM 4264 C C . ASP A 1 598 ? -73.512 43.343 33.237 1.00 34.84 598 ASP A C 1
ATOM 4266 O O . ASP A 1 598 ? -72.424 43.666 32.759 1.00 34.84 598 ASP A O 1
ATOM 4270 N N . PRO A 1 599 ? -74.327 42.537 32.521 1.00 46.44 599 PRO A N 1
ATOM 4271 C CA . PRO A 1 599 ? -75.303 41.535 32.958 1.00 46.44 599 PRO A CA 1
ATOM 4272 C C . PRO A 1 599 ? -75.097 40.152 32.268 1.00 46.44 599 PRO A C 1
ATOM 4274 O O . PRO A 1 599 ? -74.305 39.994 31.339 1.00 46.44 599 PRO A O 1
ATOM 4277 N N . GLU A 1 600 ? -75.840 39.145 32.742 1.00 47.88 600 GLU A N 1
ATOM 4278 C CA . GLU A 1 600 ? -75.863 37.729 32.313 1.00 47.88 600 GLU A CA 1
ATOM 4279 C C . GLU A 1 600 ? -76.031 37.471 30.796 1.00 47.88 600 GLU A C 1
ATOM 4281 O O . GLU A 1 600 ? -76.923 38.047 30.166 1.00 47.88 600 GLU A O 1
ATOM 4286 N N . PRO A 1 601 ? -75.304 36.490 30.220 1.00 48.28 601 PRO A N 1
ATOM 4287 C CA . PRO A 1 601 ? -75.692 35.834 28.975 1.00 48.28 601 PRO A CA 1
ATOM 4288 C C . PRO A 1 601 ? -76.721 34.703 29.222 1.00 48.28 601 PRO A C 1
ATOM 4290 O O . PRO A 1 601 ? -76.633 33.985 30.219 1.00 48.28 601 PRO A O 1
ATOM 4293 N N . PRO A 1 602 ? -77.705 34.520 28.320 1.00 45.16 602 PRO A N 1
ATOM 4294 C CA . PRO A 1 602 ? -78.871 33.668 28.546 1.00 45.16 602 PRO A CA 1
ATOM 4295 C C . PRO A 1 602 ? -78.573 32.160 28.530 1.00 45.16 602 PRO A C 1
ATOM 4297 O O . PRO A 1 602 ? -77.694 31.675 27.818 1.00 45.16 602 PRO A O 1
ATOM 4300 N N . ALA A 1 603 ? -79.385 31.428 29.299 1.00 40.81 603 ALA A N 1
ATOM 4301 C CA . ALA A 1 603 ? -79.371 29.977 29.445 1.00 40.81 603 ALA A CA 1
ATOM 4302 C C . ALA A 1 603 ? -79.804 29.204 28.180 1.00 40.81 603 ALA A C 1
ATOM 4304 O O . ALA A 1 603 ? -80.542 29.700 27.329 1.00 40.81 603 ALA A O 1
ATOM 4305 N N . ALA A 1 604 ? -79.327 27.958 28.122 1.00 49.34 604 ALA A N 1
ATOM 4306 C CA . ALA A 1 604 ? -79.400 26.988 27.033 1.00 49.34 604 ALA A CA 1
ATOM 4307 C C . ALA A 1 604 ? -80.810 26.650 26.506 1.00 49.34 604 ALA A C 1
ATOM 4309 O O . ALA A 1 604 ? -81.795 26.678 27.243 1.00 49.34 604 ALA A O 1
ATOM 4310 N N . ALA A 1 605 ? -80.865 26.202 25.246 1.00 41.56 605 ALA A N 1
ATOM 4311 C CA . ALA A 1 605 ? -81.986 25.441 24.699 1.00 41.56 605 ALA A CA 1
ATOM 4312 C C . ALA A 1 605 ? -81.489 24.200 23.927 1.00 41.56 605 ALA A C 1
ATOM 4314 O O . ALA A 1 605 ? -80.463 24.241 23.251 1.00 41.56 605 ALA A O 1
ATOM 4315 N N . ASP A 1 606 ? -82.249 23.121 24.112 1.00 42.16 606 ASP A N 1
ATOM 4316 C CA . ASP A 1 606 ? -82.023 21.692 23.848 1.00 42.16 606 ASP A CA 1
ATOM 4317 C C . ASP A 1 606 ? -81.789 21.241 22.380 1.00 42.16 606 ASP A C 1
ATOM 4319 O O . ASP A 1 606 ? -82.056 21.994 21.439 1.00 42.16 606 ASP A O 1
ATOM 4323 N N . PRO A 1 607 ? -81.335 19.981 22.170 1.00 57.62 607 PRO A N 1
ATOM 4324 C CA . PRO A 1 607 ? -80.859 19.446 20.894 1.00 57.62 607 PRO A CA 1
ATOM 4325 C C . PRO A 1 607 ? -81.963 18.794 20.042 1.00 57.62 607 PRO A C 1
ATOM 4327 O O . PRO A 1 607 ? -82.913 18.223 20.574 1.00 57.62 607 PRO A O 1
ATOM 4330 N N . ALA A 1 608 ? -81.788 18.784 18.713 1.00 42.50 608 ALA A N 1
ATOM 4331 C CA . ALA A 1 608 ? -82.463 17.882 17.763 1.00 42.50 608 ALA A CA 1
ATOM 4332 C C . ALA A 1 608 ? -81.797 17.971 16.362 1.00 42.50 608 ALA A C 1
ATOM 4334 O O . ALA A 1 608 ? -81.082 18.935 16.096 1.00 42.50 608 ALA A O 1
ATOM 4335 N N . PRO A 1 609 ? -82.109 17.075 15.408 1.00 46.97 609 PRO A N 1
ATOM 4336 C CA . PRO A 1 609 ? -81.606 15.709 15.259 1.00 46.97 609 PRO A CA 1
ATOM 4337 C C . PRO A 1 609 ? -80.784 15.534 13.954 1.00 46.97 609 PRO A C 1
ATOM 4339 O O . PRO A 1 609 ? -80.872 16.349 13.039 1.00 46.97 609 PRO A O 1
ATOM 4342 N N . ALA A 1 610 ? -80.021 14.441 13.832 1.00 48.06 610 ALA A N 1
ATOM 4343 C CA . ALA A 1 610 ? -79.482 13.995 12.536 1.00 48.06 610 ALA A CA 1
ATOM 4344 C C . ALA A 1 610 ? -80.631 13.551 11.605 1.00 48.06 610 ALA A C 1
ATOM 4346 O O . ALA A 1 610 ? -81.639 13.044 12.113 1.00 48.06 610 ALA A O 1
ATOM 4347 N N . PRO A 1 611 ? -80.511 13.731 10.274 1.00 45.22 611 PRO A N 1
ATOM 4348 C CA . PRO A 1 611 ? -80.349 12.526 9.446 1.00 45.22 611 PRO A CA 1
ATOM 4349 C C . PRO A 1 611 ? -79.593 12.683 8.102 1.00 45.22 611 PRO A C 1
ATOM 4351 O O . PRO A 1 611 ? -79.546 13.751 7.499 1.00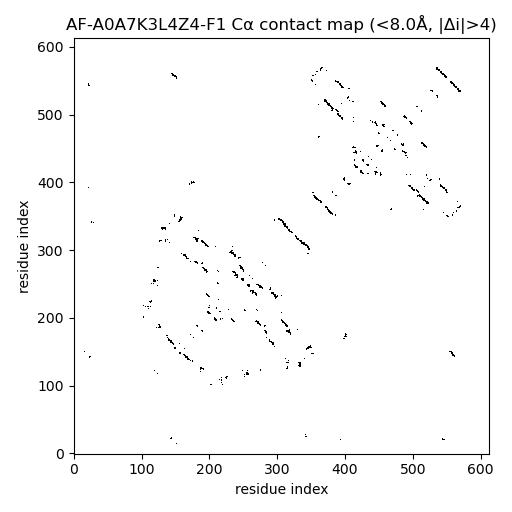 45.22 611 PRO A O 1
ATOM 4354 N N . ASP A 1 612 ? -79.097 11.518 7.671 1.00 41.41 612 ASP A N 1
ATOM 4355 C CA . ASP A 1 612 ? -79.021 10.912 6.330 1.00 41.41 612 ASP A CA 1
ATOM 4356 C C . ASP A 1 612 ? -78.292 11.588 5.155 1.00 41.41 612 ASP A C 1
ATOM 4358 O O . ASP A 1 612 ? -78.672 12.647 4.654 1.00 41.41 612 ASP A O 1
ATOM 4362 N N . GLY A 1 613 ? -77.321 10.834 4.621 1.00 41.12 613 GLY A N 1
ATOM 4363 C CA . GLY A 1 613 ? -76.667 11.034 3.327 1.00 41.12 613 GLY A CA 1
ATOM 4364 C C . GLY A 1 613 ? -75.382 10.237 3.199 1.00 41.12 613 GLY A C 1
ATOM 4365 O O . GLY A 1 613 ? -74.326 10.850 3.458 1.00 41.12 613 GLY A O 1
#